Protein AF-A0A0U5MHV7-F1 (afdb_monomer)

Nearest PDB structures (foldseek):
  7ccb-assembly1_B  TM=7.672E-01  e=1.946E-04  Homo sapiens
  7cz6-assembly1_C  TM=2.190E-01  e=7.314E-02  Omono River virus
  1uai-assembly1_A  TM=3.121E-01  e=8.927E+00  Corynebacterium sp.

Secondary structure (DSSP, 8-state):
-----SS-TT------EEEEESSS-EEE---SS-B-EEEEEEEEE---SS-EEEETTTEEE-TTSEEEETTEEEEEE---TTSPEEEEE-SS-EEETTEEP-EEE------BSS-EESB-SS-B-EEEEEEEEEEES--TT--SEEE-TTS-EEE----SSSEEE----TT-TT---SSS----EEES--EEES-BTTBPBP-B-TTSTT----BTTTTEEES-EEBSS-GGGS-EEEEEEESSSSEEEEEE-TT--EEEEEE-TT-EEEEEE-TT-EEEEEETT---EEEEE--S--EEEEEESEEEEE-SSS--SSPPPTT-B-SBTTTSPPPS-S-GGGTEEEEEEETTHHHHHHHTS-SSEEEEEEESSS----EEEETTTEEEEEE-TT-----EE----SSEEEEEEEE--S--EEE--BSB-EEEEEEGGGTEEEEEEE---SSSEEEE---SS-EEEEEEEESSS----EEE-TTSPTT-BEETT--SPPB-SSBSS---SSEEEE-GGGS-TT-EEEEEEEE--TTTEEEEEEE--SSSSPPEEE-SEEEEEEEEEE-SGGG----EEEETTTS-SSSB---EETT--PPPPPP-TT-TT-EEEETTEEEE----TT-TTT-TT-EEEEEEEEEEES-BTTBPPPPP-

Sequence (657 aa):
MFLMGSQGPTGYSITNSARFNGTSDYLSKTLTTSATTSGSVWVKRSKLGATSPIFDNKVYFTSGDALYAFGLTSTALYRDPSAWYHIFWNGTGVYVNGTLVTGTGTYTAASVTNPRLGFDGTNYFSGYMSDFAFWNGSSASLQGGAADANGVWAAKRPSAGYSFLAFGSSGALGTDTSGNGNNWTVSGSPVQTVDTPTNNYATYNAVYPGVSGLTNGNMTCTGTARATFDAIRQNSYWEVTASTTGVTSGTVNDAGTASTVSVPNGSTYGFRITTAGVLDYTTNGSSWTNIATVSGQAYPYSTGGTTTVNFGATTLVNSVPATYAKPCTANLPAVSIKKPSDHFNVVLAAGASIKSSSEALYTYFFEWIKDRANSNNHQLIDTVRGASAVLQSNSTGAETTYSAPSGSSVGWVWNAGSAASSNTAGSVASQVSVNAAAGFSVVTWTHTTSGNYTVGHGLGATPKLIIEKGRNAVLGWGVYHPALTAGNRLILNSTSAQVAGYWNGAPTSTTIPYLTTMASNGDTMVAYCFAEIPGYSKFGSYVGNGSTDGPFVYCGFRPRWIMVRGATASGAGSWRIYDTSRDTYNVEANPLYAESSVAEKANDASGFNLIDVTANGFKIRSSASGSETNASGATYIFAAFAEYPFGGSNVAPSPAR

Structure (mmCIF, N/CA/C/O backbone):
data_AF-A0A0U5MHV7-F1
#
_entry.id   AF-A0A0U5MHV7-F1
#
loop_
_atom_site.group_PDB
_atom_site.id
_atom_site.type_symbol
_atom_site.label_atom_id
_atom_site.label_alt_id
_atom_site.label_comp_id
_atom_site.label_asym_id
_atom_site.label_entity_id
_atom_site.label_seq_id
_atom_site.pdbx_PDB_ins_code
_atom_site.Cartn_x
_atom_site.Cartn_y
_atom_site.Cartn_z
_atom_site.occupancy
_atom_site.B_iso_or_equiv
_atom_site.auth_seq_id
_atom_site.auth_comp_id
_atom_site.auth_asym_id
_atom_site.auth_atom_id
_atom_site.pdbx_PDB_model_num
ATOM 1 N N . MET A 1 1 ? 11.300 -13.224 5.504 1.00 29.39 1 MET A N 1
ATOM 2 C CA . MET A 1 1 ? 10.999 -14.230 6.554 1.00 29.39 1 MET A CA 1
ATOM 3 C C . MET A 1 1 ? 9.575 -14.742 6.349 1.00 29.39 1 MET A C 1
ATOM 5 O O . MET A 1 1 ? 8.823 -13.973 5.774 1.00 29.39 1 MET A O 1
ATOM 9 N N . PHE A 1 2 ? 9.179 -15.959 6.736 1.00 34.72 2 PHE A N 1
ATOM 10 C CA . PHE A 1 2 ? 7.888 -16.568 6.373 1.00 34.72 2 PHE A CA 1
ATOM 11 C C . PHE A 1 2 ? 6.763 -16.341 7.397 1.00 34.72 2 PHE A C 1
ATOM 13 O O . PHE A 1 2 ? 7.001 -16.355 8.594 1.00 34.72 2 PHE A O 1
ATOM 20 N N . LEU A 1 3 ? 5.543 -16.265 6.849 1.00 29.19 3 LEU A N 1
ATOM 21 C CA . LEU A 1 3 ? 4.277 -16.820 7.348 1.00 29.19 3 LEU A CA 1
ATOM 22 C C . LEU A 1 3 ? 3.866 -16.465 8.782 1.00 29.19 3 LEU A C 1
ATOM 24 O O . LEU A 1 3 ? 3.883 -17.302 9.682 1.00 29.19 3 LEU A O 1
ATOM 28 N N . MET A 1 4 ? 3.197 -15.322 8.917 1.00 30.88 4 MET A N 1
ATOM 29 C CA . MET A 1 4 ? 1.886 -15.448 9.537 1.00 30.88 4 MET A CA 1
ATOM 30 C C . MET A 1 4 ? 1.005 -16.182 8.511 1.00 30.88 4 MET A C 1
ATOM 32 O O . MET A 1 4 ? 0.812 -15.696 7.402 1.00 30.88 4 MET A O 1
ATOM 36 N N . GLY A 1 5 ? 0.577 -17.407 8.800 1.00 29.14 5 GLY A N 1
ATOM 37 C CA . GLY A 1 5 ? -0.482 -18.065 8.041 1.00 29.14 5 GLY A CA 1
ATOM 38 C C . GLY A 1 5 ? -1.834 -17.561 8.534 1.00 29.14 5 GLY A C 1
ATOM 39 O O . GLY A 1 5 ? -1.968 -17.140 9.685 1.00 29.14 5 GLY A O 1
ATOM 40 N N . SER A 1 6 ? -2.868 -17.661 7.706 1.00 34.75 6 SER A N 1
ATOM 41 C CA . SER A 1 6 ? -4.237 -17.784 8.204 1.00 34.75 6 SER A CA 1
ATOM 42 C C . SER A 1 6 ? -4.357 -19.121 8.961 1.00 34.75 6 SER A C 1
ATOM 44 O O . SER A 1 6 ? -4.923 -20.052 8.411 1.00 34.75 6 SER A O 1
ATOM 46 N N . GLN A 1 7 ? -3.781 -19.193 10.173 1.00 36.41 7 GLN A N 1
ATOM 47 C CA . GLN A 1 7 ? -3.229 -20.349 10.923 1.00 36.41 7 GLN A CA 1
ATOM 48 C C . GLN A 1 7 ? -1.684 -20.239 10.962 1.00 36.41 7 GLN A C 1
ATOM 50 O O . GLN A 1 7 ? -0.980 -20.808 10.131 1.00 36.41 7 GLN A O 1
ATOM 55 N N . GLY A 1 8 ? -1.129 -19.428 11.872 1.00 33.22 8 GLY A N 1
ATOM 56 C CA . GLY A 1 8 ? 0.325 -19.348 12.075 1.00 33.22 8 GLY A CA 1
ATOM 57 C C . GLY A 1 8 ? 0.902 -20.638 12.690 1.00 33.22 8 GLY A C 1
ATOM 58 O O . GLY A 1 8 ? 0.145 -21.383 13.316 1.00 33.22 8 GLY A O 1
ATOM 59 N N . PRO A 1 9 ? 2.228 -20.890 12.609 1.00 32.75 9 PRO A N 1
ATOM 60 C CA . PRO A 1 9 ? 2.889 -22.090 13.157 1.00 32.75 9 PRO A CA 1
ATOM 61 C C . PRO A 1 9 ? 2.826 -22.242 14.694 1.00 32.75 9 PRO A C 1
ATOM 63 O O . PRO A 1 9 ? 3.532 -23.070 15.261 1.00 32.75 9 PRO A O 1
ATOM 66 N N . THR A 1 10 ? 2.016 -21.438 15.389 1.00 42.09 10 THR A N 1
ATOM 67 C CA . THR A 1 10 ? 1.906 -21.399 16.856 1.00 42.09 10 THR A CA 1
ATOM 68 C C . THR A 1 10 ? 0.466 -21.333 17.387 1.00 42.09 10 THR A C 1
ATOM 70 O O . THR A 1 10 ? 0.281 -21.198 18.593 1.00 42.09 10 THR A O 1
ATOM 73 N N . GLY A 1 11 ? -0.573 -21.424 16.543 1.00 47.75 11 GLY A N 1
ATOM 74 C CA . GLY A 1 11 ? -1.966 -21.464 17.028 1.00 47.75 11 GLY A CA 1
ATOM 75 C C . GLY A 1 11 ? -2.502 -20.150 17.626 1.00 47.75 11 GLY A C 1
ATOM 76 O O . GLY A 1 11 ? -3.520 -20.158 18.316 1.00 47.75 11 GLY A O 1
ATOM 77 N N . TYR A 1 12 ? -1.855 -19.006 17.373 1.00 62.41 12 TYR A N 1
ATOM 78 C CA . TYR A 1 12 ? -2.354 -17.699 17.813 1.00 62.41 12 TYR A CA 1
ATOM 79 C C . TYR A 1 12 ? -3.396 -17.156 16.815 1.00 62.41 12 TYR A C 1
ATOM 81 O O . TYR A 1 12 ? -3.056 -16.476 15.848 1.00 62.41 12 TYR A O 1
ATOM 89 N N . SER A 1 13 ? -4.673 -17.496 17.024 1.00 76.12 13 SER A N 1
ATOM 90 C CA . SER A 1 13 ? -5.817 -16.933 16.290 1.00 76.12 13 SER A CA 1
ATOM 91 C C . SER A 1 13 ? -6.639 -16.001 17.178 1.00 76.12 13 SER A C 1
ATOM 93 O O . SER A 1 13 ? -6.977 -16.363 18.311 1.00 76.12 13 SER A O 1
ATOM 95 N N . ILE A 1 14 ? -7.023 -14.840 16.646 1.00 86.25 14 ILE A N 1
ATOM 96 C CA . ILE A 1 14 ? -7.902 -13.889 17.326 1.00 86.25 14 ILE A CA 1
ATOM 97 C C . ILE A 1 14 ? -9.270 -13.918 16.646 1.00 86.25 14 ILE A C 1
ATOM 99 O O . ILE A 1 14 ? -9.409 -13.568 15.473 1.00 86.25 14 ILE A O 1
ATOM 103 N N . THR A 1 15 ? -10.287 -14.345 17.391 1.00 90.38 15 THR A N 1
ATOM 104 C CA . THR A 1 15 ? -11.638 -14.550 16.852 1.00 90.38 15 THR A CA 1
ATOM 105 C C . THR A 1 15 ? -12.481 -13.283 16.865 1.00 90.38 15 THR A C 1
ATOM 107 O O . THR A 1 15 ? -13.224 -13.048 15.918 1.00 90.38 15 THR A O 1
ATOM 110 N N . ASN A 1 16 ? -12.371 -12.476 17.922 1.00 94.94 16 ASN A N 1
ATOM 111 C CA . ASN A 1 16 ? -13.240 -11.326 18.144 1.00 94.94 16 ASN A CA 1
ATOM 112 C C . ASN A 1 16 ? -12.431 -10.101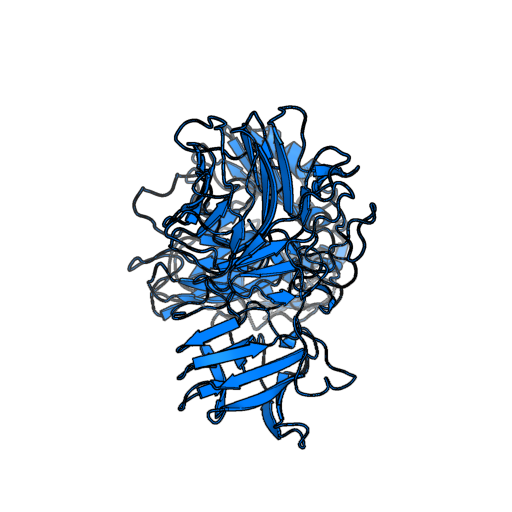 18.551 1.00 94.94 16 ASN A C 1
ATOM 114 O O . ASN A 1 16 ? -11.363 -10.231 19.135 1.00 94.94 16 ASN A O 1
ATOM 118 N N . SER A 1 17 ? -12.987 -8.926 18.292 1.00 97.00 17 SER A N 1
ATOM 119 C CA . SER A 1 17 ? -12.541 -7.645 18.827 1.00 97.00 17 SER A CA 1
ATOM 120 C C . SER A 1 17 ? -13.750 -6.815 19.271 1.00 97.00 17 SER A C 1
ATOM 122 O O . SER A 1 17 ? -14.903 -7.180 19.016 1.00 97.00 17 SER A O 1
ATOM 124 N N . ALA A 1 18 ? -13.499 -5.695 19.945 1.00 97.75 18 ALA A N 1
ATOM 125 C CA . ALA A 1 18 ? -14.510 -4.697 20.273 1.00 97.75 18 ALA A CA 1
ATOM 126 C C . ALA A 1 18 ? -14.293 -3.425 19.448 1.00 97.75 18 ALA A C 1
ATOM 128 O O . ALA A 1 18 ? -13.196 -2.862 19.441 1.00 97.75 18 ALA A O 1
ATOM 129 N N . ARG A 1 19 ? -15.349 -2.949 18.781 1.00 97.44 19 ARG A N 1
ATOM 130 C CA . ARG A 1 19 ? -15.394 -1.655 18.094 1.00 97.44 19 ARG A CA 1
ATOM 131 C C . ARG A 1 19 ? -15.920 -0.578 19.039 1.00 97.44 19 ARG A C 1
ATOM 133 O O . ARG A 1 19 ? -17.038 -0.696 19.533 1.00 97.44 19 ARG A O 1
ATOM 140 N N . PHE A 1 20 ? -15.138 0.479 19.217 1.00 97.19 20 PHE A N 1
ATOM 141 C CA . PHE A 1 20 ? -15.448 1.659 20.021 1.00 97.19 20 PHE A CA 1
ATOM 142 C C . PHE A 1 20 ? -15.861 2.817 19.113 1.00 97.19 20 PHE A C 1
ATOM 144 O O . PHE A 1 20 ? -15.222 3.081 18.086 1.00 97.19 20 PHE A O 1
ATOM 151 N N . ASN A 1 21 ? -16.927 3.518 19.491 1.00 94.62 21 ASN A N 1
ATOM 152 C CA . ASN A 1 21 ? -17.573 4.510 18.636 1.00 94.62 21 ASN A CA 1
ATOM 153 C C . ASN A 1 21 ? -16.906 5.899 18.592 1.00 94.62 21 ASN A C 1
ATOM 155 O O . ASN A 1 21 ? -17.256 6.698 17.721 1.00 94.62 21 ASN A O 1
ATOM 159 N N . GLY A 1 22 ? -15.962 6.196 19.493 1.00 94.38 22 GLY A N 1
ATOM 160 C CA . GLY A 1 22 ? -15.302 7.504 19.576 1.00 94.38 22 GLY A CA 1
ATOM 161 C C . GLY A 1 22 ? -16.069 8.598 20.317 1.00 94.38 22 GLY A C 1
ATOM 162 O O . GLY A 1 22 ? -15.672 9.758 20.218 1.00 94.38 22 GLY A O 1
ATOM 163 N N . THR A 1 23 ? -17.148 8.265 21.032 1.00 94.88 23 THR A N 1
ATOM 164 C CA . THR A 1 23 ? -18.034 9.251 21.688 1.00 94.88 23 THR A CA 1
ATOM 165 C C . THR A 1 23 ? -18.499 8.873 23.093 1.00 94.88 23 THR A C 1
ATOM 167 O O . THR A 1 23 ? -18.687 9.766 23.911 1.00 94.88 23 THR A O 1
ATOM 170 N N . SER A 1 24 ? -18.698 7.585 23.381 1.00 95.94 24 SER A N 1
ATOM 171 C CA . SER A 1 24 ? -19.246 7.126 24.668 1.00 95.94 24 SER A CA 1
ATOM 172 C C . SER A 1 24 ? -18.649 5.820 25.174 1.00 95.94 24 SER A C 1
ATOM 174 O O . SER A 1 24 ? -18.801 5.497 26.350 1.00 95.94 24 SER A O 1
ATOM 176 N N . ASP A 1 25 ? -18.031 5.036 24.291 1.00 97.62 25 ASP A N 1
ATOM 177 C CA . ASP A 1 25 ? -17.632 3.670 24.611 1.00 97.62 25 ASP A CA 1
ATOM 178 C C . ASP A 1 25 ? -16.288 3.644 25.328 1.00 97.62 25 ASP A C 1
ATOM 180 O O . ASP A 1 25 ? -15.303 4.193 24.833 1.00 97.62 25 ASP A O 1
ATOM 184 N N . TYR A 1 26 ? -16.237 2.965 26.470 1.00 98.19 26 TYR A N 1
ATOM 185 C CA . TYR A 1 26 ? -14.998 2.656 27.180 1.00 98.19 26 TYR A CA 1
ATOM 186 C C . TYR A 1 26 ? -15.216 1.517 28.169 1.00 98.19 26 TYR A C 1
ATOM 188 O O . TYR A 1 26 ? -16.347 1.153 28.491 1.00 98.19 26 TYR A O 1
ATOM 196 N N . LEU A 1 27 ? -14.122 0.944 28.662 1.00 98.12 27 LEU A N 1
ATOM 197 C CA . LEU A 1 27 ? -14.162 0.015 29.785 1.00 98.12 27 LEU A CA 1
ATOM 198 C C . LEU A 1 27 ? -13.411 0.620 30.968 1.00 98.12 27 LEU A C 1
ATOM 200 O O . LEU A 1 27 ? -12.422 1.328 30.784 1.00 98.12 27 LEU A O 1
ATOM 204 N N . SER A 1 28 ? -13.846 0.337 32.189 1.00 96.38 28 SER A N 1
ATOM 205 C CA . SER A 1 28 ? -13.190 0.810 33.407 1.00 96.38 28 SER A CA 1
ATOM 206 C C . SER A 1 28 ? -12.956 -0.319 34.399 1.00 96.38 28 SER A C 1
ATOM 208 O O . SER A 1 28 ? -13.665 -1.326 34.424 1.00 96.38 28 SER A O 1
ATOM 210 N N . LYS A 1 29 ? -11.941 -0.142 35.239 1.00 92.75 29 LYS A N 1
ATOM 211 C CA . LYS A 1 29 ? -11.682 -1.014 36.378 1.00 92.75 29 LYS A CA 1
ATOM 212 C C . LYS A 1 29 ? -11.326 -0.161 37.584 1.00 92.75 29 LYS A C 1
ATOM 214 O O . LYS A 1 29 ? -10.558 0.789 37.466 1.00 92.75 29 LYS A O 1
ATOM 219 N N . THR A 1 30 ? -11.856 -0.523 38.744 1.00 89.06 30 THR A N 1
ATOM 220 C CA . THR A 1 30 ? -11.441 0.055 40.024 1.00 89.06 30 THR A CA 1
ATOM 221 C C . THR A 1 30 ? -10.394 -0.855 40.645 1.00 89.06 30 THR A C 1
ATOM 223 O O . THR A 1 30 ? -10.645 -2.044 40.846 1.00 89.06 30 THR A O 1
ATOM 226 N N . LEU A 1 31 ? -9.208 -0.313 40.916 1.00 86.56 31 LEU A N 1
ATOM 227 C CA . LEU A 1 31 ? -8.168 -1.022 41.656 1.00 86.56 31 LEU A CA 1
ATOM 228 C C . LEU A 1 31 ? -8.314 -0.733 43.150 1.00 86.56 31 LEU A C 1
ATOM 230 O O . LEU A 1 31 ? -8.726 0.354 43.548 1.00 86.56 31 LEU A O 1
ATOM 234 N N . THR A 1 32 ? -7.939 -1.699 43.984 1.00 83.31 32 THR A N 1
ATOM 235 C CA . THR A 1 32 ? -7.943 -1.544 45.447 1.00 83.31 32 THR A CA 1
ATOM 236 C C . THR A 1 32 ? -6.876 -0.563 45.931 1.00 83.31 32 THR A C 1
ATOM 238 O O . THR A 1 32 ? -7.050 0.086 46.957 1.00 83.31 32 THR A O 1
ATOM 241 N N . THR A 1 33 ? -5.772 -0.443 45.193 1.00 84.00 33 THR A N 1
ATOM 242 C CA . THR A 1 33 ? -4.650 0.460 45.470 1.00 84.00 33 THR A CA 1
ATOM 243 C C . THR A 1 33 ? -4.049 0.955 44.163 1.00 84.00 33 THR A C 1
ATOM 245 O O . THR A 1 33 ? -4.034 0.224 43.172 1.00 84.00 33 THR A O 1
ATOM 248 N N . SER A 1 34 ? -3.499 2.170 44.167 1.00 87.62 34 SER A N 1
ATOM 249 C CA . SER A 1 34 ? -2.730 2.682 43.032 1.00 87.62 34 SER A CA 1
ATOM 250 C C . SER A 1 34 ? -1.499 1.814 42.775 1.00 87.62 34 SER A C 1
ATOM 252 O O . SER A 1 34 ? -0.741 1.543 43.705 1.00 87.62 34 SER A O 1
ATOM 254 N N . ALA A 1 35 ? -1.264 1.425 41.525 1.00 86.44 35 ALA A N 1
ATOM 255 C CA . ALA A 1 35 ? -0.107 0.614 41.150 1.00 86.44 35 ALA A CA 1
ATOM 256 C C . ALA A 1 35 ? 0.424 1.001 39.773 1.00 86.44 35 ALA A C 1
ATOM 258 O O . ALA A 1 35 ? -0.339 1.443 38.908 1.00 86.44 35 ALA A O 1
ATOM 259 N N . THR A 1 36 ? 1.727 0.810 39.558 1.00 91.69 36 THR A N 1
ATOM 260 C CA . THR A 1 36 ? 2.299 0.823 38.208 1.00 91.69 36 THR A CA 1
ATOM 261 C C . THR A 1 36 ? 1.700 -0.314 37.389 1.00 91.69 36 THR A C 1
ATOM 263 O O . THR A 1 36 ? 1.214 -1.298 37.941 1.00 91.69 36 THR A O 1
ATOM 266 N N . THR A 1 37 ? 1.699 -0.192 36.063 1.00 91.12 37 THR A N 1
ATOM 267 C CA . THR A 1 37 ? 1.001 -1.161 35.207 1.00 91.12 37 THR A CA 1
ATOM 268 C C . THR A 1 37 ? 1.850 -1.615 34.040 1.00 91.12 37 THR A C 1
ATOM 270 O O . THR A 1 37 ? 2.774 -0.934 33.598 1.00 91.12 37 THR A O 1
ATOM 273 N N . SER A 1 38 ? 1.534 -2.801 33.545 1.00 91.94 38 SER A N 1
ATOM 274 C CA . SER A 1 38 ? 1.929 -3.262 32.219 1.00 91.94 38 SER A CA 1
ATOM 275 C C . SER A 1 38 ? 0.672 -3.632 31.454 1.00 91.94 38 SER A C 1
ATOM 277 O O . SER A 1 38 ? -0.357 -3.962 32.054 1.00 91.94 38 SER A O 1
ATOM 279 N N . GLY A 1 39 ? 0.746 -3.573 30.134 1.00 91.88 39 GLY A N 1
ATOM 280 C CA . GLY A 1 39 ? -0.388 -3.924 29.303 1.00 91.88 39 GLY A CA 1
ATOM 281 C C . GLY A 1 39 ? 0.003 -4.247 27.878 1.00 91.88 39 GLY A C 1
ATOM 282 O O . GLY A 1 39 ? 1.077 -3.884 27.402 1.00 91.88 39 GLY A O 1
ATOM 283 N N . SER A 1 40 ? -0.884 -4.983 27.225 1.00 92.38 40 SER A N 1
ATOM 284 C CA . SER A 1 40 ? -0.756 -5.409 25.836 1.00 92.38 40 SER A CA 1
ATOM 285 C C . SER A 1 40 ? -2.109 -5.270 25.174 1.00 92.38 40 SER A C 1
ATOM 287 O O . SER A 1 40 ? -3.113 -5.657 25.768 1.00 92.38 40 SER A O 1
ATOM 289 N N . VAL A 1 41 ? -2.156 -4.725 23.966 1.00 94.50 41 VAL A N 1
ATOM 290 C CA . VAL A 1 41 ? -3.406 -4.567 23.223 1.00 94.50 41 VAL A CA 1
ATOM 291 C C . VAL A 1 41 ? -3.139 -4.530 21.729 1.00 94.50 41 VAL A C 1
ATOM 293 O O . VAL A 1 41 ? -2.190 -3.898 21.263 1.00 94.50 41 VAL A O 1
ATOM 296 N N . TRP A 1 42 ? -4.009 -5.174 20.963 1.00 95.25 42 TRP A N 1
ATOM 297 C CA . TRP A 1 42 ? -4.100 -4.926 19.533 1.00 95.25 42 TRP A CA 1
ATOM 298 C C . TRP A 1 42 ? -5.065 -3.780 19.274 1.00 95.25 42 TRP A C 1
ATOM 300 O O . TRP A 1 42 ? -6.186 -3.819 19.775 1.00 95.25 42 TRP A O 1
ATOM 310 N N . VAL A 1 43 ? -4.665 -2.792 18.473 1.00 96.69 43 VAL A N 1
ATOM 311 C CA . VAL A 1 43 ? -5.515 -1.660 18.089 1.00 96.69 43 VAL A CA 1
ATOM 312 C C . VAL A 1 43 ? -5.551 -1.467 16.578 1.00 96.69 43 VAL A C 1
ATOM 314 O O . VAL A 1 43 ? -4.518 -1.478 15.915 1.00 96.69 43 VAL A O 1
ATOM 317 N N . LYS A 1 44 ? -6.737 -1.219 16.029 1.00 95.75 44 LYS A N 1
ATOM 318 C CA . LYS A 1 44 ? -6.920 -0.655 14.685 1.00 95.75 44 LYS A CA 1
ATOM 319 C C . LYS A 1 44 ? -7.629 0.675 14.850 1.00 95.75 44 LYS A C 1
ATOM 321 O O . LYS A 1 44 ? -8.819 0.728 15.164 1.00 95.75 44 LYS A O 1
ATOM 326 N N . ARG A 1 45 ? -6.875 1.766 14.730 1.00 92.88 45 ARG A N 1
ATOM 327 C CA . ARG A 1 45 ? -7.402 3.118 14.943 1.00 92.88 45 ARG A CA 1
ATOM 328 C C . ARG A 1 45 ? -8.196 3.585 13.727 1.00 92.88 45 ARG A C 1
ATOM 330 O O . ARG A 1 45 ? -7.867 3.251 12.595 1.00 92.88 45 ARG A O 1
ATOM 337 N N . SER A 1 46 ? -9.226 4.387 13.968 1.00 91.88 46 SER A N 1
ATOM 338 C CA . SER A 1 46 ? -10.100 4.897 12.900 1.00 91.88 46 SER A CA 1
ATOM 339 C C . SER A 1 46 ? -10.030 6.418 12.726 1.00 91.88 46 SER A C 1
ATOM 341 O O . SER A 1 46 ? -10.229 6.917 11.622 1.00 91.88 46 SER A O 1
ATOM 343 N N . LYS A 1 47 ? -9.663 7.151 13.786 1.00 89.19 47 LYS A N 1
ATOM 344 C CA . LYS A 1 47 ? -9.566 8.616 13.800 1.00 89.19 47 LYS A CA 1
ATOM 345 C C . LYS A 1 47 ? -8.102 9.067 13.779 1.00 89.19 47 LYS A C 1
ATOM 347 O O . LYS A 1 47 ? -7.322 8.653 14.642 1.00 89.19 47 LYS A O 1
ATOM 352 N N . LEU A 1 48 ? -7.748 9.898 12.801 1.00 92.38 48 LEU A N 1
ATOM 353 C CA . LEU A 1 48 ? -6.438 10.549 12.653 1.00 92.38 48 LEU A CA 1
ATOM 354 C C . LEU A 1 48 ? -6.540 12.038 13.013 1.00 92.38 48 LEU A C 1
ATOM 356 O O . LEU A 1 48 ? -7.643 12.587 13.032 1.00 92.38 48 LEU A O 1
ATOM 360 N N . GLY A 1 49 ? -5.412 12.684 13.306 1.00 93.19 49 GLY A N 1
ATOM 361 C CA . GLY A 1 49 ? -5.360 14.125 13.581 1.00 93.19 49 GLY A CA 1
ATOM 362 C C . GLY A 1 49 ? -6.035 14.558 14.892 1.00 93.19 49 GLY A C 1
ATOM 363 O O . GLY A 1 49 ? -6.351 15.732 15.073 1.00 93.19 49 GLY A O 1
ATOM 364 N N . ALA A 1 50 ? -6.319 13.621 15.802 1.00 94.00 50 ALA A N 1
ATOM 365 C CA . ALA A 1 50 ? -7.004 13.883 17.066 1.00 94.00 50 ALA A CA 1
ATOM 366 C C . ALA A 1 50 ? -6.491 12.964 18.177 1.00 94.00 50 ALA A C 1
ATOM 368 O O . ALA A 1 50 ? -6.132 11.815 17.917 1.00 94.00 50 ALA A O 1
ATOM 369 N N . THR A 1 51 ? -6.525 13.455 19.420 1.00 96.75 51 THR A N 1
ATOM 370 C CA . THR A 1 51 ? -6.202 12.644 20.598 1.00 96.75 51 THR A CA 1
ATOM 371 C C . THR A 1 51 ? -7.132 11.435 20.674 1.00 96.75 51 THR A C 1
ATOM 373 O O . THR A 1 51 ? -8.355 11.583 20.681 1.00 96.75 51 THR A O 1
ATOM 376 N N . SER A 1 52 ? -6.555 10.234 20.717 1.00 96.50 52 SER A N 1
ATOM 377 C CA . SER A 1 52 ? -7.293 8.973 20.749 1.00 96.50 52 SER A CA 1
ATOM 378 C C . SER A 1 52 ? -6.731 8.062 21.843 1.00 96.50 52 SER A C 1
ATOM 380 O O . SER A 1 52 ? -5.678 7.445 21.642 1.00 96.50 52 SER A O 1
ATOM 382 N N . PRO A 1 53 ? -7.383 8.001 23.018 1.00 97.56 53 PRO A N 1
ATOM 383 C CA . PRO A 1 53 ? -6.862 7.253 24.151 1.00 97.56 53 PRO A CA 1
ATOM 384 C C . PRO A 1 53 ? -6.940 5.752 23.945 1.00 97.56 53 PRO A C 1
ATOM 386 O O . PRO A 1 53 ? -7.923 5.242 23.433 1.00 97.56 53 PRO A O 1
ATOM 389 N N . ILE A 1 54 ? -5.905 5.038 24.374 1.00 98.12 54 ILE A N 1
ATOM 390 C CA . ILE A 1 54 ? -5.897 3.574 24.423 1.00 98.12 54 ILE A CA 1
ATOM 391 C C . ILE A 1 54 ? -6.088 3.151 25.871 1.00 98.12 54 ILE A C 1
ATOM 393 O O . ILE A 1 54 ? -7.042 2.451 26.189 1.00 98.12 54 ILE A O 1
ATOM 397 N N . PHE A 1 55 ? -5.214 3.628 26.754 1.00 97.44 55 PHE A N 1
ATOM 398 C CA . PHE A 1 55 ? -5.227 3.313 28.173 1.00 97.44 55 PHE A CA 1
ATOM 399 C C . PHE A 1 55 ? -5.047 4.595 28.984 1.00 97.44 55 PHE A C 1
ATOM 401 O O . PHE A 1 55 ? -3.939 5.130 29.100 1.00 97.44 55 PHE A O 1
ATOM 408 N N . ASP A 1 56 ? -6.163 5.074 29.533 1.00 95.25 56 ASP A N 1
ATOM 409 C CA . ASP A 1 56 ? -6.277 6.324 30.279 1.00 95.25 56 ASP A CA 1
ATOM 410 C C . ASP A 1 56 ? -5.605 7.498 29.528 1.00 95.25 56 ASP A C 1
ATOM 412 O O . ASP A 1 56 ? -5.453 7.481 28.305 1.00 95.25 56 ASP A O 1
ATOM 416 N N . ASN A 1 57 ? -5.134 8.506 30.255 1.00 95.25 57 ASN A N 1
ATOM 417 C CA . ASN A 1 57 ? -4.208 9.518 29.749 1.00 95.25 57 ASN A CA 1
ATOM 418 C C . ASN A 1 57 ? -2.740 9.044 29.706 1.00 95.25 57 ASN A C 1
ATOM 420 O O . ASN A 1 57 ? -1.826 9.871 29.680 1.00 95.25 57 ASN A O 1
ATOM 424 N N . LYS A 1 58 ? -2.486 7.729 29.767 1.00 96.25 58 LYS A N 1
ATOM 425 C CA . LYS A 1 58 ? -1.130 7.166 29.866 1.00 96.25 58 LYS A CA 1
ATOM 426 C C . LYS A 1 58 ? -0.618 6.607 28.558 1.00 96.25 58 LYS A C 1
ATOM 428 O O . LYS A 1 58 ? 0.572 6.752 28.309 1.00 96.25 58 LYS A O 1
ATOM 433 N N . VAL A 1 59 ? -1.481 6.008 27.743 1.00 97.94 59 VAL A N 1
ATOM 434 C CA . VAL A 1 59 ? -1.141 5.497 26.411 1.00 97.94 59 VAL A CA 1
ATOM 435 C C . VAL A 1 59 ? -2.206 5.967 25.433 1.00 97.94 59 VAL A C 1
ATOM 437 O O . VAL A 1 59 ? -3.374 5.605 25.576 1.00 97.94 59 VAL A O 1
ATOM 440 N N . TYR A 1 60 ? -1.831 6.788 24.456 1.00 98.06 60 TYR A N 1
ATOM 441 C CA . TYR A 1 60 ? -2.775 7.362 23.497 1.00 98.06 60 TYR A CA 1
ATOM 442 C C . TYR A 1 60 ? -2.085 7.807 22.211 1.00 98.06 60 TYR A C 1
ATOM 444 O O . TYR A 1 60 ? -0.902 8.139 22.210 1.00 98.06 60 TYR A O 1
ATOM 452 N N . PHE A 1 61 ? -2.835 7.863 21.113 1.00 98.06 61 PHE A N 1
ATOM 453 C CA . PHE A 1 61 ? -2.384 8.586 19.928 1.00 98.06 61 PHE A CA 1
ATOM 454 C C . PHE A 1 61 ? -2.620 10.080 20.127 1.00 98.06 61 PHE A C 1
ATOM 456 O O . PHE A 1 61 ? -3.715 10.480 20.523 1.00 98.06 61 PHE A O 1
ATOM 463 N N . THR A 1 62 ? -1.609 10.907 19.880 1.00 97.94 62 THR A N 1
ATOM 464 C CA . THR A 1 62 ? -1.715 12.367 19.958 1.00 97.94 62 THR A CA 1
ATOM 465 C C . THR A 1 62 ? -2.489 12.920 18.758 1.00 97.94 62 THR A C 1
ATOM 467 O O . THR A 1 62 ? -2.703 12.229 17.761 1.00 97.94 62 THR A O 1
ATOM 470 N N . SER A 1 63 ? -2.863 14.201 18.805 1.00 96.44 63 SER A N 1
ATOM 471 C CA . SER A 1 63 ? -3.415 14.899 17.635 1.00 96.44 63 SER A CA 1
ATOM 472 C C . SER A 1 63 ? -2.438 15.005 16.459 1.00 96.44 63 SER A C 1
ATOM 474 O O . SER A 1 63 ? -2.876 15.221 15.337 1.00 96.44 63 SER A O 1
ATOM 476 N N . GLY A 1 64 ? -1.136 14.815 16.692 1.00 95.44 64 GLY A N 1
ATOM 477 C CA . GLY A 1 64 ? -0.120 14.693 15.644 1.00 95.44 64 GLY A CA 1
ATOM 478 C C . GLY A 1 64 ? 0.066 13.265 15.124 1.00 95.44 64 GLY A C 1
ATOM 479 O O . GLY A 1 64 ? 1.005 13.022 14.380 1.00 95.44 64 GLY A O 1
ATOM 480 N N . ASP A 1 65 ? -0.782 12.317 15.536 1.00 96.12 65 ASP A N 1
ATOM 481 C CA . ASP A 1 65 ? -0.719 10.888 15.205 1.00 96.12 65 ASP A CA 1
ATOM 482 C C . ASP A 1 65 ? 0.517 10.125 15.719 1.00 96.12 65 ASP A C 1
ATOM 484 O O . ASP A 1 65 ? 0.707 8.958 15.372 1.00 96.12 65 ASP A O 1
ATOM 488 N N . ALA A 1 66 ? 1.316 10.732 16.598 1.00 97.38 66 ALA A N 1
ATOM 489 C CA . ALA A 1 66 ? 2.348 10.035 17.363 1.00 97.38 66 ALA A CA 1
ATOM 490 C C . ALA A 1 66 ? 1.725 9.201 18.498 1.00 97.38 66 ALA A C 1
ATOM 492 O O . ALA A 1 66 ? 0.621 9.493 18.956 1.00 97.38 66 ALA A O 1
ATOM 493 N N . LEU A 1 67 ? 2.431 8.187 18.993 1.00 98.06 67 LEU A N 1
ATOM 494 C CA . LEU A 1 67 ? 2.074 7.473 20.219 1.00 98.06 67 LEU A CA 1
ATOM 495 C C . LEU A 1 67 ? 2.696 8.191 21.416 1.00 98.06 67 LEU A C 1
ATOM 497 O O . LEU A 1 67 ? 3.916 8.298 21.520 1.00 98.06 67 LEU A O 1
ATOM 501 N N . TYR A 1 68 ? 1.856 8.634 22.341 1.00 98.31 68 TYR A N 1
ATOM 502 C CA . TYR A 1 68 ? 2.275 8.997 23.682 1.00 98.31 68 TYR A CA 1
ATOM 503 C C . TYR A 1 68 ? 2.159 7.783 24.601 1.00 98.31 68 TYR A C 1
ATOM 505 O O . TYR A 1 68 ? 1.132 7.100 24.604 1.00 98.31 68 TYR A O 1
ATOM 513 N N . ALA A 1 69 ? 3.187 7.539 25.408 1.00 97.69 69 ALA A N 1
ATOM 514 C CA . ALA A 1 69 ? 3.187 6.518 26.442 1.00 97.69 69 ALA A CA 1
ATOM 515 C C . ALA A 1 69 ? 4.015 6.975 27.651 1.00 97.69 69 ALA A C 1
ATOM 517 O O . ALA A 1 69 ? 5.236 7.094 27.563 1.00 97.69 69 ALA A O 1
ATOM 518 N N . PHE A 1 70 ? 3.355 7.209 28.788 1.00 96.31 70 PHE A N 1
ATOM 519 C CA . PHE A 1 70 ? 3.998 7.471 30.084 1.00 96.31 70 PHE A CA 1
ATOM 520 C C . PHE A 1 70 ? 5.106 8.547 30.046 1.00 96.31 70 PHE A C 1
ATOM 522 O O . PHE A 1 70 ? 6.170 8.374 30.632 1.00 96.31 70 PHE A O 1
ATOM 529 N N . GLY A 1 71 ? 4.870 9.664 29.352 1.00 96.62 71 GLY A N 1
ATOM 530 C CA . GLY A 1 71 ? 5.819 10.784 29.251 1.00 96.62 71 GLY A CA 1
ATOM 531 C C . GLY A 1 71 ? 6.704 10.780 28.001 1.00 96.62 71 GLY A C 1
ATOM 532 O O . GLY A 1 71 ? 7.280 11.817 27.677 1.00 96.62 71 GLY A O 1
ATOM 533 N N . LEU A 1 72 ? 6.764 9.666 27.267 1.00 98.25 72 LEU A N 1
ATOM 534 C CA . LEU A 1 72 ? 7.440 9.564 25.973 1.00 98.25 72 LEU A CA 1
ATOM 535 C C . LEU A 1 72 ? 6.450 9.837 24.833 1.00 98.25 72 LEU A C 1
ATOM 537 O O . LEU A 1 72 ? 5.364 9.265 24.825 1.00 98.25 72 LEU A O 1
ATOM 541 N N . THR A 1 73 ? 6.834 10.650 23.847 1.00 98.38 73 THR A N 1
ATOM 542 C CA . THR A 1 73 ? 6.089 10.830 22.585 1.00 98.38 73 THR A CA 1
ATOM 543 C C . THR A 1 73 ? 6.920 10.315 21.422 1.00 98.38 73 THR A C 1
ATOM 545 O O . THR A 1 73 ? 8.036 10.786 21.225 1.00 98.38 73 THR A O 1
ATOM 548 N N . SER A 1 74 ? 6.398 9.361 20.652 1.00 97.50 74 SER A N 1
ATOM 549 C CA . SER A 1 74 ? 7.143 8.715 19.570 1.00 97.50 74 SER A CA 1
ATOM 550 C C . SER A 1 74 ? 7.547 9.672 18.450 1.00 97.50 74 SER A C 1
ATOM 552 O O . SER A 1 74 ? 6.797 10.581 18.098 1.00 97.50 74 SER A O 1
ATOM 554 N N . THR A 1 75 ? 8.685 9.394 17.812 1.00 93.62 75 THR A N 1
ATOM 555 C CA . THR A 1 75 ? 9.042 10.032 16.531 1.00 93.62 75 THR A CA 1
ATOM 556 C C . THR A 1 75 ? 8.194 9.480 15.380 1.00 93.62 75 THR A C 1
ATOM 558 O O . THR A 1 75 ? 7.823 10.212 14.467 1.00 93.62 75 THR A O 1
ATOM 561 N N . ALA A 1 76 ? 7.850 8.189 15.446 1.00 93.56 76 ALA A N 1
ATOM 562 C CA . ALA A 1 76 ? 6.969 7.529 14.489 1.00 93.56 76 ALA A CA 1
ATOM 563 C C . ALA A 1 76 ? 5.540 8.089 14.538 1.00 93.56 76 ALA A C 1
ATOM 565 O O . ALA A 1 76 ? 5.008 8.354 15.620 1.00 93.56 76 ALA A O 1
ATOM 566 N N . LEU A 1 77 ? 4.910 8.203 13.368 1.00 94.62 77 LEU A N 1
ATOM 567 C CA . LEU A 1 77 ? 3.517 8.609 13.196 1.00 94.62 77 LEU A CA 1
ATOM 568 C C . LEU A 1 77 ? 2.671 7.418 12.738 1.00 94.62 77 LEU A C 1
ATOM 570 O O . LEU A 1 77 ? 2.851 6.888 11.644 1.00 94.62 77 LEU A O 1
ATOM 574 N N . TYR A 1 78 ? 1.686 7.033 13.538 1.00 94.88 78 TYR A N 1
ATOM 575 C CA . TYR A 1 78 ? 0.880 5.833 13.321 1.00 94.88 78 TYR A CA 1
ATOM 576 C C . TYR A 1 78 ? -0.385 6.178 12.538 1.00 94.88 78 TYR A C 1
ATOM 578 O O . TYR A 1 78 ? -1.453 6.386 13.115 1.00 94.88 78 TYR A O 1
ATOM 586 N N . ARG A 1 79 ? -0.251 6.314 11.216 1.00 93.06 79 ARG A N 1
ATOM 587 C CA . ARG A 1 79 ? -1.295 6.838 10.312 1.00 93.06 79 ARG A CA 1
ATOM 588 C C . ARG A 1 79 ? -1.891 5.799 9.365 1.00 93.06 79 ARG A C 1
ATOM 590 O O . ARG A 1 79 ? -2.490 6.175 8.362 1.00 93.06 79 ARG A O 1
ATOM 597 N N . ASP A 1 80 ? -1.762 4.512 9.676 1.00 92.19 80 ASP A N 1
ATOM 598 C CA . ASP A 1 80 ? -2.361 3.434 8.889 1.00 92.19 80 ASP A CA 1
ATOM 599 C C . ASP A 1 80 ? -3.678 2.936 9.521 1.00 92.19 80 ASP A C 1
ATOM 601 O O . ASP A 1 80 ? -3.657 2.125 10.448 1.00 92.19 80 ASP A O 1
ATOM 605 N N . PRO A 1 81 ? -4.850 3.396 9.036 1.00 88.06 81 PRO A N 1
ATOM 606 C CA . PRO A 1 81 ? -6.147 2.917 9.513 1.00 88.06 81 PRO A CA 1
ATOM 607 C C . PRO A 1 81 ? -6.545 1.563 8.900 1.00 88.06 81 PRO A C 1
ATOM 609 O O . PRO A 1 81 ? -7.592 1.012 9.249 1.00 88.06 81 PRO A O 1
ATOM 612 N N . SER A 1 82 ? -5.766 1.045 7.943 1.00 84.69 82 SER A N 1
ATOM 613 C CA . SER A 1 82 ? -6.099 -0.171 7.201 1.00 84.69 82 SER A CA 1
ATOM 614 C C . SER A 1 82 ? -5.629 -1.435 7.903 1.00 84.69 82 SER A C 1
ATOM 616 O O . SER A 1 82 ? -6.010 -2.509 7.455 1.00 84.69 82 SER A O 1
ATOM 618 N N . ALA A 1 83 ? -4.828 -1.348 8.965 1.00 90.06 83 ALA A N 1
ATOM 619 C CA . ALA A 1 83 ? -4.252 -2.509 9.632 1.00 90.06 83 ALA A CA 1
ATOM 620 C C . ALA A 1 83 ? -4.170 -2.343 11.155 1.00 90.06 83 ALA A C 1
ATOM 622 O O . ALA A 1 83 ? -4.523 -1.310 11.725 1.00 90.06 83 ALA A O 1
ATOM 623 N N . TRP A 1 84 ? -3.731 -3.414 11.810 1.00 93.75 84 TRP A N 1
ATOM 624 C CA . TRP A 1 84 ? -3.651 -3.519 13.259 1.00 93.75 84 TRP A CA 1
ATOM 625 C C . TRP A 1 84 ? -2.230 -3.251 13.762 1.00 93.75 84 TRP A C 1
ATOM 627 O O . TRP A 1 84 ? -1.255 -3.759 13.205 1.00 93.75 84 TRP A O 1
ATOM 637 N N . TYR A 1 85 ? -2.137 -2.487 14.846 1.00 93.38 85 TYR A N 1
ATOM 638 C CA . TYR A 1 85 ? -0.941 -2.279 15.653 1.00 93.38 85 TYR A CA 1
ATOM 639 C C . TYR A 1 85 ? -1.010 -3.159 16.894 1.00 93.38 85 TYR A C 1
ATOM 641 O O . TYR A 1 85 ? -2.047 -3.203 17.555 1.00 93.38 85 TYR A O 1
ATOM 649 N N . HIS A 1 86 ? 0.092 -3.798 17.266 1.00 93.25 86 HIS A N 1
ATOM 650 C CA . HIS A 1 86 ? 0.240 -4.343 18.610 1.00 93.25 86 HIS A CA 1
ATOM 651 C C . HIS A 1 86 ? 1.000 -3.355 19.486 1.00 93.25 86 HIS A C 1
ATOM 653 O O . HIS A 1 86 ? 2.153 -3.048 19.188 1.00 93.25 86 HIS A O 1
ATOM 659 N N . ILE A 1 87 ? 0.382 -2.888 20.567 1.00 94.94 87 ILE A N 1
ATOM 660 C CA . ILE A 1 87 ? 0.987 -1.955 21.518 1.00 94.94 87 ILE A CA 1
ATOM 661 C C . ILE A 1 87 ? 1.195 -2.681 22.839 1.00 94.94 87 ILE A C 1
ATOM 663 O O . ILE A 1 87 ? 0.256 -3.228 23.416 1.00 94.94 87 ILE A O 1
ATOM 667 N N . PHE A 1 88 ? 2.432 -2.665 23.319 1.00 94.06 88 PHE A N 1
ATOM 668 C CA . PHE A 1 88 ? 2.825 -3.278 24.580 1.00 94.06 88 PHE A CA 1
ATOM 669 C C . PHE A 1 88 ? 3.607 -2.277 25.422 1.00 94.06 88 PHE A C 1
ATOM 671 O O . PHE A 1 88 ? 4.493 -1.606 24.903 1.00 94.06 88 PHE A O 1
ATOM 678 N N . TRP A 1 89 ? 3.315 -2.185 26.715 1.00 94.38 89 TRP A N 1
ATOM 679 C CA . TRP A 1 89 ? 4.091 -1.380 27.654 1.00 94.38 89 TRP A CA 1
ATOM 680 C C . TRP A 1 89 ? 4.397 -2.164 28.921 1.00 94.38 89 TRP A C 1
ATOM 682 O O . TRP A 1 89 ? 3.587 -2.965 29.397 1.00 94.38 89 TRP A O 1
ATOM 692 N N . ASN A 1 90 ? 5.578 -1.914 29.478 1.00 92.19 90 ASN A N 1
ATOM 693 C CA . ASN A 1 90 ? 6.048 -2.566 30.690 1.00 92.19 90 ASN A CA 1
ATOM 694 C C . ASN A 1 90 ? 6.783 -1.588 31.623 1.00 92.19 90 ASN A C 1
ATOM 696 O O . ASN A 1 90 ? 6.717 -0.375 31.442 1.00 92.19 90 ASN A O 1
ATOM 700 N N . GLY A 1 91 ? 7.494 -2.088 32.637 1.00 90.31 91 GLY A N 1
ATOM 701 C CA . GLY A 1 91 ? 8.220 -1.222 33.581 1.00 90.31 91 GLY A CA 1
ATOM 702 C C . GLY A 1 91 ? 9.338 -0.369 32.960 1.00 90.31 91 GLY A C 1
ATOM 703 O O . GLY A 1 91 ? 9.802 0.568 33.597 1.00 90.31 91 GLY A O 1
ATOM 704 N N . THR A 1 92 ? 9.767 -0.678 31.734 1.00 90.69 92 THR A N 1
ATOM 705 C CA . THR A 1 92 ? 10.964 -0.096 31.100 1.00 90.69 92 THR A CA 1
ATOM 706 C C . THR A 1 92 ? 10.708 0.613 29.777 1.00 90.69 92 THR A C 1
ATOM 708 O O . THR A 1 92 ? 11.552 1.392 29.347 1.00 90.69 92 THR A O 1
ATOM 711 N N . GLY A 1 93 ? 9.577 0.368 29.115 1.00 94.62 93 GLY A N 1
ATOM 712 C CA . GLY A 1 93 ? 9.291 1.028 27.849 1.00 94.62 93 GLY A CA 1
ATOM 713 C C . GLY A 1 93 ? 7.971 0.623 27.215 1.00 94.62 93 GLY A C 1
ATOM 714 O O . GLY A 1 93 ? 7.205 -0.176 27.759 1.00 94.62 93 GLY A O 1
ATOM 715 N N . VAL A 1 94 ? 7.747 1.183 26.031 1.00 95.69 94 VAL A N 1
ATOM 716 C CA . VAL A 1 94 ? 6.606 0.921 25.154 1.00 95.69 94 VAL A CA 1
ATOM 717 C C . VAL A 1 94 ? 7.099 0.425 23.795 1.00 95.69 94 VAL A C 1
ATOM 719 O O . VAL A 1 94 ? 8.134 0.862 23.297 1.00 95.69 94 VAL A O 1
ATOM 722 N N . TYR A 1 95 ? 6.362 -0.506 23.204 1.00 93.50 95 TYR A N 1
ATOM 723 C CA . TYR A 1 95 ? 6.717 -1.218 21.987 1.00 93.50 95 TYR A CA 1
ATOM 724 C C . TYR A 1 95 ? 5.531 -1.209 21.029 1.00 93.50 95 TYR A C 1
ATOM 726 O O . TYR A 1 95 ? 4.393 -1.427 21.457 1.00 93.50 95 TYR A O 1
ATOM 734 N N . VAL A 1 96 ? 5.804 -1.024 19.738 1.00 92.31 96 VAL A N 1
ATOM 735 C CA . VAL A 1 96 ? 4.819 -1.197 18.665 1.00 92.31 96 VAL A CA 1
ATOM 736 C C . VAL A 1 96 ? 5.290 -2.293 17.723 1.00 92.31 96 VAL A C 1
ATOM 738 O O . VAL A 1 96 ? 6.416 -2.255 17.236 1.00 92.31 96 VAL A O 1
ATOM 741 N N . ASN A 1 97 ? 4.440 -3.299 17.500 1.00 87.81 97 ASN A N 1
ATOM 742 C CA . ASN A 1 97 ? 4.739 -4.480 16.679 1.00 87.81 97 ASN A CA 1
ATOM 743 C C . ASN A 1 97 ? 6.070 -5.164 17.055 1.00 87.81 97 ASN A C 1
ATOM 745 O O . ASN A 1 97 ? 6.790 -5.665 16.195 1.00 87.81 97 ASN A O 1
ATOM 749 N N . GLY A 1 98 ? 6.410 -5.144 18.348 1.00 85.81 98 GLY A N 1
ATOM 750 C CA . GLY A 1 98 ? 7.645 -5.720 18.882 1.00 85.81 98 GLY A CA 1
ATOM 751 C C . GLY A 1 98 ? 8.866 -4.801 18.879 1.00 85.81 98 GLY A C 1
ATOM 752 O O . GLY A 1 98 ? 9.849 -5.123 19.542 1.00 85.81 98 GLY A O 1
ATOM 753 N N . THR A 1 99 ? 8.807 -3.651 18.210 1.00 87.44 99 THR A 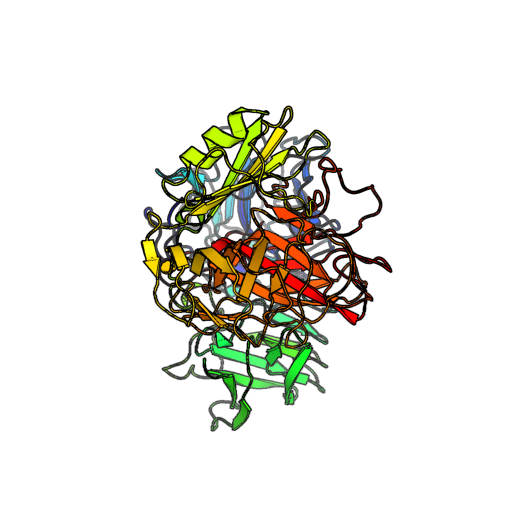N 1
ATOM 754 C CA . THR A 1 99 ? 9.909 -2.683 18.165 1.00 87.44 99 THR A CA 1
ATOM 755 C C . THR A 1 99 ? 9.775 -1.674 19.299 1.00 87.44 99 THR A C 1
ATOM 757 O O . THR A 1 99 ? 8.699 -1.113 19.507 1.00 87.44 99 THR A O 1
ATOM 760 N N . LEU A 1 100 ? 10.867 -1.434 20.032 1.00 92.56 100 LEU A N 1
ATOM 761 C CA . LEU A 1 100 ? 10.927 -0.406 21.074 1.00 92.56 100 LEU A CA 1
ATOM 762 C C . LEU A 1 100 ? 10.654 0.973 20.465 1.00 92.56 100 LEU A C 1
ATOM 764 O O . LEU A 1 100 ? 11.291 1.369 19.490 1.00 92.56 100 LEU A O 1
ATOM 768 N N . VAL A 1 101 ? 9.727 1.713 21.062 1.00 95.19 101 VAL A N 1
ATOM 769 C CA . VAL A 1 101 ? 9.403 3.072 20.633 1.00 95.19 101 VAL A CA 1
ATOM 770 C C . VAL A 1 101 ? 10.481 4.030 21.121 1.00 95.19 101 VAL A C 1
ATOM 772 O O . VAL A 1 101 ? 10.810 4.070 22.306 1.00 95.19 101 VAL A O 1
ATOM 775 N N . THR A 1 102 ? 10.987 4.844 20.203 1.00 94.62 102 THR A N 1
ATOM 776 C CA . THR A 1 102 ? 11.868 5.978 20.487 1.00 94.62 102 THR A CA 1
ATOM 777 C C . THR A 1 102 ? 11.139 7.286 20.198 1.00 94.62 102 THR A C 1
ATOM 779 O O . THR A 1 102 ? 10.156 7.320 19.448 1.00 94.62 102 THR A O 1
ATOM 782 N N . GLY A 1 103 ? 11.579 8.369 20.833 1.00 95.44 103 GLY A N 1
ATOM 783 C CA . GLY A 1 103 ? 10.829 9.614 20.812 1.00 95.44 103 GLY A CA 1
ATOM 784 C C . GLY A 1 103 ? 11.440 10.722 21.655 1.00 95.44 103 GLY A C 1
ATOM 785 O O . GLY A 1 103 ? 12.575 10.617 22.117 1.00 95.44 103 GLY A O 1
ATOM 78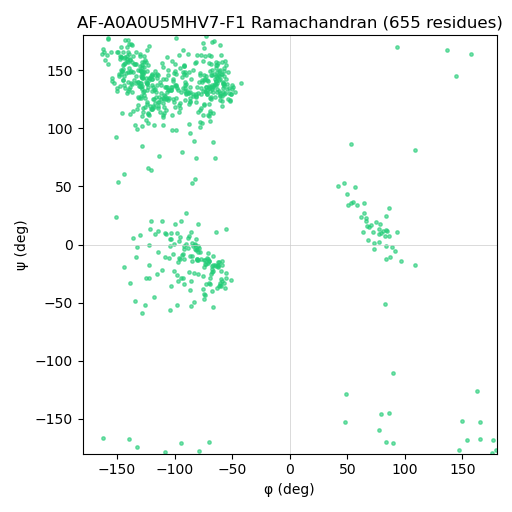6 N N . THR A 1 104 ? 10.662 11.779 21.859 1.00 96.94 104 THR A N 1
ATOM 787 C CA . THR A 1 104 ? 10.998 12.897 22.743 1.00 96.94 104 THR A CA 1
ATOM 788 C C . THR A 1 104 ? 10.375 12.704 24.126 1.00 96.94 104 THR A C 1
ATOM 790 O O . THR A 1 104 ? 9.326 12.071 24.278 1.00 96.94 104 THR A O 1
ATOM 793 N N . GLY A 1 105 ? 11.021 13.263 25.150 1.00 96.75 105 GLY A N 1
ATOM 794 C CA . GLY A 1 105 ? 10.644 13.051 26.548 1.00 96.75 105 GLY A CA 1
ATOM 795 C C . GLY A 1 105 ? 11.237 11.768 27.135 1.00 96.75 105 GLY A C 1
ATOM 796 O O . GLY A 1 105 ? 12.105 11.135 26.536 1.00 96.75 105 GLY A O 1
ATOM 797 N N . THR A 1 106 ? 10.766 11.398 28.324 1.00 95.81 106 THR A N 1
ATOM 798 C CA . THR A 1 106 ? 11.273 10.245 29.078 1.00 95.81 106 THR A CA 1
ATOM 799 C C . THR A 1 106 ? 10.114 9.337 29.443 1.00 95.81 106 THR A C 1
ATOM 801 O O . THR A 1 106 ? 9.130 9.792 30.026 1.00 95.81 106 THR A O 1
ATOM 804 N N . TYR A 1 107 ? 10.248 8.048 29.129 1.00 96.50 107 TYR A N 1
ATOM 805 C CA . TYR A 1 107 ? 9.312 7.035 29.599 1.00 96.50 107 TYR A CA 1
ATOM 806 C C . TYR A 1 107 ? 9.477 6.846 31.109 1.00 96.50 107 TYR A C 1
ATOM 808 O O . TYR A 1 107 ? 10.514 6.368 31.570 1.00 96.50 107 TYR A O 1
ATOM 816 N N . THR A 1 108 ? 8.442 7.191 31.870 1.00 94.12 108 THR A N 1
ATOM 817 C CA . THR A 1 108 ? 8.401 7.029 33.324 1.00 94.12 108 THR A CA 1
ATOM 818 C C . THR A 1 108 ? 7.131 6.281 33.700 1.00 94.12 108 THR A C 1
ATOM 820 O O . THR A 1 108 ? 6.045 6.864 33.742 1.00 94.12 108 THR A O 1
ATOM 823 N N . ALA A 1 109 ? 7.263 4.981 33.982 1.00 88.12 109 ALA A N 1
ATOM 824 C CA . ALA A 1 109 ? 6.149 4.165 34.453 1.00 88.12 109 ALA A CA 1
ATOM 825 C C . ALA A 1 109 ? 5.462 4.846 35.651 1.00 88.12 109 ALA A C 1
ATOM 827 O O . ALA A 1 109 ? 6.118 5.266 36.604 1.00 88.12 109 ALA A O 1
ATOM 828 N N . ALA A 1 110 ? 4.137 4.969 35.588 1.00 87.94 110 ALA A N 1
ATOM 829 C CA . ALA A 1 110 ? 3.354 5.715 36.567 1.00 87.94 110 ALA A CA 1
ATOM 830 C C . ALA A 1 110 ? 2.215 4.864 37.126 1.00 87.94 110 ALA A C 1
ATOM 832 O O . ALA A 1 110 ? 1.656 4.012 36.427 1.00 87.94 110 ALA A O 1
ATOM 833 N N . SER A 1 111 ? 1.858 5.129 38.382 1.00 90.25 111 SER A N 1
ATOM 834 C CA . SER A 1 111 ? 0.739 4.457 39.031 1.00 90.25 111 SER A CA 1
ATOM 835 C C . SER A 1 111 ? -0.610 4.942 38.501 1.00 90.25 111 SER A C 1
ATOM 837 O O . SER A 1 111 ? -0.786 6.127 38.212 1.00 90.25 111 SER A O 1
ATOM 839 N N . VAL A 1 112 ? -1.574 4.028 38.419 1.00 90.50 112 VAL A N 1
ATOM 840 C CA . VAL A 1 112 ? -2.981 4.310 38.092 1.00 90.50 112 VAL A CA 1
ATOM 841 C C . VAL A 1 112 ? -3.894 3.713 39.161 1.00 90.50 112 VAL A C 1
ATOM 843 O O . VAL A 1 112 ? -3.528 2.731 39.803 1.00 90.50 112 VAL A O 1
ATOM 846 N N . THR A 1 113 ? -5.077 4.301 39.352 1.00 89.25 113 THR A N 1
ATOM 847 C CA . THR A 1 113 ? -6.047 3.880 40.387 1.00 89.25 113 THR A CA 1
ATOM 848 C C . THR A 1 113 ? -7.366 3.404 39.781 1.00 89.25 113 THR A C 1
ATOM 850 O O . THR A 1 113 ? -7.881 2.358 40.160 1.00 89.25 113 THR A O 1
ATOM 853 N N . ASN A 1 114 ? -7.893 4.149 38.806 1.00 91.00 114 ASN A N 1
ATOM 854 C CA . ASN A 1 114 ? -9.127 3.821 38.089 1.00 91.00 114 ASN A CA 1
ATOM 855 C C . ASN A 1 114 ? -8.839 3.743 36.586 1.00 91.00 114 ASN A C 1
ATOM 857 O O . ASN A 1 114 ? -9.283 4.619 35.838 1.00 91.00 114 ASN A O 1
ATOM 861 N N . PRO A 1 115 ? -8.025 2.766 36.145 1.00 93.69 115 PRO A N 1
ATOM 862 C CA . PRO A 1 115 ? -7.645 2.672 34.750 1.00 93.69 115 PRO A CA 1
ATOM 863 C C . PRO A 1 115 ? -8.870 2.490 33.855 1.00 93.69 115 PRO A C 1
ATOM 865 O O . PRO A 1 115 ? -9.830 1.782 34.182 1.00 93.69 115 PRO A O 1
ATOM 868 N N . ARG A 1 116 ? -8.809 3.141 32.696 1.00 97.00 116 ARG A N 1
ATOM 869 C CA . ARG A 1 116 ? -9.857 3.134 31.678 1.00 97.00 116 ARG A CA 1
ATOM 870 C C . ARG A 1 116 ? -9.255 2.715 30.349 1.00 97.00 116 ARG A C 1
ATOM 872 O O . ARG A 1 116 ? -8.214 3.227 29.950 1.00 97.00 116 ARG A O 1
ATOM 879 N N . LEU A 1 117 ? -9.906 1.785 29.670 1.00 97.94 117 LEU A N 1
ATOM 880 C CA . LEU A 1 117 ? -9.564 1.366 28.321 1.00 97.94 117 LEU A CA 1
ATOM 881 C C . LEU A 1 117 ? -10.451 2.150 27.350 1.00 97.94 117 LEU A C 1
ATOM 883 O O . LEU A 1 117 ? -11.676 2.033 27.393 1.00 97.94 117 LEU A O 1
ATOM 887 N N . GLY A 1 118 ? -9.824 2.960 26.502 1.00 97.81 118 GLY A N 1
ATOM 888 C CA . GLY A 1 118 ? -10.490 3.757 25.476 1.00 97.81 118 GLY A CA 1
ATOM 889 C C . GLY A 1 118 ? -11.048 5.117 25.920 1.00 97.81 118 GLY A C 1
ATOM 890 O O . GLY A 1 118 ? -11.791 5.727 25.156 1.00 97.81 118 GLY A O 1
ATOM 891 N N . PHE A 1 119 ? -10.704 5.617 27.113 1.00 98.19 119 PHE A N 1
ATOM 892 C CA . PHE A 1 119 ? -11.144 6.933 27.605 1.00 98.19 119 PHE A CA 1
ATOM 893 C C . PHE A 1 119 ? -10.107 7.555 28.548 1.00 98.19 119 PHE A C 1
ATOM 895 O O . PHE A 1 119 ? -9.613 6.876 29.446 1.00 98.19 119 PHE A O 1
ATOM 902 N N . ASP A 1 120 ? -9.794 8.842 28.371 1.00 96.62 120 ASP A N 1
ATOM 903 C CA . ASP A 1 120 ? -8.821 9.579 29.205 1.00 96.62 120 ASP A CA 1
ATOM 904 C C . ASP A 1 120 ? -9.472 10.528 30.232 1.00 96.62 120 ASP A C 1
ATOM 906 O O . ASP A 1 120 ? -8.783 11.137 31.053 1.00 96.62 120 ASP A O 1
ATOM 910 N N . GLY A 1 121 ? -10.805 10.623 30.254 1.00 96.31 121 GLY A N 1
ATOM 911 C CA . GLY A 1 121 ? -11.553 11.616 31.040 1.00 96.31 121 GLY A CA 1
ATOM 912 C C . GLY A 1 121 ? -12.214 12.699 30.198 1.00 96.31 121 GLY A C 1
ATOM 913 O O . GLY A 1 121 ? -13.167 13.313 30.670 1.00 96.31 121 GLY A O 1
ATOM 914 N N . THR A 1 122 ? -11.772 12.863 28.953 1.00 96.69 122 THR A N 1
ATOM 915 C CA . THR A 1 122 ? -12.255 13.884 28.020 1.00 96.69 122 THR A CA 1
ATOM 916 C C . THR A 1 122 ? -12.529 13.300 26.634 1.00 96.69 122 THR A C 1
ATOM 918 O O . THR A 1 122 ? -13.587 13.531 26.057 1.00 96.69 122 THR A O 1
ATOM 921 N N . ASN A 1 123 ? -11.587 12.531 26.093 1.00 97.56 123 ASN A N 1
ATOM 922 C CA . ASN A 1 123 ? -11.600 11.978 24.745 1.00 97.56 123 ASN A CA 1
ATOM 923 C C . ASN A 1 123 ? -11.907 10.483 24.772 1.00 97.56 123 ASN A C 1
ATOM 925 O O . ASN A 1 123 ? -11.511 9.781 25.699 1.00 97.56 123 ASN A O 1
ATOM 929 N N . TYR A 1 124 ? -12.530 9.985 23.706 1.00 97.62 124 TYR A N 1
ATOM 930 C CA . TYR A 1 124 ? -12.862 8.572 23.533 1.00 97.62 124 TYR A CA 1
ATOM 931 C C . TYR A 1 124 ? -12.089 7.958 22.367 1.00 97.62 124 TYR A C 1
ATOM 933 O O . TYR A 1 124 ? -11.843 8.602 21.340 1.00 97.62 124 TYR A O 1
ATOM 941 N N . PHE A 1 125 ? -11.732 6.686 22.506 1.00 97.50 125 PHE A N 1
ATOM 942 C CA . PHE A 1 125 ? -11.154 5.908 21.422 1.00 97.50 125 PHE A CA 1
ATOM 943 C C . PHE A 1 125 ? -12.176 5.670 20.317 1.00 97.50 125 PHE A C 1
ATOM 945 O O . PHE A 1 125 ? -13.311 5.275 20.577 1.00 97.50 125 PHE A O 1
ATOM 952 N N . SER A 1 126 ? -11.743 5.840 19.070 1.00 95.00 126 SER A N 1
ATOM 953 C CA . SER A 1 126 ? -12.514 5.432 17.898 1.00 95.00 126 SER A CA 1
ATOM 954 C C . SER A 1 126 ? -11.706 4.402 17.129 1.00 95.00 126 SER A C 1
ATOM 956 O O . SER A 1 126 ? -10.659 4.725 16.552 1.00 95.00 126 SER A O 1
ATOM 958 N N . GLY A 1 127 ? -12.215 3.181 17.027 1.00 96.31 127 GLY A N 1
ATOM 959 C CA . GLY A 1 127 ? -11.526 2.096 16.338 1.00 96.31 127 GLY A CA 1
ATOM 960 C C . GLY A 1 127 ? -11.866 0.745 16.935 1.00 96.31 127 GLY A C 1
ATOM 961 O O . GLY A 1 127 ? -12.944 0.562 17.490 1.00 96.31 127 GLY A O 1
ATOM 962 N N . TYR A 1 128 ? -10.934 -0.190 16.829 1.00 97.88 128 TYR A N 1
ATOM 963 C CA . TYR A 1 128 ? -11.097 -1.559 17.290 1.00 97.88 128 TYR A CA 1
ATOM 964 C C . TYR A 1 128 ? -9.980 -1.926 18.263 1.00 97.88 128 TYR A C 1
ATOM 966 O O . TYR A 1 128 ? -8.837 -1.510 18.060 1.00 97.88 128 TYR A O 1
ATOM 974 N N . MET A 1 129 ? -10.303 -2.708 19.293 1.00 97.88 129 MET A N 1
ATOM 975 C CA . MET A 1 129 ? -9.325 -3.297 20.208 1.00 97.88 129 MET A CA 1
ATOM 976 C C . MET A 1 129 ? -9.540 -4.800 20.353 1.00 97.88 129 MET A C 1
ATOM 978 O O . MET A 1 129 ? -10.681 -5.259 20.386 1.00 97.88 129 MET A O 1
ATOM 982 N N . SER A 1 130 ? -8.452 -5.558 20.472 1.00 95.00 130 SER A N 1
ATOM 983 C CA . SER A 1 130 ? -8.488 -7.002 20.713 1.00 95.00 130 SER A CA 1
ATOM 984 C C . SER A 1 130 ? -7.404 -7.462 21.683 1.00 95.00 130 SER A C 1
ATOM 986 O O . SER A 1 130 ? -6.374 -6.798 21.801 1.00 95.00 130 SER A O 1
ATOM 988 N N . ASP A 1 131 ? -7.623 -8.617 22.324 1.00 92.12 131 ASP A N 1
ATOM 989 C CA . ASP A 1 131 ? -6.658 -9.305 23.197 1.00 92.12 131 ASP A CA 1
ATOM 990 C C . ASP A 1 131 ? -6.000 -8.340 24.206 1.00 92.12 131 ASP A C 1
ATOM 992 O O . ASP A 1 131 ? -4.776 -8.234 24.288 1.00 92.12 131 ASP A O 1
ATOM 996 N N . PHE A 1 132 ? -6.814 -7.598 24.968 1.00 94.12 132 PHE A N 1
ATOM 997 C CA . PHE A 1 132 ? -6.283 -6.675 25.970 1.00 94.12 132 PHE A CA 1
ATOM 998 C C . PHE A 1 132 ? -5.838 -7.440 27.218 1.00 94.12 132 PHE A C 1
ATOM 1000 O O . PHE A 1 132 ? -6.661 -8.027 27.921 1.00 94.12 132 PHE A O 1
ATOM 1007 N N . ALA A 1 133 ? -4.540 -7.406 27.507 1.00 91.94 133 ALA A N 1
ATOM 1008 C CA . ALA A 1 133 ? -3.952 -7.929 28.731 1.00 91.94 133 ALA A CA 1
ATOM 1009 C C . ALA A 1 133 ? -3.558 -6.778 29.662 1.00 91.94 133 ALA A C 1
ATOM 1011 O O . ALA A 1 133 ? -2.906 -5.825 29.233 1.00 91.94 133 ALA A O 1
ATOM 1012 N N . PHE A 1 134 ? -3.917 -6.887 30.941 1.00 91.75 134 PHE A N 1
ATOM 1013 C CA . PHE A 1 134 ? -3.636 -5.879 31.961 1.00 91.75 134 PHE A CA 1
ATOM 1014 C C . PHE A 1 134 ? -3.018 -6.490 33.217 1.00 91.75 134 PHE A C 1
ATOM 1016 O O . PHE A 1 134 ? -3.622 -7.366 33.838 1.00 91.75 134 PHE A O 1
ATOM 1023 N N . TRP A 1 135 ? -1.869 -5.964 33.639 1.00 89.81 135 TRP A N 1
ATOM 1024 C CA . TRP A 1 135 ? -1.218 -6.326 34.896 1.00 89.81 135 TRP A CA 1
ATOM 1025 C C . TRP A 1 135 ? -1.318 -5.187 35.906 1.00 89.81 135 TRP A C 1
ATOM 1027 O O . TRP A 1 135 ? -0.914 -4.052 35.634 1.00 89.81 135 TRP A O 1
ATOM 1037 N N . ASN A 1 136 ? -1.814 -5.523 37.098 1.00 88.44 136 ASN A N 1
ATOM 1038 C CA . ASN A 1 136 ? -1.802 -4.651 38.268 1.00 88.44 136 ASN A CA 1
ATOM 1039 C C . ASN A 1 136 ? -0.420 -4.718 38.942 1.00 88.44 136 ASN A C 1
ATOM 1041 O O . ASN A 1 136 ? -0.224 -5.412 39.937 1.00 88.44 136 ASN A O 1
ATOM 1045 N N . GLY A 1 137 ? 0.552 -4.080 38.302 1.00 86.06 137 GLY A N 1
ATOM 1046 C CA . GLY A 1 137 ? 1.977 -4.140 38.609 1.00 86.06 137 GLY A CA 1
ATOM 1047 C C . GLY A 1 137 ? 2.794 -4.072 37.319 1.00 86.06 137 GLY A C 1
ATOM 1048 O O . GLY A 1 137 ? 2.378 -4.594 36.283 1.00 86.06 137 GLY A O 1
ATOM 1049 N N . SER A 1 138 ? 3.963 -3.429 37.360 1.00 81.75 138 SER A N 1
ATOM 1050 C CA . SER A 1 138 ? 4.881 -3.379 36.216 1.00 81.75 138 SER A CA 1
ATOM 1051 C C . SER A 1 138 ? 6.111 -4.260 36.421 1.00 81.75 138 SER A C 1
ATOM 1053 O O . SER A 1 138 ? 6.751 -4.169 37.465 1.00 81.75 138 SER A O 1
ATOM 1055 N N . SER A 1 139 ? 6.507 -5.027 35.401 1.00 81.69 139 SER A N 1
ATOM 1056 C CA . SER A 1 139 ? 7.779 -5.767 35.390 1.00 81.69 139 SER A CA 1
ATOM 1057 C C . SER A 1 139 ? 8.536 -5.547 34.082 1.00 81.69 139 SER A C 1
ATOM 1059 O O . SER A 1 139 ? 7.936 -5.547 33.011 1.00 81.69 139 SER A O 1
ATOM 1061 N N . ALA A 1 140 ? 9.860 -5.399 34.161 1.00 81.69 140 ALA A N 1
ATOM 1062 C CA . ALA A 1 140 ? 10.742 -5.326 32.994 1.00 81.69 140 ALA A CA 1
ATOM 1063 C C . ALA A 1 140 ? 10.825 -6.657 32.220 1.00 81.69 140 ALA A C 1
ATOM 1065 O O . ALA A 1 140 ? 11.131 -6.661 31.033 1.00 81.69 140 ALA A O 1
ATOM 1066 N N . SER A 1 141 ? 10.545 -7.788 32.882 1.00 81.81 141 SER A N 1
ATOM 1067 C CA . SER A 1 141 ? 10.644 -9.125 32.280 1.00 81.81 141 SER A CA 1
ATOM 1068 C C . SER A 1 141 ? 9.455 -9.498 31.395 1.00 81.81 141 SER A C 1
ATOM 1070 O O . SER A 1 141 ? 9.528 -10.481 30.658 1.00 81.81 141 SER A O 1
ATOM 1072 N N . LEU A 1 142 ? 8.356 -8.738 31.457 1.00 82.50 142 LEU A N 1
ATOM 1073 C CA . LEU A 1 142 ? 7.206 -8.966 30.590 1.00 82.50 142 LEU A CA 1
ATOM 1074 C C . LEU A 1 142 ? 7.567 -8.613 29.147 1.00 82.50 142 LEU A C 1
ATOM 1076 O O . LEU A 1 142 ? 8.137 -7.553 28.877 1.00 82.50 142 LEU A O 1
ATOM 1080 N N . GLN A 1 143 ? 7.173 -9.490 28.227 1.00 77.69 143 GLN A N 1
ATOM 1081 C CA . GLN A 1 143 ? 7.339 -9.317 26.788 1.00 77.69 143 GLN A CA 1
ATOM 1082 C C . GLN A 1 143 ? 5.974 -9.412 26.105 1.00 77.69 143 GLN A C 1
ATOM 1084 O O . GLN A 1 143 ? 5.195 -10.317 26.398 1.00 77.69 143 GLN A O 1
ATOM 1089 N N . GLY A 1 144 ? 5.701 -8.506 25.165 1.00 74.12 144 GLY A N 1
ATOM 1090 C CA . GLY A 1 144 ? 4.465 -8.519 24.371 1.00 74.12 144 GLY A CA 1
ATOM 1091 C C . GLY A 1 144 ? 4.450 -9.551 23.236 1.00 74.12 144 GLY A C 1
ATOM 1092 O O . GLY A 1 144 ? 3.440 -9.719 22.561 1.00 74.12 144 GLY A O 1
ATOM 1093 N N . GLY A 1 145 ? 5.570 -10.228 22.982 1.00 78.12 145 GLY A N 1
ATOM 1094 C CA . GLY A 1 145 ? 5.718 -11.192 21.897 1.00 78.12 145 GLY A CA 1
ATOM 1095 C C . GLY A 1 145 ? 7.141 -11.719 21.798 1.00 78.12 145 GLY A C 1
ATOM 1096 O O . GLY A 1 145 ? 8.002 -11.339 22.589 1.00 78.12 145 GLY A O 1
ATOM 1097 N N . ALA A 1 146 ? 7.392 -12.591 20.828 1.00 70.75 146 ALA A N 1
ATOM 1098 C CA . ALA A 1 146 ? 8.734 -13.066 20.516 1.00 70.75 146 ALA A CA 1
ATOM 1099 C C . ALA A 1 146 ? 8.895 -13.256 19.010 1.00 70.75 146 ALA A C 1
ATOM 1101 O O . ALA A 1 146 ? 7.915 -13.479 18.299 1.00 70.75 146 ALA A O 1
ATOM 1102 N N . ALA A 1 147 ? 10.139 -13.205 18.546 1.00 64.88 147 ALA A N 1
ATOM 1103 C CA . ALA A 1 147 ? 10.464 -13.682 17.215 1.00 64.88 147 ALA A CA 1
ATOM 1104 C C . ALA A 1 147 ? 10.208 -15.195 17.114 1.00 64.88 147 ALA A C 1
ATOM 1106 O O . ALA A 1 147 ? 10.470 -15.944 18.060 1.00 64.88 147 ALA A O 1
ATOM 1107 N N . ASP A 1 148 ? 9.682 -15.640 15.978 1.00 55.81 148 ASP A N 1
ATOM 1108 C CA . ASP A 1 148 ? 9.644 -17.054 15.626 1.00 55.81 148 ASP A CA 1
ATOM 1109 C C . ASP A 1 148 ? 11.047 -17.568 15.238 1.00 55.81 148 ASP A C 1
ATOM 1111 O O . ASP A 1 148 ? 12.027 -16.819 15.227 1.00 55.81 148 ASP A O 1
ATOM 1115 N N . ALA A 1 149 ? 11.159 -18.858 14.899 1.00 45.72 149 ALA A N 1
ATOM 1116 C CA . ALA A 1 149 ? 12.422 -19.473 14.464 1.00 45.72 149 ALA A CA 1
ATOM 1117 C C . ALA A 1 149 ? 13.031 -18.811 13.210 1.00 45.72 149 ALA A C 1
ATOM 1119 O O . ALA A 1 149 ? 14.195 -19.034 12.889 1.00 45.72 149 ALA A O 1
ATOM 1120 N N . ASN A 1 150 ? 12.242 -17.997 12.511 1.00 42.34 150 ASN A N 1
ATOM 1121 C CA . ASN A 1 150 ? 12.638 -17.266 11.329 1.00 42.34 150 ASN A CA 1
ATOM 1122 C C . ASN A 1 150 ? 12.960 -15.795 11.652 1.00 42.34 150 ASN A C 1
ATOM 1124 O O . ASN A 1 150 ? 13.311 -15.063 10.744 1.00 42.34 150 ASN A O 1
ATOM 1128 N N . GLY A 1 151 ? 12.866 -15.319 12.896 1.00 47.50 151 GLY A N 1
ATOM 1129 C CA . GLY A 1 151 ? 13.133 -13.917 13.235 1.00 47.50 151 GLY A CA 1
ATOM 1130 C C . GLY A 1 151 ? 11.953 -12.961 12.993 1.00 47.50 151 GLY A C 1
ATOM 1131 O O . GLY A 1 151 ? 12.128 -11.750 13.104 1.00 47.50 151 GLY A O 1
ATOM 1132 N N . VAL A 1 152 ? 10.759 -13.465 12.655 1.00 53.53 152 VAL A N 1
ATOM 1133 C CA . VAL A 1 152 ? 9.543 -12.652 12.484 1.00 53.53 152 VAL A CA 1
ATOM 1134 C C . VAL A 1 152 ? 8.860 -12.495 13.835 1.00 53.53 152 VAL A C 1
ATOM 1136 O O . VAL A 1 152 ? 8.535 -13.479 14.496 1.00 53.53 152 VAL A O 1
ATOM 1139 N N . TRP A 1 153 ? 8.634 -11.254 14.261 1.00 67.56 153 TRP A N 1
ATOM 1140 C CA . TRP A 1 153 ? 7.974 -10.985 15.533 1.00 67.56 153 TRP A CA 1
ATOM 1141 C C . TRP A 1 153 ? 6.490 -11.380 15.495 1.00 67.56 153 TRP A C 1
ATOM 1143 O O . TRP A 1 153 ? 5.756 -11.000 14.581 1.00 67.56 153 TRP A O 1
ATOM 1153 N N . ALA A 1 154 ? 6.042 -12.108 16.519 1.00 68.25 154 ALA A N 1
ATOM 1154 C CA . ALA A 1 154 ? 4.642 -12.437 16.751 1.00 68.25 154 ALA A CA 1
ATOM 1155 C C . ALA A 1 154 ? 4.242 -12.118 18.197 1.00 68.25 154 ALA A C 1
ATOM 1157 O O . ALA A 1 154 ? 4.985 -12.405 19.144 1.00 68.25 154 ALA A O 1
ATOM 1158 N N . ALA A 1 155 ? 3.040 -11.565 18.369 1.00 73.62 155 ALA A N 1
ATOM 1159 C CA . ALA A 1 155 ? 2.457 -11.361 19.690 1.00 73.62 155 ALA A CA 1
ATOM 1160 C C . ALA A 1 155 ? 2.263 -12.703 20.408 1.00 73.62 155 ALA A C 1
ATOM 1162 O O . ALA A 1 155 ? 2.008 -13.734 19.779 1.00 73.62 155 ALA A O 1
ATOM 1163 N N . LYS A 1 156 ? 2.363 -12.692 21.737 1.00 71.94 156 LYS A N 1
ATOM 1164 C CA . LYS A 1 156 ? 2.100 -13.871 22.571 1.00 71.94 156 LYS A CA 1
ATOM 1165 C C . LYS A 1 156 ? 1.004 -13.569 23.577 1.00 71.94 156 LYS A C 1
ATOM 1167 O O . LYS A 1 156 ? 0.979 -12.487 24.158 1.00 71.94 156 LYS A O 1
ATOM 1172 N N . ARG A 1 157 ? 0.133 -14.555 23.833 1.00 72.81 157 ARG A N 1
ATOM 1173 C CA . ARG A 1 157 ? -0.755 -14.482 24.999 1.00 72.81 157 ARG A CA 1
ATOM 1174 C C . ARG A 1 157 ? 0.099 -14.581 26.261 1.00 72.81 157 ARG A C 1
ATOM 1176 O O . ARG A 1 157 ? 1.001 -15.422 26.306 1.00 72.81 157 ARG A O 1
ATOM 1183 N N . PRO A 1 158 ? -0.158 -13.749 27.272 1.00 67.81 158 PRO A N 1
ATOM 1184 C CA . PRO A 1 158 ? 0.601 -13.825 28.502 1.00 67.81 158 PRO A CA 1
ATOM 1185 C C . PRO A 1 158 ? 0.276 -15.094 29.304 1.00 67.81 158 PRO A C 1
ATOM 1187 O O . PRO A 1 158 ? -0.780 -15.697 29.131 1.00 67.81 158 PRO A O 1
ATOM 1190 N N . SER A 1 159 ? 1.192 -15.549 30.162 1.00 62.44 159 SER A N 1
ATOM 1191 C CA . SER A 1 159 ? 1.082 -16.865 30.814 1.00 62.44 159 SER A CA 1
ATOM 1192 C C . SER A 1 159 ? 0.380 -16.850 32.180 1.00 62.44 159 SER A C 1
ATOM 1194 O O . SER A 1 159 ? -0.316 -17.812 32.483 1.00 62.44 159 SER A O 1
ATOM 1196 N N . ALA A 1 160 ? 0.514 -15.790 32.994 1.00 68.69 160 ALA A N 1
ATOM 1197 C CA . ALA A 1 160 ? -0.186 -15.648 34.283 1.00 68.69 160 ALA A CA 1
ATOM 1198 C C . ALA A 1 160 ? -0.197 -14.198 34.825 1.00 68.69 160 ALA A C 1
ATOM 1200 O O . ALA A 1 160 ? 0.604 -13.361 34.399 1.00 68.69 160 ALA A O 1
ATOM 1201 N N . GLY A 1 161 ? -1.082 -13.915 35.795 1.00 73.00 161 GLY A N 1
ATOM 1202 C CA . GLY A 1 161 ? -1.054 -12.692 36.619 1.00 73.00 161 GLY A CA 1
ATOM 1203 C C . GLY A 1 161 ? -1.707 -11.437 36.023 1.00 73.00 161 GLY A C 1
ATOM 1204 O O . GLY A 1 161 ? -1.328 -10.330 36.398 1.00 73.00 161 GLY A O 1
ATOM 1205 N N . TYR A 1 162 ? -2.657 -11.585 35.096 1.00 81.25 162 TYR A N 1
ATOM 1206 C CA . TYR A 1 162 ? -3.286 -10.474 34.370 1.00 81.25 162 TYR A CA 1
ATOM 1207 C C . TYR A 1 162 ? -4.814 -10.595 34.309 1.00 81.25 162 TYR A C 1
ATOM 1209 O O . TYR A 1 162 ? -5.375 -11.652 34.584 1.00 81.25 162 TYR A O 1
ATOM 1217 N N . SER A 1 163 ? -5.484 -9.502 33.931 1.00 87.88 163 SER A N 1
ATOM 1218 C CA . SER A 1 163 ? -6.846 -9.528 33.371 1.00 87.88 163 SER A CA 1
ATOM 1219 C C . SER A 1 163 ? -6.751 -9.648 31.852 1.00 87.88 163 SER A C 1
ATOM 1221 O O . SER A 1 163 ? -5.924 -8.953 31.261 1.00 87.88 163 SER A O 1
ATOM 1223 N N . PHE A 1 164 ? -7.588 -10.471 31.219 1.00 91.44 164 PHE A N 1
ATOM 1224 C CA . PHE A 1 164 ? -7.576 -10.687 29.771 1.00 91.44 164 PHE A CA 1
ATOM 1225 C C . PHE A 1 164 ? -8.940 -10.493 29.128 1.00 91.44 164 PHE A C 1
ATOM 1227 O O . PHE A 1 164 ? -9.854 -11.291 29.342 1.00 91.44 164 PHE A O 1
ATOM 1234 N N . LEU A 1 165 ? -9.063 -9.477 28.283 1.00 94.44 165 LEU A N 1
ATOM 1235 C CA . LEU A 1 165 ? -10.276 -9.220 27.522 1.00 94.44 165 LEU A CA 1
ATOM 1236 C C . LEU A 1 165 ? -10.077 -9.703 26.084 1.00 94.44 165 LEU A C 1
ATOM 1238 O O . LEU A 1 165 ? -9.489 -9.014 25.250 1.00 94.44 165 LEU A O 1
ATOM 1242 N N . ALA A 1 166 ? -10.590 -10.900 25.801 1.00 92.19 166 ALA A N 1
ATOM 1243 C CA . ALA A 1 166 ? -10.652 -11.461 24.450 1.00 92.19 166 ALA A CA 1
ATOM 1244 C C . ALA A 1 166 ? -11.863 -10.946 23.646 1.00 92.19 166 ALA A C 1
ATOM 1246 O O . ALA A 1 166 ? -12.046 -11.331 22.494 1.00 92.19 166 ALA A O 1
ATOM 1247 N N . PHE A 1 167 ? -12.732 -10.134 24.269 1.00 95.62 167 PHE A N 1
ATOM 1248 C CA . PHE A 1 167 ? -13.956 -9.590 23.667 1.00 95.62 167 PHE A CA 1
ATOM 1249 C C . PHE A 1 167 ? -14.869 -10.668 23.058 1.00 95.62 167 PHE A C 1
ATOM 1251 O O . PHE A 1 167 ? -15.501 -10.457 22.028 1.00 95.62 167 PHE A O 1
ATOM 1258 N N . GLY A 1 168 ? -14.927 -11.850 23.685 1.00 92.88 168 GLY A N 1
ATOM 1259 C CA . GLY A 1 168 ? -15.622 -13.037 23.172 1.00 92.88 168 GLY A CA 1
ATOM 1260 C C . GLY A 1 168 ? -17.139 -13.073 23.388 1.00 92.88 168 GLY A C 1
ATOM 1261 O O . GLY A 1 168 ? -17.816 -13.850 22.718 1.00 92.88 168 GLY A O 1
ATOM 1262 N N . SER A 1 169 ? -17.681 -12.198 24.237 1.00 92.38 169 SER A N 1
ATOM 1263 C CA . SER A 1 169 ? -19.105 -12.168 24.591 1.00 92.38 169 SER A CA 1
ATOM 1264 C C . SER A 1 169 ? -19.719 -10.807 24.263 1.00 92.38 169 SER A C 1
ATOM 1266 O O . SER A 1 169 ? -19.422 -9.825 24.941 1.00 92.38 169 SER A O 1
ATOM 1268 N N . SER A 1 170 ? -20.607 -10.736 23.266 1.00 88.69 170 SER A N 1
ATOM 1269 C CA . SER A 1 170 ? -21.217 -9.478 22.793 1.00 88.69 170 SER A CA 1
ATOM 1270 C C . SER A 1 170 ? -21.962 -8.680 23.868 1.00 88.69 170 SER A C 1
ATOM 1272 O O . SER A 1 170 ? -21.927 -7.455 23.839 1.00 88.69 170 SER A O 1
ATOM 1274 N N . GLY A 1 171 ? -22.585 -9.350 24.842 1.00 89.25 171 GLY A N 1
ATOM 1275 C CA . GLY A 1 171 ? -23.246 -8.709 25.987 1.00 89.25 171 GLY A CA 1
ATOM 1276 C C . GLY A 1 171 ? -22.340 -8.450 27.198 1.00 89.25 171 GLY A C 1
ATOM 1277 O O . GLY A 1 171 ? -22.799 -7.901 28.193 1.00 89.25 171 GLY A O 1
ATOM 1278 N N . ALA A 1 172 ? -21.072 -8.870 27.149 1.00 92.94 172 ALA A N 1
ATOM 1279 C CA . ALA A 1 172 ? -20.153 -8.834 28.286 1.00 92.94 172 ALA A CA 1
ATOM 1280 C C . ALA A 1 172 ? -18.697 -8.644 27.824 1.00 92.94 172 ALA A C 1
ATOM 1282 O O . ALA A 1 172 ? -17.799 -9.418 28.150 1.00 92.94 172 ALA A O 1
ATOM 1283 N N . LEU A 1 173 ? -18.450 -7.595 27.035 1.00 95.94 173 LEU A N 1
ATOM 1284 C CA . LEU A 1 173 ? -17.137 -7.326 26.434 1.00 95.94 173 LEU A CA 1
ATOM 1285 C C . LEU A 1 173 ? -16.014 -7.076 27.457 1.00 95.94 173 LEU A C 1
ATOM 1287 O O . LEU A 1 173 ? -14.843 -7.228 27.123 1.00 95.94 173 LEU A O 1
ATOM 1291 N N . GLY A 1 174 ? -16.362 -6.731 28.699 1.00 95.62 174 GLY A N 1
ATOM 1292 C CA . GLY A 1 174 ? -15.423 -6.578 29.810 1.00 95.62 174 GLY A CA 1
ATOM 1293 C C . GLY A 1 174 ? -15.147 -7.853 30.615 1.00 95.62 174 GLY A C 1
ATOM 1294 O O . GLY A 1 174 ? -14.458 -7.776 31.631 1.00 95.62 174 GLY A O 1
ATOM 1295 N N . THR A 1 175 ? -15.667 -9.016 30.209 1.00 94.75 175 THR A N 1
ATOM 1296 C CA . THR A 1 175 ? -15.391 -10.283 30.902 1.00 94.75 175 THR A CA 1
ATOM 1297 C C . THR A 1 175 ? -13.914 -10.659 30.806 1.00 94.75 175 THR A C 1
ATOM 1299 O O . THR A 1 175 ? -13.351 -10.769 29.716 1.00 94.75 175 THR A O 1
ATOM 1302 N N . ASP A 1 176 ? -13.310 -10.909 31.965 1.00 92.50 176 ASP A N 1
ATOM 1303 C CA . ASP A 1 176 ? -11.972 -11.465 32.087 1.00 92.50 176 ASP A CA 1
ATOM 1304 C C . ASP A 1 176 ? -11.976 -12.960 31.758 1.00 92.50 176 ASP A C 1
ATOM 1306 O O . ASP A 1 176 ? -12.636 -13.772 32.404 1.00 92.50 176 ASP A O 1
ATOM 1310 N N . THR A 1 177 ? -11.192 -13.315 30.750 1.00 90.50 177 THR A N 1
ATOM 1311 C CA . THR A 1 177 ? -11.034 -14.676 30.229 1.00 90.50 177 THR A CA 1
ATOM 1312 C C . THR A 1 177 ? -9.723 -15.330 30.670 1.00 90.50 177 THR A C 1
ATOM 1314 O O . THR A 1 177 ? -9.436 -16.454 30.273 1.00 90.50 177 THR A O 1
ATOM 1317 N N . SER A 1 178 ? -8.937 -14.665 31.528 1.00 85.81 178 SER A N 1
ATOM 1318 C CA . SER A 1 178 ? -7.705 -15.223 32.111 1.00 85.81 178 SER A CA 1
ATOM 1319 C C . SER A 1 178 ? -7.952 -16.293 33.184 1.00 85.81 178 SER A C 1
ATOM 1321 O O . SER A 1 178 ? -7.017 -16.976 33.592 1.00 85.81 178 SER A O 1
ATOM 1323 N N . GLY A 1 179 ? -9.193 -16.415 33.668 1.00 84.69 179 GLY A N 1
ATOM 1324 C CA . GLY A 1 179 ? -9.565 -17.263 34.804 1.00 84.69 179 GLY A CA 1
ATOM 1325 C C . GLY A 1 179 ? -9.461 -16.578 36.173 1.00 84.69 179 GLY A C 1
ATOM 1326 O O . GLY A 1 179 ? -9.831 -17.184 37.172 1.00 84.69 179 GLY A O 1
ATOM 1327 N N . ASN A 1 180 ? -9.021 -15.315 36.238 1.00 85.06 180 ASN A N 1
ATOM 1328 C CA . ASN A 1 180 ? -8.814 -14.598 37.504 1.00 85.06 180 ASN A CA 1
ATOM 1329 C C . ASN A 1 180 ? -10.031 -13.779 37.979 1.00 85.06 180 ASN A C 1
ATOM 1331 O O . ASN A 1 180 ? -9.965 -13.137 39.025 1.00 85.06 180 ASN A O 1
ATOM 1335 N N . GLY A 1 181 ? -11.132 -13.760 37.218 1.00 84.75 181 GLY A N 1
ATOM 1336 C CA . GLY A 1 181 ? -12.364 -13.045 37.583 1.00 84.75 181 GLY A CA 1
ATOM 1337 C C . GLY A 1 181 ? -12.227 -11.517 37.607 1.00 84.75 181 GLY A C 1
ATOM 1338 O O . GLY A 1 181 ? -13.077 -10.816 38.155 1.00 84.75 181 GLY A O 1
ATOM 1339 N N . ASN A 1 182 ? -11.172 -10.974 37.003 1.00 87.69 182 ASN A N 1
ATOM 1340 C CA . ASN A 1 182 ? -10.825 -9.562 37.039 1.00 87.69 182 ASN A CA 1
ATOM 1341 C C . ASN A 1 182 ? -11.568 -8.752 35.966 1.00 87.69 182 ASN A C 1
ATOM 1343 O O . ASN A 1 182 ? -10.946 -7.991 35.217 1.00 87.69 182 ASN A O 1
ATOM 1347 N N . ASN A 1 183 ? -12.895 -8.868 35.934 1.00 92.19 183 ASN A N 1
ATOM 1348 C CA . ASN A 1 183 ? -13.751 -8.193 34.959 1.00 92.19 183 ASN A CA 1
ATOM 1349 C C . ASN A 1 183 ? -13.547 -6.667 34.942 1.00 92.19 183 ASN A C 1
ATOM 1351 O O . ASN A 1 183 ? -13.136 -6.047 35.933 1.00 92.19 183 ASN A O 1
ATOM 1355 N N . TRP A 1 184 ? -13.850 -6.085 33.788 1.00 95.69 184 TRP A N 1
ATOM 1356 C CA . TRP A 1 184 ? -13.922 -4.654 33.531 1.00 95.69 184 TRP A CA 1
ATOM 1357 C C . TRP A 1 184 ? -15.381 -4.254 33.307 1.00 95.69 184 TRP A C 1
ATOM 1359 O O . TRP A 1 184 ? -16.153 -4.985 32.685 1.00 95.69 184 TRP A O 1
ATOM 1369 N N . THR A 1 185 ? -15.761 -3.083 33.800 1.00 96.69 185 THR A N 1
ATOM 1370 C CA . THR A 1 185 ? -17.101 -2.528 33.610 1.00 96.69 185 THR A CA 1
ATOM 1371 C C . THR A 1 185 ? -17.179 -1.871 32.242 1.00 96.69 185 THR A C 1
ATOM 1373 O O . THR A 1 185 ? -16.335 -1.044 31.908 1.00 96.69 185 THR A O 1
ATOM 1376 N N . VAL A 1 186 ? -18.185 -2.234 31.448 1.00 97.50 186 VAL A N 1
ATOM 1377 C CA . VAL A 1 186 ? -18.439 -1.626 30.136 1.00 97.50 186 VAL A CA 1
ATOM 1378 C C . VAL A 1 186 ? -19.308 -0.383 30.315 1.00 97.50 186 VAL A C 1
ATOM 1380 O O . VAL A 1 186 ? -20.354 -0.448 30.957 1.00 97.50 186 VAL A O 1
ATOM 1383 N N . SER A 1 187 ? -18.893 0.723 29.705 1.00 97.25 187 SER A N 1
ATOM 1384 C CA . SER A 1 187 ? -19.680 1.944 29.544 1.00 97.25 187 SER A CA 1
ATOM 1385 C C . SER A 1 187 ? -19.947 2.197 28.060 1.00 97.25 187 SER A C 1
ATOM 1387 O O . SER A 1 187 ? -19.082 1.951 27.216 1.00 97.25 187 SER A O 1
ATOM 1389 N N . GLY A 1 188 ? -21.137 2.706 27.738 1.00 95.25 188 GLY A N 1
ATOM 1390 C CA . GLY A 1 188 ? -21.580 2.878 26.353 1.00 95.25 188 GLY A CA 1
ATOM 1391 C C . GLY A 1 188 ? -22.084 1.570 25.739 1.00 95.25 188 GLY A C 1
ATOM 1392 O O . GLY A 1 188 ? -22.713 0.753 26.412 1.00 95.25 188 GLY A O 1
ATOM 1393 N N . SER A 1 189 ? -21.860 1.379 24.442 1.00 95.25 189 SER A N 1
ATOM 1394 C CA . SER A 1 189 ? -22.292 0.186 23.704 1.00 95.25 189 SER A CA 1
ATOM 1395 C C . SER A 1 189 ? -21.263 -0.220 22.642 1.00 95.25 189 SER A C 1
ATOM 1397 O O . SER A 1 189 ? -21.593 -0.248 21.451 1.00 95.25 189 SER A O 1
ATOM 1399 N N . PRO A 1 190 ? -20.016 -0.545 23.048 1.00 96.50 190 PRO A N 1
ATOM 1400 C CA . PRO A 1 190 ? -19.038 -1.089 22.119 1.00 96.50 190 PRO A CA 1
ATOM 1401 C C . PRO A 1 190 ? -19.578 -2.364 21.462 1.00 96.50 190 PRO A C 1
ATOM 1403 O O . PRO A 1 190 ? -20.299 -3.152 22.076 1.00 96.50 190 PRO A O 1
ATOM 1406 N N . VAL A 1 191 ? -19.227 -2.568 20.194 1.00 96.44 191 VAL A N 1
ATOM 1407 C CA . VAL A 1 191 ? -19.799 -3.634 19.359 1.00 96.44 191 VAL A CA 1
ATOM 1408 C C . VAL A 1 191 ? -18.782 -4.751 19.165 1.00 96.44 191 VAL A C 1
ATOM 1410 O O . VAL A 1 191 ? -17.677 -4.502 18.686 1.00 96.44 191 VAL A O 1
ATOM 1413 N N . GLN A 1 192 ? -19.159 -5.990 19.487 1.00 96.94 192 GLN A N 1
ATOM 1414 C CA . GLN A 1 192 ? -18.357 -7.160 19.126 1.00 96.94 192 GLN A CA 1
ATOM 1415 C C . GLN A 1 192 ? -18.285 -7.311 17.604 1.00 96.94 192 GLN A C 1
ATOM 1417 O O . GLN A 1 192 ? -19.292 -7.185 16.908 1.00 96.94 192 GLN A O 1
ATOM 1422 N N . THR A 1 193 ? -17.106 -7.625 17.088 1.00 96.38 193 THR A N 1
ATOM 1423 C CA . THR A 1 193 ? -16.876 -7.824 15.656 1.00 96.38 193 THR A CA 1
ATOM 1424 C C . THR A 1 193 ? -15.811 -8.884 15.416 1.00 96.38 193 THR A C 1
ATOM 1426 O O . THR A 1 193 ? -15.023 -9.199 16.306 1.00 96.38 193 THR A O 1
ATOM 1429 N N . VAL A 1 194 ? -15.788 -9.429 14.200 1.00 95.50 194 VAL A N 1
ATOM 1430 C CA . VAL A 1 194 ? -14.770 -10.387 13.737 1.00 95.50 194 VAL A CA 1
ATOM 1431 C C . VAL A 1 194 ? -13.660 -9.731 12.907 1.00 95.50 194 VAL A C 1
ATOM 1433 O O . VAL A 1 194 ? -12.849 -10.435 12.309 1.00 95.50 194 VAL A O 1
ATOM 1436 N N . ASP A 1 195 ? -13.611 -8.394 12.857 1.00 95.12 195 ASP A N 1
ATOM 1437 C CA . ASP A 1 195 ? -12.428 -7.666 12.382 1.00 95.12 195 ASP A CA 1
ATOM 1438 C C . ASP A 1 195 ? -11.320 -7.791 13.422 1.00 95.12 195 ASP A C 1
ATOM 1440 O O . ASP A 1 195 ? -11.453 -7.275 14.532 1.00 95.12 195 ASP A O 1
ATOM 1444 N N . THR A 1 196 ? -10.257 -8.521 13.099 1.00 93.12 196 THR A N 1
ATOM 1445 C CA . THR A 1 196 ? -9.181 -8.841 14.040 1.00 93.12 196 THR A CA 1
ATOM 1446 C C . THR A 1 196 ? -7.810 -8.748 13.370 1.00 93.12 196 THR A C 1
ATOM 1448 O O . THR A 1 196 ? -7.713 -8.801 12.141 1.00 93.12 196 THR A O 1
ATOM 1451 N N . PRO A 1 197 ? -6.713 -8.681 14.147 1.00 87.88 197 PRO A N 1
ATOM 1452 C CA . PRO A 1 197 ? -5.356 -8.730 13.596 1.00 87.88 197 PRO A CA 1
ATOM 1453 C C . PRO A 1 197 ? -5.075 -9.960 12.725 1.00 87.88 197 PRO A C 1
ATOM 1455 O O . PRO A 1 197 ? -4.204 -9.917 11.864 1.00 87.88 197 PRO A O 1
ATOM 1458 N N . THR A 1 198 ? -5.813 -11.058 12.927 1.00 86.12 198 THR A N 1
ATOM 1459 C CA . THR A 1 198 ? -5.671 -12.292 12.140 1.00 86.12 198 THR A CA 1
ATOM 1460 C C . THR A 1 198 ? -6.657 -12.392 10.974 1.00 86.12 198 THR A C 1
ATOM 1462 O O . THR A 1 198 ? -6.485 -13.247 10.107 1.00 86.12 198 THR A O 1
ATOM 1465 N N . ASN A 1 199 ? -7.675 -11.531 10.923 1.00 89.00 199 ASN A N 1
ATOM 1466 C CA . ASN A 1 199 ? -8.593 -11.402 9.797 1.00 89.00 199 ASN A CA 1
ATOM 1467 C C . ASN A 1 199 ? -9.117 -9.965 9.716 1.00 89.00 199 ASN A C 1
ATOM 1469 O O . ASN A 1 199 ? -10.104 -9.602 10.352 1.00 89.00 199 ASN A O 1
ATOM 1473 N N . ASN A 1 200 ? -8.429 -9.149 8.931 1.00 91.19 200 ASN A N 1
ATOM 1474 C CA . ASN A 1 200 ? -8.679 -7.726 8.850 1.00 91.19 200 ASN A CA 1
ATOM 1475 C C . ASN A 1 200 ? -9.783 -7.444 7.821 1.00 91.19 200 ASN A C 1
ATOM 1477 O O . ASN A 1 200 ? -9.662 -7.830 6.655 1.00 91.19 200 ASN A O 1
ATOM 1481 N N . TYR A 1 201 ? -10.861 -6.790 8.248 1.00 94.31 201 TYR A N 1
ATOM 1482 C CA . TYR A 1 201 ? -11.985 -6.441 7.375 1.00 94.31 201 TYR A CA 1
ATOM 1483 C C . TYR A 1 201 ? -11.811 -5.053 6.764 1.00 94.31 201 TYR A C 1
ATOM 1485 O O . TYR A 1 201 ? -11.145 -4.168 7.316 1.00 94.31 201 TYR A O 1
ATOM 1493 N N . ALA A 1 202 ? -12.449 -4.855 5.612 1.00 94.94 202 ALA A N 1
ATOM 1494 C CA . ALA A 1 202 ? -12.588 -3.534 5.032 1.00 94.94 202 ALA A CA 1
ATOM 1495 C C . ALA A 1 202 ? -13.325 -2.588 5.991 1.00 94.94 202 ALA A C 1
ATOM 1497 O O . ALA A 1 202 ? -14.221 -2.983 6.735 1.00 94.94 202 ALA A O 1
ATOM 1498 N N . THR A 1 203 ? -12.934 -1.322 5.938 1.00 95.75 203 THR A N 1
ATOM 1499 C CA . THR A 1 203 ? -13.569 -0.176 6.600 1.00 95.75 203 THR A CA 1
ATOM 1500 C C . THR A 1 203 ? -13.509 1.003 5.634 1.00 95.75 203 THR A C 1
ATOM 1502 O O . THR A 1 203 ? -12.809 0.934 4.616 1.00 95.75 203 THR A O 1
ATOM 1505 N N . TYR A 1 204 ? -14.204 2.105 5.920 1.00 95.94 204 TYR A N 1
ATOM 1506 C CA . TYR A 1 204 ? -13.909 3.346 5.211 1.00 95.94 204 TYR A CA 1
ATOM 1507 C C . TYR A 1 204 ? -12.478 3.814 5.515 1.00 95.94 204 TYR A C 1
ATOM 1509 O O . TYR A 1 204 ? -11.972 3.732 6.637 1.00 95.94 204 TYR A O 1
ATOM 1517 N N . ASN A 1 205 ? -11.806 4.290 4.476 1.00 93.75 205 ASN A N 1
ATOM 1518 C CA . ASN A 1 205 ? -10.405 4.646 4.496 1.00 93.75 205 ASN A CA 1
ATOM 1519 C C . ASN A 1 205 ? -10.228 6.100 4.953 1.00 93.75 205 ASN A C 1
ATOM 1521 O O . ASN A 1 205 ? -10.423 7.027 4.169 1.00 93.75 205 ASN A O 1
ATOM 1525 N N . ALA A 1 206 ? -9.800 6.295 6.202 1.00 93.06 206 ALA A N 1
ATOM 1526 C CA . ALA A 1 206 ? -9.520 7.622 6.759 1.00 93.06 206 ALA A CA 1
ATOM 1527 C C . ALA A 1 206 ? -8.324 8.336 6.107 1.00 93.06 206 ALA A C 1
ATOM 1529 O O . ALA A 1 206 ? -8.105 9.514 6.368 1.00 93.06 206 ALA A O 1
ATOM 1530 N N . VAL A 1 207 ? -7.548 7.643 5.267 1.00 92.06 207 VAL A N 1
ATOM 1531 C CA . VAL A 1 207 ? -6.479 8.251 4.472 1.00 92.06 207 VAL A CA 1
ATOM 1532 C C . VAL A 1 207 ? -6.871 8.438 3.002 1.00 92.06 207 VAL A C 1
ATOM 1534 O O . VAL A 1 207 ? -6.028 8.792 2.185 1.00 92.06 207 VAL A O 1
ATOM 1537 N N . TYR A 1 208 ? -8.138 8.248 2.627 1.00 91.62 208 TYR A N 1
ATOM 1538 C CA . TYR A 1 208 ? -8.620 8.659 1.307 1.00 91.62 208 TYR A CA 1
ATOM 1539 C C . TYR A 1 208 ? -8.751 10.196 1.226 1.00 91.62 208 TYR A C 1
ATOM 1541 O O . TYR A 1 208 ? -9.272 10.787 2.170 1.00 91.62 208 TYR A O 1
ATOM 1549 N N . PRO A 1 209 ? -8.299 10.859 0.141 1.00 88.12 209 PRO A N 1
ATOM 1550 C CA . PRO A 1 209 ? -8.379 12.316 0.021 1.00 88.12 209 PRO A CA 1
ATOM 1551 C C . PRO A 1 209 ? -9.802 12.865 0.152 1.00 88.12 209 PRO A C 1
ATOM 1553 O O . PRO A 1 209 ? -10.733 12.347 -0.467 1.00 88.12 209 PRO A O 1
ATOM 1556 N N . GLY A 1 210 ? -9.959 13.950 0.908 1.00 85.19 210 GLY A N 1
ATOM 1557 C CA . GLY A 1 210 ? -11.227 14.663 1.065 1.00 85.19 210 GLY A CA 1
ATOM 1558 C C . GLY A 1 210 ? -12.268 13.924 1.908 1.00 85.19 210 GLY A C 1
ATOM 1559 O O . GLY A 1 210 ? -13.431 14.332 1.936 1.00 85.19 210 GLY A O 1
ATOM 1560 N N . VAL A 1 211 ? -11.881 12.842 2.590 1.00 87.44 211 VAL A N 1
ATOM 1561 C CA . VAL A 1 211 ? -12.773 12.119 3.498 1.00 87.44 211 VAL A CA 1
ATOM 1562 C C . VAL A 1 211 ? -13.053 12.961 4.746 1.00 87.44 211 VAL A C 1
ATOM 1564 O O . VAL A 1 211 ? -12.151 13.539 5.349 1.00 87.44 211 VAL A O 1
ATOM 1567 N N . SER A 1 212 ? -14.315 13.030 5.160 1.00 81.06 212 SER A N 1
ATOM 1568 C CA . SER A 1 212 ? -14.711 13.700 6.401 1.00 81.06 212 SER A CA 1
ATOM 1569 C C . SER A 1 212 ? -15.881 12.970 7.062 1.00 81.06 212 SER A C 1
ATOM 1571 O O . SER A 1 212 ? -16.485 12.073 6.475 1.00 81.06 212 SER A O 1
ATOM 1573 N N . GLY A 1 213 ? -16.153 13.289 8.330 1.00 88.69 213 GLY A N 1
ATOM 1574 C CA . GLY A 1 213 ? -17.313 12.747 9.044 1.00 88.69 213 GLY A CA 1
ATOM 1575 C C . GLY A 1 213 ? -17.280 11.236 9.297 1.00 88.69 213 GLY A C 1
ATOM 1576 O O . GLY A 1 213 ? -18.340 10.637 9.480 1.00 88.69 213 GLY A O 1
ATOM 1577 N N . LEU A 1 214 ? -16.100 10.603 9.301 1.00 93.44 214 LEU A N 1
ATOM 1578 C CA . LEU A 1 214 ? -15.990 9.193 9.674 1.00 93.44 214 LEU A CA 1
ATOM 1579 C C . LEU A 1 214 ? -16.206 9.009 11.177 1.00 93.44 214 LEU A C 1
ATOM 1581 O O . LEU A 1 214 ? -15.569 9.668 11.999 1.00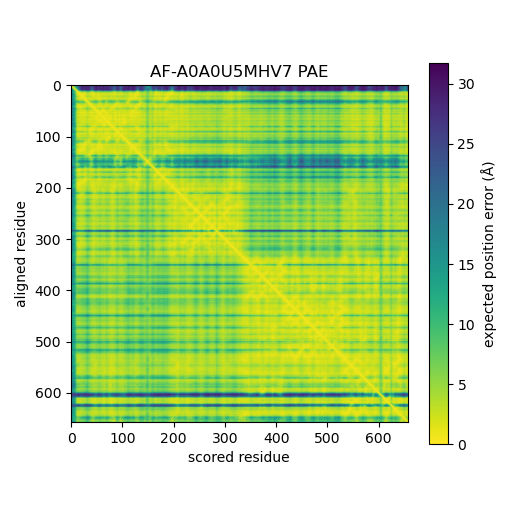 93.44 214 LEU A O 1
ATOM 1585 N N . THR A 1 215 ? -17.095 8.087 11.532 1.00 93.88 215 THR A N 1
ATOM 1586 C CA . THR A 1 215 ? -17.410 7.730 12.921 1.00 93.88 215 THR A CA 1
ATOM 1587 C C . THR A 1 215 ? -17.597 6.219 13.062 1.00 93.88 215 THR A C 1
ATOM 1589 O O . THR A 1 215 ? -17.543 5.476 12.073 1.00 93.88 215 THR A O 1
ATOM 1592 N N . ASN A 1 216 ? -17.800 5.745 14.298 1.00 93.00 216 ASN A N 1
ATOM 1593 C CA . ASN A 1 216 ? -18.147 4.351 14.584 1.00 93.00 216 ASN A CA 1
ATOM 1594 C C . ASN A 1 216 ? -17.121 3.348 14.016 1.00 93.00 216 ASN A C 1
ATOM 1596 O O . ASN A 1 216 ? -17.471 2.426 13.280 1.00 93.00 216 ASN A O 1
ATOM 1600 N N . GLY A 1 217 ? -15.830 3.575 14.287 1.00 92.69 217 GLY A N 1
ATOM 1601 C CA . GLY A 1 217 ? -14.751 2.724 13.773 1.00 92.69 217 GLY A CA 1
ATOM 1602 C C . GLY A 1 217 ? -14.612 2.742 12.244 1.00 92.69 217 GLY A C 1
ATOM 1603 O O . GLY A 1 217 ? -14.321 1.704 11.651 1.00 92.69 217 GLY A O 1
ATOM 1604 N N . ASN A 1 218 ? -14.848 3.894 11.604 1.00 94.88 218 ASN A N 1
ATOM 1605 C CA . ASN A 1 218 ? -14.888 4.076 10.144 1.00 94.88 218 ASN A CA 1
ATOM 1606 C C . ASN A 1 218 ? -15.923 3.198 9.427 1.00 94.88 218 ASN A C 1
ATOM 1608 O O . ASN A 1 218 ? -15.706 2.763 8.295 1.00 94.88 218 ASN A O 1
ATOM 1612 N N . MET A 1 219 ? -17.053 2.941 10.079 1.00 95.50 219 MET A N 1
ATOM 1613 C CA . MET A 1 219 ? -18.183 2.233 9.468 1.00 95.50 219 MET A CA 1
ATOM 1614 C C . MET A 1 219 ? -19.330 3.169 9.119 1.00 95.50 219 MET A C 1
ATOM 1616 O O . MET A 1 219 ? -20.226 2.776 8.382 1.00 95.50 219 MET A O 1
ATOM 1620 N N . THR A 1 220 ? -19.282 4.411 9.597 1.00 95.62 220 THR A N 1
ATOM 1621 C CA . THR A 1 220 ? -20.224 5.460 9.221 1.00 95.62 220 THR A CA 1
ATOM 1622 C C . THR A 1 220 ? -19.466 6.614 8.580 1.00 95.62 220 THR A C 1
ATOM 1624 O O . THR A 1 220 ? -18.413 7.001 9.088 1.00 95.62 220 THR A O 1
ATOM 1627 N N . CYS A 1 221 ? -19.991 7.168 7.489 1.00 94.88 221 CYS A N 1
ATOM 1628 C CA . CYS A 1 221 ? -19.488 8.394 6.870 1.00 94.88 221 CYS A CA 1
ATOM 1629 C C . CYS A 1 221 ? -20.628 9.388 6.650 1.00 94.88 221 CYS A C 1
ATOM 1631 O O . CYS A 1 221 ? -21.757 8.978 6.392 1.00 94.88 221 CYS A O 1
ATOM 1633 N N . THR A 1 222 ? -20.318 10.682 6.705 1.00 95.12 222 THR A N 1
ATOM 1634 C CA . THR A 1 222 ? -21.180 11.758 6.200 1.00 95.12 222 THR A CA 1
ATOM 1635 C C . THR A 1 222 ? -20.426 12.448 5.076 1.00 95.12 222 THR A C 1
ATOM 1637 O O . THR A 1 222 ? -19.313 12.922 5.292 1.00 95.12 222 THR A O 1
ATOM 1640 N N . GLY A 1 223 ? -21.005 12.484 3.878 1.00 93.88 223 GLY A N 1
ATOM 1641 C CA . GLY A 1 223 ? -20.281 12.886 2.677 1.00 93.88 223 GLY A CA 1
ATOM 1642 C C . GLY A 1 223 ? -19.538 11.711 2.048 1.00 93.88 223 GLY A C 1
ATOM 1643 O O . GLY A 1 223 ? -20.028 10.582 2.039 1.00 93.88 223 GLY A O 1
ATOM 1644 N N . THR A 1 224 ? -18.369 11.985 1.479 1.00 93.12 224 THR A N 1
ATOM 1645 C CA . THR A 1 224 ? -17.634 11.035 0.641 1.00 93.12 224 THR A CA 1
ATOM 1646 C C . THR A 1 224 ? -16.716 10.124 1.448 1.00 93.12 224 THR A C 1
ATOM 1648 O O . THR A 1 224 ? -15.883 10.610 2.209 1.00 93.12 224 THR A O 1
ATOM 1651 N N . ALA A 1 225 ? -16.793 8.814 1.209 1.00 94.50 225 ALA A N 1
ATOM 1652 C CA . ALA A 1 225 ? -15.829 7.847 1.716 1.00 94.50 225 ALA A CA 1
ATOM 1653 C C . ALA A 1 225 ? -15.617 6.672 0.752 1.00 94.50 225 ALA A C 1
ATOM 1655 O O . ALA A 1 225 ? -16.537 6.211 0.076 1.00 94.50 225 ALA A O 1
ATOM 1656 N N . ARG A 1 226 ? -14.383 6.161 0.734 1.00 94.31 226 ARG A N 1
ATOM 1657 C CA . ARG A 1 226 ? -13.940 4.989 -0.033 1.00 94.31 226 ARG A CA 1
ATOM 1658 C C . ARG A 1 226 ? -13.415 3.920 0.917 1.00 94.31 226 ARG A C 1
ATOM 1660 O O . ARG A 1 226 ? -12.805 4.270 1.920 1.00 94.31 226 ARG A O 1
ATOM 1667 N N . ALA A 1 227 ? -13.603 2.639 0.620 1.00 95.31 227 ALA A N 1
ATOM 1668 C CA . ALA A 1 227 ? -13.089 1.551 1.450 1.00 95.31 227 ALA A CA 1
ATOM 1669 C C . ALA A 1 227 ? -11.562 1.343 1.352 1.00 95.31 227 ALA A C 1
ATOM 1671 O O . ALA A 1 227 ? -10.902 1.773 0.404 1.00 95.31 227 ALA A O 1
ATOM 1672 N N . THR A 1 228 ? -11.004 0.633 2.336 1.00 93.56 228 THR A N 1
ATOM 1673 C CA . THR A 1 228 ? -9.586 0.224 2.422 1.00 93.56 228 THR A CA 1
ATOM 1674 C C . THR A 1 228 ? -9.225 -0.992 1.554 1.00 93.56 228 THR A C 1
ATOM 1676 O O . THR A 1 228 ? -8.060 -1.387 1.507 1.00 93.56 228 THR A O 1
ATOM 1679 N N . PHE A 1 229 ? -10.198 -1.592 0.861 1.00 91.38 229 PHE A N 1
ATOM 1680 C CA . PHE A 1 229 ? -10.030 -2.797 0.042 1.00 91.38 229 PHE A CA 1
ATOM 1681 C C . PHE A 1 229 ? -10.498 -2.577 -1.391 1.00 91.38 229 PHE A C 1
ATOM 1683 O O . PHE A 1 229 ? -11.556 -1.993 -1.624 1.00 91.38 229 PHE A O 1
ATOM 1690 N N . ASP A 1 230 ? -9.730 -3.123 -2.331 1.00 93.50 230 ASP A N 1
ATOM 1691 C CA . ASP A 1 230 ? -10.135 -3.274 -3.724 1.00 93.50 230 ASP A CA 1
ATOM 1692 C C . ASP A 1 230 ? -11.079 -4.479 -3.858 1.00 93.50 230 ASP A C 1
ATOM 1694 O O . ASP A 1 230 ? -10.656 -5.635 -3.749 1.00 93.50 230 ASP A O 1
ATOM 1698 N N . ALA A 1 231 ? -12.370 -4.205 -4.041 1.00 94.38 231 ALA A N 1
ATOM 1699 C CA . ALA A 1 231 ? -13.413 -5.222 -4.018 1.00 94.38 231 ALA A CA 1
ATOM 1700 C C . ALA A 1 231 ? -13.420 -6.104 -5.270 1.00 94.38 231 ALA A C 1
ATOM 1702 O O . ALA A 1 231 ? -13.985 -7.191 -5.213 1.00 94.38 231 ALA A O 1
ATOM 1703 N N . ILE A 1 232 ? -12.770 -5.705 -6.369 1.00 93.94 232 ILE A N 1
ATOM 1704 C CA . ILE A 1 232 ? -12.727 -6.507 -7.604 1.00 93.94 232 ILE A CA 1
ATOM 1705 C C . ILE A 1 232 ? -11.744 -7.688 -7.521 1.00 93.94 232 ILE A C 1
ATOM 1707 O O . ILE A 1 232 ? -11.763 -8.581 -8.363 1.00 93.94 232 ILE A O 1
ATOM 1711 N N . ARG A 1 233 ? -10.874 -7.736 -6.500 1.00 91.31 233 ARG A N 1
ATOM 1712 C CA . ARG A 1 233 ? -9.877 -8.816 -6.340 1.00 91.31 233 ARG A CA 1
ATOM 1713 C C . ARG A 1 233 ? -10.498 -10.189 -6.087 1.00 91.31 233 ARG A C 1
ATOM 1715 O O . ARG A 1 233 ? -9.823 -11.202 -6.222 1.00 91.31 233 ARG A O 1
ATOM 1722 N N . GLN A 1 234 ? -11.760 -10.217 -5.695 1.00 92.56 234 GLN A N 1
ATOM 1723 C CA . GLN A 1 234 ? -12.567 -11.405 -5.476 1.00 92.56 234 GLN A CA 1
ATOM 1724 C C . GLN A 1 234 ? -14.007 -11.063 -5.864 1.00 92.56 234 GLN A C 1
ATOM 1726 O O . GLN A 1 234 ? -14.348 -9.895 -6.039 1.00 92.56 234 GLN A O 1
ATOM 1731 N N . ASN A 1 235 ? -14.884 -12.057 -5.929 1.00 96.31 235 ASN A N 1
ATOM 1732 C CA . ASN A 1 235 ? -16.311 -11.764 -5.937 1.00 96.31 235 ASN A CA 1
ATOM 1733 C C . ASN A 1 235 ? -16.692 -11.224 -4.551 1.00 96.31 235 ASN A C 1
ATOM 1735 O O . ASN A 1 235 ? -16.718 -11.981 -3.580 1.00 96.31 235 ASN A O 1
ATOM 1739 N N . SER A 1 236 ? -16.937 -9.922 -4.438 1.00 97.38 236 SER A N 1
ATOM 1740 C CA . SER A 1 236 ? -17.137 -9.247 -3.149 1.00 97.38 236 SER A CA 1
ATOM 1741 C C . SER A 1 236 ? -18.595 -8.888 -2.910 1.00 97.38 236 SER A C 1
ATOM 1743 O O . SER A 1 236 ? -19.291 -8.517 -3.851 1.00 97.38 236 SER A O 1
ATOM 1745 N N . TYR A 1 237 ? -19.032 -8.941 -1.650 1.00 97.50 237 TYR A N 1
ATOM 1746 C CA . TYR A 1 237 ? -20.360 -8.509 -1.202 1.00 97.50 237 TYR A CA 1
ATOM 1747 C C . TYR A 1 237 ? -20.273 -7.585 0.023 1.00 97.50 237 TYR A C 1
ATOM 1749 O O . TYR A 1 237 ? -19.545 -7.884 0.969 1.00 97.50 237 TYR A O 1
ATOM 1757 N N . TRP A 1 238 ? -21.038 -6.492 0.042 1.00 97.94 238 TRP A N 1
ATOM 1758 C CA . TRP A 1 238 ? -21.161 -5.592 1.197 1.00 97.94 238 TRP A CA 1
ATOM 1759 C C . TRP A 1 238 ? -22.545 -4.945 1.256 1.00 97.94 238 TRP A C 1
ATOM 1761 O O . TRP A 1 238 ? -23.287 -4.962 0.281 1.00 97.94 238 TRP A O 1
ATOM 1771 N N . GLU A 1 239 ? -22.889 -4.346 2.393 1.00 97.38 239 GLU A N 1
ATOM 1772 C CA . GLU A 1 239 ? -24.163 -3.647 2.579 1.00 97.38 239 GLU A CA 1
ATOM 1773 C C . GLU A 1 239 ? -23.956 -2.184 2.925 1.00 97.38 239 GLU A C 1
ATOM 1775 O O . GLU A 1 239 ? -23.022 -1.839 3.649 1.00 97.38 239 GLU A O 1
ATOM 1780 N N . VAL A 1 240 ? -24.855 -1.328 2.446 1.00 97.44 240 VAL A N 1
ATOM 1781 C CA . VAL A 1 240 ? -24.907 0.083 2.832 1.00 97.44 240 VAL A CA 1
ATOM 1782 C C . VAL A 1 240 ? -26.308 0.429 3.303 1.00 97.44 240 VAL A C 1
ATOM 1784 O O . VAL A 1 240 ? -27.287 0.138 2.623 1.00 97.44 240 VAL A O 1
ATOM 1787 N N . THR A 1 241 ? -26.389 1.075 4.461 1.00 96.69 241 THR A N 1
ATOM 1788 C CA . THR A 1 241 ? -27.618 1.643 5.016 1.00 96.69 241 THR A CA 1
ATOM 1789 C C . THR A 1 241 ? -27.541 3.161 4.960 1.00 96.69 241 THR A C 1
ATOM 1791 O O . THR A 1 241 ? -26.574 3.744 5.455 1.00 96.69 241 THR A O 1
ATOM 1794 N N . ALA A 1 242 ? -28.540 3.805 4.361 1.00 96.94 242 ALA A N 1
ATOM 1795 C CA . ALA A 1 242 ? -28.648 5.261 4.358 1.00 96.94 242 ALA A CA 1
ATOM 1796 C C . ALA A 1 242 ? -29.378 5.744 5.618 1.00 96.94 242 ALA A C 1
ATOM 1798 O O . ALA A 1 242 ? -30.498 5.314 5.889 1.00 96.94 242 ALA A O 1
ATOM 1799 N N . SER A 1 243 ? -28.759 6.662 6.358 1.00 95.94 243 SER A N 1
ATOM 1800 C CA . SER A 1 243 ? -29.326 7.259 7.580 1.00 95.94 243 SER A CA 1
ATOM 1801 C C . SER A 1 243 ? -29.896 8.661 7.347 1.00 95.94 243 SER A C 1
ATOM 1803 O O . SER A 1 243 ? -30.513 9.239 8.240 1.00 95.94 243 SER A O 1
ATOM 1805 N N . THR A 1 244 ? -29.667 9.228 6.161 1.00 97.06 244 THR A N 1
ATOM 1806 C CA . THR A 1 244 ? -30.258 10.491 5.708 1.00 97.06 244 THR A CA 1
ATOM 1807 C C . THR A 1 244 ? -30.647 10.396 4.233 1.00 97.06 244 THR A C 1
ATOM 1809 O O . THR A 1 244 ? -30.314 9.441 3.531 1.00 97.06 244 THR A O 1
ATOM 1812 N N . THR A 1 245 ? -31.332 11.418 3.724 1.00 96.75 245 THR A N 1
ATOM 1813 C CA . THR A 1 245 ? -31.592 11.583 2.286 1.00 96.75 245 THR A CA 1
ATOM 1814 C C . THR A 1 245 ? -30.317 11.933 1.507 1.00 96.75 245 THR A C 1
ATOM 1816 O O . THR A 1 245 ? -29.331 12.387 2.091 1.00 96.75 245 THR A O 1
ATOM 1819 N N . GLY A 1 246 ? -30.347 11.765 0.178 1.00 95.56 246 GLY A N 1
ATOM 1820 C CA . GLY A 1 246 ? -29.264 12.197 -0.721 1.00 95.56 246 GLY A CA 1
ATOM 1821 C C . GLY A 1 246 ? -28.042 11.276 -0.754 1.00 95.56 246 GLY A C 1
ATOM 1822 O O . GLY A 1 246 ? -26.970 11.700 -1.174 1.00 95.56 246 GLY A O 1
ATOM 1823 N N . VAL A 1 247 ? -28.175 10.033 -0.290 1.00 97.06 247 VAL A N 1
ATOM 1824 C CA . VAL A 1 247 ? -27.103 9.035 -0.339 1.00 97.06 247 VAL A CA 1
ATOM 1825 C C . VAL A 1 247 ? -27.017 8.403 -1.725 1.00 97.06 247 VAL A C 1
ATOM 1827 O O . VAL A 1 247 ? -28.025 7.970 -2.289 1.00 97.06 247 VAL A O 1
ATOM 1830 N N . THR A 1 248 ? -25.792 8.267 -2.231 1.00 97.50 248 THR A N 1
ATOM 1831 C CA . THR A 1 248 ? -25.476 7.343 -3.327 1.00 97.50 248 THR A CA 1
ATOM 1832 C C . THR A 1 248 ? -24.316 6.437 -2.935 1.00 97.50 248 THR A C 1
ATOM 1834 O O . THR A 1 248 ? -23.384 6.880 -2.259 1.00 97.50 248 THR A O 1
ATOM 1837 N N . SER A 1 249 ? -24.370 5.178 -3.368 1.00 97.94 249 SER A N 1
ATOM 1838 C CA . SER A 1 249 ? -23.365 4.165 -3.035 1.00 97.94 249 SER A CA 1
ATOM 1839 C C . SER A 1 249 ? -23.111 3.205 -4.193 1.00 97.94 249 SER A C 1
ATOM 1841 O O . SER A 1 249 ? -23.955 3.030 -5.070 1.00 97.94 249 SER A O 1
ATOM 1843 N N . GLY A 1 250 ? -21.927 2.600 -4.207 1.00 97.94 250 GLY A N 1
ATOM 1844 C CA . GLY A 1 250 ? -21.470 1.690 -5.254 1.00 97.94 250 GLY A CA 1
ATOM 1845 C C . GLY A 1 250 ? -19.958 1.528 -5.180 1.00 97.94 250 GLY A C 1
ATOM 1846 O O . GLY A 1 250 ? -19.436 1.210 -4.111 1.00 97.94 250 GLY A O 1
ATOM 1847 N N . THR A 1 251 ? -19.250 1.775 -6.283 1.00 97.94 251 THR A N 1
ATOM 1848 C CA . THR A 1 251 ? -17.779 1.742 -6.317 1.00 97.94 251 THR A CA 1
ATOM 1849 C C . THR A 1 251 ? -17.166 2.998 -6.921 1.00 97.94 251 THR A C 1
ATOM 1851 O O . THR A 1 251 ? -17.794 3.671 -7.731 1.00 97.94 251 THR A O 1
ATOM 1854 N N . VAL A 1 252 ? -15.907 3.272 -6.587 1.00 95.75 252 VAL A N 1
ATOM 1855 C CA . VAL A 1 252 ? -15.055 4.280 -7.239 1.00 95.75 252 VAL A CA 1
ATOM 1856 C C . VAL A 1 252 ? -13.719 3.647 -7.629 1.00 95.75 252 VAL A C 1
ATOM 1858 O O . VAL A 1 252 ? -13.267 2.732 -6.942 1.00 95.75 252 VAL A O 1
ATOM 1861 N N . ASN A 1 253 ? -13.080 4.110 -8.703 1.00 91.56 253 ASN A N 1
ATOM 1862 C CA . ASN A 1 253 ? -11.717 3.704 -9.073 1.00 91.56 253 ASN A CA 1
ATOM 1863 C C . ASN A 1 253 ? -10.659 4.736 -8.624 1.00 91.56 253 ASN A C 1
ATOM 1865 O O . ASN A 1 253 ? -10.987 5.787 -8.074 1.00 91.56 253 ASN A O 1
ATOM 1869 N N . ASP A 1 254 ? -9.371 4.462 -8.856 1.00 82.81 254 ASP A N 1
ATOM 1870 C CA . ASP A 1 254 ? -8.285 5.392 -8.487 1.00 82.81 254 ASP A CA 1
ATOM 1871 C C . ASP A 1 254 ? -8.238 6.676 -9.336 1.00 82.81 254 ASP A C 1
ATOM 1873 O O . ASP A 1 254 ? -7.606 7.649 -8.934 1.00 82.81 254 ASP A O 1
ATOM 1877 N N . ALA A 1 255 ? -8.949 6.716 -10.467 1.00 82.12 255 ALA A N 1
ATOM 1878 C CA . ALA A 1 255 ? -9.149 7.930 -11.261 1.00 82.12 255 ALA A CA 1
ATOM 1879 C C . ALA A 1 255 ? -10.327 8.791 -10.756 1.00 82.12 255 ALA A C 1
ATOM 1881 O O . ALA A 1 255 ? -10.644 9.811 -11.362 1.00 82.12 255 ALA A O 1
ATOM 1882 N N . GLY A 1 256 ? -11.007 8.383 -9.676 1.00 87.00 256 GLY A N 1
ATOM 1883 C CA . GLY A 1 256 ? -12.167 9.090 -9.126 1.00 87.00 256 GLY A CA 1
ATOM 1884 C C . GLY A 1 256 ? -13.469 8.877 -9.906 1.00 87.00 256 GLY A C 1
ATOM 1885 O O . GLY A 1 256 ? -14.464 9.540 -9.625 1.00 87.00 256 GLY A O 1
ATOM 1886 N N . THR A 1 257 ? -13.498 7.954 -10.871 1.00 92.06 257 THR A N 1
ATOM 1887 C CA . THR A 1 257 ? -14.724 7.605 -11.602 1.00 92.06 257 THR A CA 1
ATOM 1888 C C . THR A 1 257 ? -15.595 6.708 -10.730 1.00 92.06 257 THR A C 1
ATOM 1890 O O . THR A 1 257 ? -15.175 5.609 -10.358 1.00 92.06 257 THR A O 1
ATOM 1893 N N . ALA A 1 258 ? -16.796 7.180 -10.395 1.00 95.62 258 ALA A N 1
ATOM 1894 C CA . ALA A 1 258 ? -17.747 6.467 -9.552 1.00 95.62 258 ALA A CA 1
ATOM 1895 C C . ALA A 1 258 ? -18.856 5.797 -10.380 1.00 95.62 258 ALA A C 1
ATOM 1897 O O . ALA A 1 258 ? -19.353 6.362 -11.353 1.00 95.62 258 ALA A O 1
ATOM 1898 N N . SER A 1 259 ? -19.272 4.606 -9.960 1.00 97.62 259 SER A N 1
ATOM 1899 C CA . SER A 1 259 ? -20.448 3.888 -10.458 1.00 97.62 259 SER A CA 1
ATOM 1900 C C . SER A 1 259 ? -21.351 3.607 -9.265 1.00 97.62 259 SER A C 1
ATOM 1902 O O . SER A 1 259 ? -21.022 2.770 -8.423 1.00 97.62 259 SER A O 1
ATOM 1904 N N . THR A 1 260 ? -22.442 4.364 -9.144 1.00 97.94 260 THR A N 1
ATOM 1905 C CA . THR A 1 260 ? -23.280 4.394 -7.939 1.00 97.94 260 THR A CA 1
ATOM 1906 C C . THR A 1 260 ? -24.769 4.355 -8.265 1.00 97.94 260 THR A C 1
ATOM 1908 O O . THR A 1 260 ? -25.193 4.638 -9.383 1.00 97.94 260 THR A O 1
ATOM 1911 N N . VAL A 1 261 ? -25.567 4.016 -7.254 1.00 97.88 261 VAL A N 1
ATOM 1912 C CA . VAL A 1 261 ? -27.030 4.104 -7.250 1.00 97.88 261 VAL A CA 1
ATOM 1913 C C . VAL A 1 261 ? -27.489 4.874 -6.010 1.00 97.88 261 VAL A C 1
ATOM 1915 O O . VAL A 1 261 ? -26.793 4.890 -4.990 1.00 97.88 261 VAL A O 1
ATOM 1918 N N . SER A 1 262 ? -28.649 5.528 -6.078 1.00 97.44 262 SER A N 1
ATOM 1919 C CA . SER A 1 262 ? -29.268 6.162 -4.910 1.00 97.44 262 SER A CA 1
ATOM 1920 C C . SER A 1 262 ? -29.724 5.121 -3.890 1.00 97.44 262 SER A C 1
ATOM 1922 O O . SER A 1 262 ? -30.391 4.153 -4.247 1.00 97.44 262 SER A O 1
ATOM 1924 N N . VAL A 1 263 ? -29.408 5.355 -2.615 1.00 96.81 263 VAL A N 1
ATOM 1925 C CA . VAL A 1 263 ? -29.888 4.539 -1.490 1.00 96.81 263 VAL A CA 1
ATOM 1926 C C . VAL A 1 263 ? -30.881 5.388 -0.688 1.00 96.81 263 VAL A C 1
ATOM 1928 O O . VAL A 1 263 ? -30.474 6.378 -0.076 1.00 96.81 263 VAL A O 1
ATOM 1931 N N . PRO A 1 264 ? -32.190 5.074 -0.713 1.00 96.19 264 PRO A N 1
ATOM 1932 C CA . PRO A 1 264 ? -33.195 5.848 0.007 1.00 96.19 264 PRO A CA 1
ATOM 1933 C C . PRO A 1 264 ? -32.972 5.829 1.521 1.00 96.19 264 PRO A C 1
ATOM 1935 O O . PRO A 1 264 ? -32.555 4.816 2.082 1.00 96.19 264 PRO A O 1
ATOM 1938 N N . ASN A 1 265 ? -33.302 6.938 2.187 1.00 96.88 265 ASN A N 1
ATOM 1939 C CA . ASN A 1 265 ? -33.194 7.056 3.641 1.00 96.88 265 ASN A CA 1
ATOM 1940 C C . ASN A 1 265 ? -33.926 5.905 4.357 1.00 96.88 265 ASN A C 1
ATOM 1942 O O . ASN A 1 265 ? -35.057 5.574 4.001 1.00 96.88 265 ASN A O 1
ATOM 1946 N N . GLY A 1 266 ? -33.284 5.310 5.361 1.00 94.38 266 GLY A N 1
ATOM 1947 C CA . GLY A 1 266 ? -33.812 4.187 6.135 1.00 94.38 266 GLY A CA 1
ATOM 1948 C C . GLY A 1 266 ? -33.737 2.828 5.433 1.00 94.38 266 GLY A C 1
ATOM 1949 O O . GLY A 1 266 ? -34.199 1.840 5.997 1.00 94.38 266 GLY A O 1
ATOM 1950 N N . SER A 1 267 ? -33.174 2.750 4.222 1.00 94.12 267 SER A N 1
ATOM 1951 C CA . SER A 1 267 ? -33.030 1.493 3.475 1.00 94.12 267 SER A CA 1
ATOM 1952 C C . SER A 1 267 ? -31.620 0.915 3.579 1.00 94.12 267 SER A C 1
ATOM 1954 O O . SER A 1 267 ? -30.637 1.660 3.599 1.00 94.12 267 SER A O 1
ATOM 1956 N N . THR A 1 268 ? -31.529 -0.417 3.550 1.00 95.50 268 THR A N 1
ATOM 1957 C CA . THR A 1 268 ? -30.273 -1.169 3.425 1.00 95.50 268 THR A CA 1
ATOM 1958 C C . THR A 1 268 ? -30.207 -1.843 2.060 1.00 95.50 268 THR A C 1
ATOM 1960 O O . THR A 1 268 ? -31.089 -2.620 1.695 1.00 95.50 268 THR A O 1
ATOM 1963 N N . TYR A 1 269 ? -29.166 -1.536 1.289 1.00 96.81 269 TYR A N 1
ATOM 1964 C CA . TYR A 1 269 ? -28.907 -2.135 -0.019 1.00 96.81 269 TYR A CA 1
ATOM 1965 C C . TYR A 1 269 ? -27.727 -3.099 0.090 1.00 96.81 269 TYR A C 1
ATOM 1967 O O . TYR A 1 269 ? -26.709 -2.769 0.704 1.00 96.81 269 TYR A O 1
ATOM 1975 N N . GLY A 1 270 ? -27.859 -4.276 -0.520 1.00 97.12 270 GLY A N 1
ATOM 1976 C CA . GLY A 1 270 ? -26.753 -5.206 -0.733 1.00 97.12 270 GLY A CA 1
ATOM 1977 C C . GLY A 1 270 ? -26.078 -4.907 -2.064 1.00 97.12 270 GLY A C 1
ATOM 1978 O O . GLY A 1 270 ? -26.756 -4.760 -3.075 1.00 97.12 270 GLY A O 1
ATOM 1979 N N . PHE A 1 271 ? -24.755 -4.829 -2.077 1.00 97.81 271 PHE A N 1
ATOM 1980 C CA . PHE A 1 271 ? -23.935 -4.607 -3.262 1.00 97.81 271 PHE A CA 1
ATOM 1981 C C . PHE A 1 271 ? -23.045 -5.813 -3.502 1.00 97.81 271 PHE A C 1
ATOM 1983 O O . PHE A 1 271 ? -22.555 -6.435 -2.556 1.00 97.81 271 PHE A O 1
ATOM 1990 N N . ARG A 1 272 ? -22.796 -6.123 -4.774 1.00 97.25 272 ARG A N 1
ATOM 1991 C CA . ARG A 1 272 ? -21.830 -7.150 -5.147 1.00 97.25 272 ARG A CA 1
ATOM 1992 C C . ARG A 1 272 ? -21.052 -6.763 -6.392 1.00 97.25 272 ARG A C 1
ATOM 1994 O O . ARG A 1 272 ? -21.604 -6.142 -7.293 1.00 97.25 272 ARG A O 1
ATOM 2001 N N . ILE A 1 273 ? -19.797 -7.187 -6.466 1.00 97.94 273 ILE A N 1
ATOM 2002 C CA . ILE A 1 273 ? -18.963 -7.027 -7.659 1.00 97.94 273 ILE A CA 1
ATOM 2003 C C . ILE A 1 273 ? -18.251 -8.337 -7.984 1.00 97.94 273 ILE A C 1
ATOM 2005 O O . ILE A 1 273 ? -17.815 -9.047 -7.077 1.00 97.94 273 ILE A O 1
ATOM 2009 N N . THR A 1 274 ? -18.176 -8.686 -9.265 1.00 97.31 274 THR A N 1
ATOM 2010 C CA . THR A 1 274 ? -17.408 -9.850 -9.742 1.00 97.31 274 THR A CA 1
ATOM 2011 C C . THR A 1 274 ? -15.959 -9.475 -10.045 1.00 97.31 274 THR A C 1
ATOM 2013 O O . THR A 1 274 ? -15.655 -8.304 -10.258 1.00 97.31 274 THR A O 1
ATOM 2016 N N . THR A 1 275 ? -15.064 -10.457 -10.169 1.00 95.56 275 THR A N 1
ATOM 2017 C CA . THR A 1 275 ? -13.684 -10.213 -10.642 1.00 95.56 275 THR A CA 1
ATOM 2018 C C . THR A 1 275 ? -13.605 -9.673 -12.076 1.00 95.56 275 THR A C 1
ATOM 2020 O O . THR A 1 275 ? -12.595 -9.088 -12.458 1.00 95.56 275 THR A O 1
ATOM 2023 N N . ALA A 1 276 ? -14.676 -9.829 -12.861 1.00 96.00 276 ALA A N 1
ATOM 2024 C CA . ALA A 1 276 ? -14.837 -9.221 -14.181 1.00 96.00 276 ALA A CA 1
ATOM 2025 C C . ALA A 1 276 ? -15.379 -7.777 -14.126 1.00 96.00 276 ALA A C 1
ATOM 2027 O O . ALA A 1 276 ? -15.563 -7.156 -15.169 1.00 96.00 276 ALA A O 1
ATOM 2028 N N . GLY A 1 277 ? -15.661 -7.246 -12.931 1.00 96.81 277 GLY A N 1
ATOM 2029 C CA . GLY A 1 277 ? -16.102 -5.866 -12.725 1.00 96.81 277 GLY A CA 1
ATOM 2030 C C . GLY A 1 277 ? -17.605 -5.629 -12.850 1.00 96.81 277 GLY A C 1
ATOM 2031 O O . GLY A 1 277 ? -18.039 -4.482 -12.807 1.00 96.81 277 GLY A O 1
ATOM 2032 N N . VAL A 1 278 ? -18.421 -6.677 -12.980 1.00 97.81 278 VAL A N 1
ATOM 2033 C CA . VAL A 1 278 ? -19.889 -6.539 -12.988 1.00 97.81 278 VAL A CA 1
ATOM 2034 C C . VAL A 1 278 ? -20.357 -6.154 -11.586 1.00 97.81 278 VAL A C 1
ATOM 2036 O O . VAL A 1 278 ? -20.249 -6.978 -10.675 1.00 97.81 278 VAL A O 1
ATOM 2039 N N . LEU A 1 279 ? -20.832 -4.917 -11.426 1.00 98.44 279 LEU A N 1
ATOM 2040 C CA . LEU A 1 279 ? -21.345 -4.339 -10.185 1.00 98.44 279 LEU A CA 1
ATOM 2041 C C . LEU A 1 279 ? -22.876 -4.360 -10.192 1.00 98.44 279 LEU A C 1
ATOM 2043 O O . LEU A 1 279 ? -23.495 -3.726 -11.047 1.00 98.44 279 LEU A O 1
ATOM 2047 N N . ASP A 1 280 ? -23.470 -5.006 -9.192 1.00 97.62 280 ASP A N 1
ATOM 2048 C CA . ASP A 1 280 ? -24.920 -5.085 -9.008 1.00 97.62 280 ASP A CA 1
ATOM 2049 C C . ASP A 1 280 ? -25.336 -4.636 -7.598 1.00 97.62 280 ASP A C 1
ATOM 2051 O O . ASP A 1 280 ? -24.537 -4.665 -6.655 1.00 97.62 280 ASP A O 1
ATOM 2055 N N . TYR A 1 281 ? -26.619 -4.310 -7.437 1.00 96.88 281 TYR A N 1
ATOM 2056 C CA . TYR A 1 281 ? -27.256 -4.107 -6.134 1.00 96.88 281 TYR A CA 1
ATOM 2057 C C . TYR A 1 281 ? -28.564 -4.894 -5.982 1.00 96.88 281 TYR A C 1
ATOM 2059 O O . TYR A 1 281 ? -29.166 -5.334 -6.962 1.00 96.88 281 TYR A O 1
ATOM 2067 N N . THR A 1 282 ? -29.010 -5.057 -4.738 1.00 95.12 282 THR A N 1
ATOM 2068 C CA . THR A 1 282 ? -30.320 -5.601 -4.363 1.00 95.12 282 THR A CA 1
ATOM 2069 C C . THR A 1 282 ? -30.895 -4.858 -3.153 1.00 95.12 282 THR A C 1
ATOM 2071 O O . THR A 1 282 ? -30.165 -4.232 -2.380 1.00 95.12 282 THR A O 1
ATOM 2074 N N . THR A 1 283 ? -32.213 -4.952 -2.975 1.00 89.75 283 THR A N 1
ATOM 2075 C CA . THR A 1 283 ? -32.950 -4.414 -1.825 1.00 89.75 283 THR A CA 1
ATOM 2076 C C . THR A 1 283 ? -33.644 -5.559 -1.087 1.00 89.75 283 THR A C 1
ATOM 2078 O O . THR A 1 283 ? -34.460 -6.257 -1.684 1.00 89.75 283 THR A O 1
ATOM 2081 N N . ASN A 1 284 ? -33.310 -5.789 0.188 1.00 71.12 284 ASN A N 1
ATOM 2082 C CA . ASN A 1 284 ? -33.984 -6.752 1.078 1.00 71.12 284 ASN A CA 1
ATOM 2083 C C . ASN A 1 284 ? -34.341 -8.115 0.430 1.00 71.12 284 ASN A C 1
ATOM 2085 O O . ASN A 1 284 ? -35.484 -8.559 0.497 1.00 71.12 284 ASN A O 1
ATOM 2089 N N . GLY A 1 285 ? -33.382 -8.773 -0.233 1.00 64.94 285 GLY A N 1
ATOM 2090 C CA . GLY A 1 285 ? -33.590 -10.088 -0.867 1.00 64.94 285 GLY A CA 1
ATOM 2091 C C . GLY A 1 285 ? -34.296 -10.083 -2.234 1.00 64.94 285 GLY A C 1
ATOM 2092 O O . GLY A 1 285 ? -34.631 -11.151 -2.743 1.00 64.94 285 GLY A O 1
ATOM 2093 N N . SER A 1 286 ? -34.496 -8.914 -2.849 1.00 80.94 286 SER A N 1
ATOM 2094 C CA . SER A 1 286 ? -35.008 -8.778 -4.223 1.00 80.94 286 SER A CA 1
ATOM 2095 C C . SER A 1 286 ? -34.016 -9.289 -5.283 1.00 80.94 286 SER A C 1
ATOM 2097 O O . SER A 1 286 ? -32.862 -9.626 -4.997 1.00 80.94 286 SER A O 1
ATOM 2099 N N . SER A 1 287 ? -34.443 -9.312 -6.549 1.00 90.44 287 SER A N 1
ATOM 2100 C CA . SER A 1 287 ? -33.559 -9.604 -7.683 1.00 90.44 287 SER A CA 1
ATOM 2101 C C . SER A 1 287 ? -32.401 -8.603 -7.790 1.00 90.44 287 SER A C 1
ATOM 2103 O O . SER A 1 287 ? -32.539 -7.419 -7.480 1.00 90.44 287 SER A O 1
ATOM 2105 N N . TRP A 1 288 ? -31.254 -9.092 -8.259 1.00 94.88 288 TRP A N 1
ATOM 2106 C CA . TRP A 1 288 ? -30.063 -8.280 -8.500 1.00 94.88 288 TRP A CA 1
ATOM 2107 C C . TRP A 1 288 ? -30.232 -7.401 -9.739 1.00 94.88 288 TRP A C 1
ATOM 2109 O O . TRP A 1 288 ? -30.630 -7.893 -10.793 1.00 94.88 288 TRP A O 1
ATOM 2119 N N . THR A 1 289 ? -29.895 -6.119 -9.614 1.00 96.56 289 THR A N 1
ATOM 2120 C CA . THR A 1 289 ? -29.944 -5.130 -10.699 1.00 96.56 289 THR A CA 1
ATOM 2121 C C . THR A 1 289 ? -28.539 -4.631 -11.007 1.00 96.56 289 THR A C 1
ATOM 2123 O O . THR A 1 289 ? -27.807 -4.252 -10.091 1.00 96.56 289 THR A O 1
ATOM 2126 N N . ASN A 1 290 ? -28.163 -4.621 -12.286 1.00 97.56 290 ASN A N 1
ATOM 2127 C CA . ASN A 1 290 ? -26.851 -4.149 -12.715 1.00 97.56 290 ASN A CA 1
ATOM 2128 C C . ASN A 1 290 ? -26.732 -2.622 -12.608 1.00 97.56 290 ASN A C 1
ATOM 2130 O O . ASN A 1 290 ? -27.641 -1.897 -13.006 1.00 97.56 290 ASN A O 1
ATOM 2134 N N . ILE A 1 291 ? -25.600 -2.152 -12.084 1.00 97.62 291 ILE A N 1
ATOM 2135 C CA . ILE A 1 291 ? -25.216 -0.734 -12.058 1.00 97.62 291 ILE A CA 1
ATOM 2136 C C . ILE A 1 291 ? -24.267 -0.439 -13.218 1.00 97.62 291 ILE A C 1
ATOM 2138 O O . ILE A 1 291 ? -24.463 0.521 -13.958 1.00 97.62 291 ILE A O 1
ATOM 2142 N N . ALA A 1 292 ? -23.200 -1.235 -13.331 1.00 97.44 292 ALA A N 1
ATOM 2143 C CA . ALA A 1 292 ? -22.130 -1.021 -14.296 1.00 97.44 292 ALA A CA 1
ATOM 2144 C C . ALA A 1 292 ? -21.284 -2.286 -14.504 1.00 97.44 292 ALA A C 1
ATOM 2146 O O . ALA A 1 292 ? -21.337 -3.237 -13.721 1.00 97.44 292 ALA A O 1
ATOM 2147 N N . THR A 1 293 ? -20.439 -2.251 -15.536 1.00 96.69 293 THR A N 1
ATOM 2148 C CA . THR A 1 293 ? -19.234 -3.085 -15.629 1.00 96.69 293 THR A CA 1
ATOM 2149 C C . THR A 1 293 ? -18.024 -2.163 -15.542 1.00 96.69 293 THR A C 1
ATOM 2151 O O . THR A 1 293 ? -17.830 -1.318 -16.414 1.00 96.69 293 THR A O 1
ATOM 2154 N N . VAL A 1 294 ? -17.241 -2.283 -14.472 1.00 94.31 294 VAL A N 1
ATOM 2155 C CA . VAL A 1 294 ? -16.075 -1.427 -14.212 1.00 94.31 294 VAL A CA 1
ATOM 2156 C C . VAL A 1 294 ? -14.777 -2.130 -14.605 1.00 94.31 294 VAL A C 1
ATOM 2158 O O . VAL A 1 294 ? -14.666 -3.348 -14.519 1.00 94.31 294 VAL A O 1
ATOM 2161 N N . SER A 1 295 ? -13.770 -1.365 -15.022 1.00 89.00 295 SER A N 1
ATOM 2162 C CA . SER A 1 295 ? -12.439 -1.886 -15.353 1.00 89.00 295 SER A CA 1
ATOM 2163 C C . SER A 1 295 ? -11.391 -1.404 -14.356 1.00 89.00 295 SER A C 1
ATOM 2165 O O . SER A 1 295 ? -11.361 -0.219 -14.016 1.00 89.00 295 SER A O 1
ATOM 2167 N N . GLY A 1 296 ? -10.470 -2.287 -13.972 1.00 89.06 296 GLY A N 1
ATOM 2168 C CA . GLY A 1 296 ? -9.421 -1.965 -13.007 1.00 89.06 296 GLY A CA 1
ATOM 2169 C C . GLY A 1 296 ? -9.936 -1.967 -11.568 1.00 89.06 296 GLY A C 1
ATOM 2170 O O . GLY A 1 296 ? -10.946 -2.592 -11.263 1.00 89.06 296 GLY A O 1
ATOM 2171 N N . GLN A 1 297 ? -9.204 -1.300 -10.678 1.00 92.00 297 GLN A N 1
ATOM 2172 C CA . GLN A 1 297 ? -9.485 -1.316 -9.241 1.00 92.00 297 GLN A CA 1
ATOM 2173 C C . GLN A 1 297 ? -10.826 -0.645 -8.938 1.00 92.00 297 GLN A C 1
ATOM 2175 O O . GLN A 1 297 ? -11.125 0.423 -9.478 1.00 92.00 297 GLN A O 1
ATOM 2180 N N . ALA A 1 298 ? -11.611 -1.256 -8.054 1.00 96.19 298 ALA A N 1
ATOM 2181 C CA . ALA A 1 298 ? -12.944 -0.792 -7.701 1.00 96.19 298 ALA A CA 1
ATOM 2182 C C . ALA A 1 298 ? -13.156 -0.915 -6.193 1.00 96.19 298 ALA A C 1
ATOM 2184 O O . ALA A 1 298 ? -13.237 -2.005 -5.627 1.00 96.19 298 ALA A O 1
ATOM 2185 N N . TYR A 1 299 ? -13.262 0.229 -5.532 1.00 96.50 299 TYR A N 1
ATOM 2186 C CA . TYR A 1 299 ? -13.386 0.314 -4.084 1.00 96.50 299 TYR A CA 1
ATOM 2187 C C . TYR A 1 299 ? -14.831 0.644 -3.714 1.00 96.50 299 TYR A C 1
ATOM 2189 O O . TYR A 1 299 ? -15.371 1.596 -4.284 1.00 96.50 299 TYR A O 1
ATOM 2197 N N . PRO A 1 300 ? -15.447 -0.056 -2.748 1.00 97.44 300 PRO A N 1
ATOM 2198 C CA . PRO A 1 300 ? -16.737 0.333 -2.196 1.00 97.44 300 PRO A CA 1
ATOM 2199 C C . PRO A 1 300 ? -16.737 1.804 -1.776 1.00 97.44 300 PRO A C 1
ATOM 2201 O O . PRO A 1 300 ? -15.781 2.288 -1.161 1.00 97.44 300 PRO A O 1
ATOM 2204 N N . TYR A 1 301 ? -17.793 2.513 -2.150 1.00 96.75 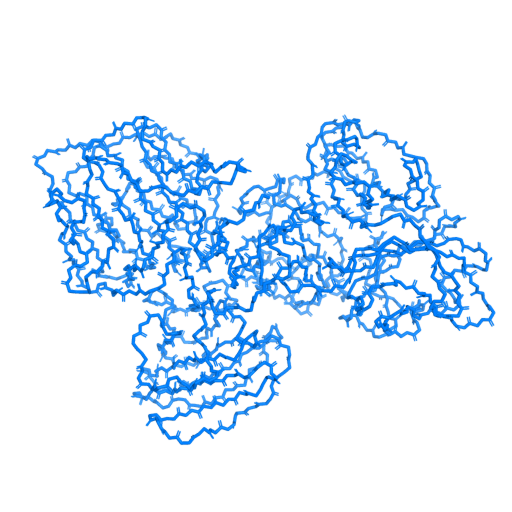301 TYR A N 1
ATOM 2205 C CA . TYR A 1 301 ? -17.848 3.967 -2.119 1.00 96.75 301 TYR A CA 1
ATOM 2206 C C . TYR A 1 301 ? -19.242 4.458 -1.749 1.00 96.75 301 TYR A C 1
ATOM 2208 O O . TYR A 1 301 ? -20.237 3.903 -2.220 1.00 96.75 301 TYR A O 1
ATOM 2216 N N . SER A 1 302 ? -19.294 5.528 -0.960 1.00 96.44 302 SER A N 1
ATOM 2217 C CA . SER A 1 302 ? -20.519 6.265 -0.651 1.00 96.44 302 SER A CA 1
ATOM 2218 C C . SER A 1 302 ? -20.253 7.765 -0.679 1.00 96.44 302 SER A C 1
ATOM 2220 O O . SER A 1 302 ? -19.151 8.210 -0.355 1.00 96.44 302 SER A O 1
ATOM 2222 N N . THR A 1 303 ? -21.259 8.548 -1.066 1.00 95.44 303 THR A N 1
ATOM 2223 C CA . THR A 1 303 ? -21.204 10.015 -1.047 1.00 95.44 303 THR A CA 1
ATOM 2224 C C . THR A 1 303 ? -22.581 10.643 -0.813 1.00 95.44 303 THR A C 1
ATOM 2226 O O . THR A 1 303 ? -23.616 9.980 -0.941 1.00 95.44 303 THR A O 1
ATOM 2229 N N . GLY A 1 304 ? -22.587 11.936 -0.482 1.00 94.88 304 GLY A N 1
ATOM 2230 C CA . GLY A 1 304 ? -23.780 12.718 -0.174 1.00 94.88 304 GLY A CA 1
ATOM 2231 C C . GLY A 1 304 ? -24.140 12.670 1.310 1.00 94.88 304 GLY A C 1
ATOM 2232 O O . GLY A 1 304 ? -23.449 13.267 2.134 1.00 94.88 304 GLY A O 1
ATOM 2233 N N . GLY A 1 305 ? -25.244 12.001 1.641 1.00 95.69 305 GLY A N 1
ATOM 2234 C CA . GLY A 1 305 ? -25.757 11.896 3.011 1.00 95.69 305 GLY A CA 1
ATOM 2235 C C . GLY A 1 305 ? -24.919 11.028 3.965 1.00 95.69 305 GLY A C 1
ATOM 2236 O O . GLY A 1 305 ? -23.806 10.602 3.654 1.00 95.69 305 GLY A O 1
ATOM 2237 N N . THR A 1 306 ? -25.469 10.749 5.147 1.00 97.00 306 THR A N 1
ATOM 2238 C CA . THR A 1 306 ? -24.870 9.834 6.124 1.00 97.00 306 THR A CA 1
ATOM 2239 C C . THR A 1 306 ? -25.178 8.383 5.767 1.00 97.00 306 THR A C 1
ATOM 2241 O O . THR A 1 306 ? -26.340 8.015 5.578 1.00 97.00 306 THR A O 1
ATOM 2244 N N . THR A 1 307 ? -24.144 7.543 5.730 1.00 95.94 307 THR A N 1
ATOM 2245 C CA . THR A 1 307 ? -24.268 6.099 5.486 1.00 95.94 307 THR A CA 1
ATOM 2246 C C . THR A 1 307 ? -23.552 5.284 6.539 1.00 95.94 307 THR A C 1
ATOM 2248 O O . THR A 1 307 ? -22.498 5.693 7.021 1.00 95.94 307 THR A O 1
ATOM 2251 N N . THR A 1 308 ? -24.079 4.098 6.828 1.00 96.19 308 THR A N 1
ATOM 2252 C CA . THR A 1 308 ? -23.366 3.044 7.547 1.00 96.19 308 THR A CA 1
ATOM 2253 C C . THR A 1 308 ? -23.125 1.868 6.612 1.00 96.19 308 THR A C 1
ATOM 2255 O O . THR A 1 308 ? -24.059 1.350 6.003 1.00 96.19 308 THR A O 1
ATOM 2258 N N . VAL A 1 309 ? -21.872 1.437 6.500 1.00 96.69 309 VAL A N 1
ATOM 2259 C CA . VAL A 1 309 ? -21.469 0.277 5.704 1.00 96.69 309 VAL A CA 1
ATOM 2260 C C . VAL A 1 309 ? -21.293 -0.949 6.595 1.00 96.69 309 VAL A C 1
ATOM 2262 O O . VAL A 1 309 ? -20.859 -0.838 7.740 1.00 96.69 309 VAL A O 1
ATOM 2265 N N . ASN A 1 310 ? -21.601 -2.132 6.069 1.00 96.56 310 ASN A N 1
ATOM 2266 C CA . ASN A 1 310 ? -21.256 -3.411 6.673 1.00 96.56 310 ASN A CA 1
ATOM 2267 C C . ASN A 1 310 ? -20.547 -4.298 5.641 1.00 96.56 310 ASN A C 1
ATOM 2269 O O . ASN A 1 310 ? -21.153 -4.802 4.697 1.00 96.56 310 ASN A O 1
ATOM 2273 N N . PHE A 1 311 ? -19.249 -4.521 5.850 1.00 97.06 311 PHE A N 1
ATOM 2274 C CA . PHE A 1 311 ? -18.423 -5.420 5.034 1.00 97.06 311 PHE A CA 1
ATOM 2275 C C . PHE A 1 311 ? -18.490 -6.888 5.493 1.00 97.06 311 PHE A C 1
ATOM 2277 O O . PHE A 1 311 ? -17.703 -7.723 5.056 1.00 97.06 311 PHE A O 1
ATOM 2284 N N . GLY A 1 312 ? -19.420 -7.217 6.392 1.00 95.88 312 GLY A N 1
ATOM 2285 C CA . GLY A 1 312 ? -19.665 -8.563 6.906 1.00 95.88 312 GLY A CA 1
ATOM 2286 C C . GLY A 1 312 ? -18.930 -8.908 8.202 1.00 95.88 312 GLY A C 1
ATOM 2287 O O . GLY A 1 312 ? -18.938 -10.080 8.592 1.00 95.88 312 GLY A O 1
ATOM 2288 N N . ALA A 1 313 ? -18.318 -7.913 8.854 1.00 93.88 313 ALA A N 1
ATOM 2289 C CA . ALA A 1 313 ? -17.679 -8.052 10.167 1.00 93.88 313 ALA A CA 1
ATOM 2290 C C . ALA A 1 313 ? -18.708 -8.147 11.316 1.00 93.88 313 ALA A C 1
ATOM 2292 O O . ALA A 1 313 ? -18.409 -8.651 12.395 1.00 93.88 313 ALA A O 1
ATOM 2293 N N . THR A 1 314 ? -19.942 -7.710 11.054 1.00 93.50 314 THR A N 1
ATOM 2294 C CA . THR A 1 314 ? -21.139 -7.958 11.868 1.00 93.50 314 THR A CA 1
ATOM 2295 C C . THR A 1 314 ? -22.206 -8.643 11.013 1.00 93.50 314 THR A C 1
ATOM 2297 O O . THR A 1 314 ? -22.062 -8.738 9.789 1.00 93.50 314 THR A O 1
ATOM 2300 N N . THR A 1 315 ? -23.291 -9.110 11.634 1.00 93.44 315 THR A N 1
ATOM 2301 C CA . THR A 1 315 ? -24.423 -9.739 10.933 1.00 93.44 315 THR A CA 1
ATOM 2302 C C . THR A 1 315 ? -24.918 -8.871 9.775 1.00 93.44 315 THR A C 1
ATOM 2304 O O . THR A 1 315 ? -25.135 -7.673 9.949 1.00 93.44 315 THR A O 1
ATOM 2307 N N . LEU A 1 316 ? -25.046 -9.478 8.594 1.00 93.50 316 LEU A N 1
ATOM 2308 C CA . LEU A 1 316 ? -25.586 -8.852 7.384 1.00 93.50 316 LEU A CA 1
ATOM 2309 C C . LEU A 1 316 ? -27.107 -9.024 7.358 1.00 93.50 316 LEU A C 1
ATOM 2311 O O . LEU A 1 316 ? -27.620 -10.025 7.860 1.00 93.50 316 LEU A O 1
ATOM 2315 N N . VAL A 1 317 ? -27.811 -8.053 6.782 1.00 91.38 317 VAL A N 1
ATOM 2316 C CA . VAL A 1 317 ? -29.275 -8.062 6.659 1.00 91.38 317 VAL A CA 1
ATOM 2317 C C . VAL A 1 317 ? -29.723 -9.039 5.572 1.00 91.38 317 VAL A C 1
ATOM 2319 O O . VAL A 1 317 ? -30.671 -9.795 5.773 1.00 91.38 317 VAL A O 1
ATOM 2322 N N . ASN A 1 318 ? -29.035 -9.057 4.430 1.00 89.19 318 ASN A N 1
ATOM 2323 C CA . ASN A 1 318 ? -29.321 -9.964 3.326 1.00 89.19 318 ASN A CA 1
ATOM 2324 C C . ASN A 1 318 ? -28.364 -11.162 3.339 1.00 89.19 318 ASN A C 1
ATOM 2326 O O . ASN A 1 318 ? -27.222 -11.100 3.804 1.00 89.19 318 ASN A O 1
ATOM 2330 N N . SER A 1 319 ? -28.819 -12.266 2.747 1.00 87.69 319 SER A N 1
ATOM 2331 C CA . SER A 1 319 ? -27.979 -13.436 2.510 1.00 87.69 319 SER A CA 1
ATOM 2332 C C . SER A 1 319 ? -26.881 -13.128 1.492 1.00 87.69 319 SER A C 1
ATOM 2334 O O . SER A 1 319 ? -27.163 -12.656 0.387 1.00 87.69 319 SER A O 1
ATOM 2336 N N . VAL A 1 320 ? -25.641 -13.483 1.824 1.00 91.25 320 VAL A N 1
ATOM 2337 C CA . VAL A 1 320 ? -24.520 -13.423 0.878 1.00 91.25 320 VAL A CA 1
ATOM 2338 C C . VAL A 1 320 ? -24.722 -14.494 -0.202 1.00 91.25 320 VAL A C 1
ATOM 2340 O O . VAL A 1 320 ? -24.889 -15.665 0.149 1.00 91.25 320 VAL A O 1
ATOM 2343 N N . PRO A 1 321 ? -24.703 -14.152 -1.504 1.00 92.19 321 PRO A N 1
ATOM 2344 C CA . PRO A 1 321 ? -24.805 -15.161 -2.553 1.00 92.19 321 PRO A CA 1
ATOM 2345 C C . PRO A 1 321 ? -23.613 -16.130 -2.515 1.00 92.19 321 PRO A C 1
ATOM 2347 O O . PRO A 1 321 ? -22.486 -15.712 -2.264 1.00 92.19 321 PRO A O 1
ATOM 2350 N N . ALA A 1 322 ? -23.845 -17.412 -2.814 1.00 90.81 322 ALA A N 1
ATOM 2351 C CA . ALA A 1 322 ? -22.890 -18.501 -2.558 1.00 90.81 322 ALA A CA 1
ATOM 2352 C C . ALA A 1 322 ? -21.482 -18.314 -3.166 1.00 90.81 322 ALA A C 1
ATOM 2354 O O . ALA A 1 322 ? -20.507 -18.822 -2.620 1.00 90.81 322 ALA A O 1
ATOM 2355 N N . THR A 1 323 ? -21.355 -17.593 -4.284 1.00 94.12 323 THR A N 1
ATOM 2356 C CA . THR A 1 323 ? -20.078 -17.361 -4.985 1.00 94.12 323 THR A CA 1
ATOM 2357 C C . THR A 1 323 ? -19.388 -16.051 -4.601 1.00 94.12 323 THR A C 1
ATOM 2359 O O . THR A 1 323 ? -18.423 -15.666 -5.263 1.00 94.12 323 THR A O 1
ATOM 2362 N N . TYR A 1 324 ? -19.906 -15.334 -3.603 1.00 96.06 324 TYR A N 1
ATOM 2363 C CA . TYR A 1 324 ? -19.403 -14.038 -3.157 1.00 96.06 324 TYR A CA 1
ATOM 2364 C C . TYR A 1 324 ? -18.904 -14.127 -1.720 1.00 96.06 324 TYR A C 1
ATOM 2366 O O . TYR A 1 324 ? -19.401 -14.900 -0.905 1.00 96.06 324 TYR A O 1
ATOM 2374 N N . ALA A 1 325 ? -17.913 -13.304 -1.409 1.00 95.12 325 ALA A N 1
ATOM 2375 C CA . ALA A 1 325 ? -17.231 -13.303 -0.134 1.00 95.12 325 ALA A CA 1
ATOM 2376 C C . ALA A 1 325 ? -17.195 -11.902 0.480 1.00 95.12 325 ALA A C 1
ATOM 2378 O O . ALA A 1 325 ? -17.236 -10.875 -0.202 1.00 95.12 325 ALA A O 1
ATOM 2379 N N . LYS A 1 326 ? -17.093 -11.873 1.807 1.00 95.25 326 LYS A N 1
ATOM 2380 C CA . LYS A 1 326 ? -16.949 -10.644 2.591 1.00 95.25 326 LYS A CA 1
ATOM 2381 C C . LYS A 1 326 ? -15.577 -10.002 2.308 1.00 95.25 326 LYS A C 1
ATOM 2383 O O . LYS A 1 326 ? -14.593 -10.748 2.265 1.00 95.25 326 LYS A O 1
ATOM 2388 N N . PRO A 1 327 ? -15.471 -8.672 2.138 1.00 94.69 327 PRO A N 1
ATOM 2389 C CA . PRO A 1 327 ? -14.195 -7.973 1.975 1.00 94.69 327 PRO A CA 1
ATOM 2390 C C . PRO A 1 327 ? -13.329 -8.029 3.244 1.00 94.69 327 PRO A C 1
ATOM 2392 O O . PRO A 1 327 ? -13.388 -7.150 4.104 1.00 94.69 327 PRO A O 1
ATOM 2395 N N . CYS A 1 328 ? -12.524 -9.081 3.370 1.00 92.69 328 CYS A N 1
ATOM 2396 C CA . CYS A 1 328 ? -11.556 -9.257 4.448 1.00 92.69 328 CYS A CA 1
ATOM 2397 C C . CYS A 1 328 ? -10.327 -10.028 3.960 1.00 92.69 328 CYS A C 1
ATOM 2399 O O . CYS A 1 328 ? -10.381 -10.746 2.959 1.00 92.69 328 CYS A O 1
ATOM 2401 N N . THR A 1 329 ? -9.209 -9.900 4.672 1.00 89.44 329 THR A N 1
ATOM 2402 C CA . THR A 1 329 ? -7.926 -10.503 4.276 1.00 89.44 329 THR A CA 1
ATOM 2403 C C . THR A 1 329 ? -7.973 -12.018 4.128 1.00 89.44 329 THR A C 1
ATOM 2405 O O . THR A 1 329 ? -7.253 -12.552 3.291 1.00 89.44 329 THR A O 1
ATOM 2408 N N . ALA A 1 330 ? -8.805 -12.717 4.908 1.00 87.62 330 ALA A N 1
ATOM 2409 C CA . ALA A 1 330 ? -8.940 -14.172 4.804 1.00 87.62 330 ALA A CA 1
ATOM 2410 C C . ALA A 1 330 ? -9.611 -14.631 3.496 1.00 87.62 330 ALA A C 1
ATOM 2412 O O . ALA A 1 330 ? -9.368 -15.751 3.056 1.00 87.62 330 ALA A O 1
ATOM 2413 N N . ASN A 1 331 ? -10.428 -13.774 2.876 1.00 91.56 331 ASN A N 1
ATOM 2414 C CA . ASN A 1 331 ? -11.142 -14.088 1.636 1.00 91.56 331 ASN A CA 1
ATOM 2415 C C . ASN A 1 331 ? -10.388 -13.643 0.377 1.00 91.56 331 ASN A C 1
ATOM 2417 O O . ASN A 1 331 ? -10.782 -14.021 -0.728 1.00 91.56 331 ASN A O 1
ATOM 2421 N N . LEU A 1 332 ? -9.303 -12.874 0.534 1.00 89.50 332 LEU A N 1
ATOM 2422 C CA . LEU A 1 332 ? -8.470 -12.474 -0.591 1.00 89.50 332 LEU A CA 1
ATOM 2423 C C . LEU A 1 332 ? -7.864 -13.713 -1.274 1.00 89.50 332 LEU A C 1
ATOM 2425 O O . LEU A 1 332 ? -7.484 -14.675 -0.591 1.00 89.50 332 LEU A O 1
ATOM 2429 N N . PRO A 1 333 ? -7.699 -13.683 -2.610 1.00 88.44 333 PRO A N 1
ATOM 2430 C CA . PRO A 1 333 ? -7.021 -14.754 -3.324 1.00 88.44 333 PRO A CA 1
ATOM 2431 C C . PRO A 1 333 ? -5.639 -15.037 -2.736 1.00 88.44 333 PRO A C 1
ATOM 2433 O O . PRO A 1 333 ? -4.953 -14.128 -2.258 1.00 88.44 333 PRO A O 1
ATOM 2436 N N . ALA A 1 334 ? -5.212 -16.298 -2.806 1.00 86.94 334 ALA A N 1
ATOM 2437 C CA . ALA A 1 334 ? -3.851 -16.664 -2.446 1.00 86.94 334 ALA A CA 1
ATOM 2438 C C . ALA A 1 334 ? -2.854 -15.861 -3.296 1.00 86.94 334 ALA A C 1
ATOM 2440 O O . ALA A 1 334 ? -2.956 -15.824 -4.522 1.00 86.94 334 ALA A O 1
ATOM 2441 N N . VAL A 1 335 ? -1.879 -15.234 -2.642 1.00 88.94 335 VAL A N 1
ATOM 2442 C CA . VAL A 1 335 ? -0.766 -14.584 -3.338 1.00 88.94 335 VAL A CA 1
ATOM 2443 C C . VAL A 1 335 ? 0.258 -15.632 -3.768 1.00 88.94 335 VAL A C 1
ATOM 2445 O O . VAL A 1 335 ? 0.553 -16.569 -3.021 1.00 88.94 335 VAL A O 1
ATOM 2448 N N . SER A 1 336 ? 0.812 -15.471 -4.971 1.00 91.50 336 SER A N 1
ATOM 2449 C CA . SER A 1 336 ? 1.845 -16.370 -5.501 1.00 91.50 336 SER A CA 1
ATOM 2450 C C . SER A 1 336 ? 3.168 -16.228 -4.744 1.00 91.50 336 SER A C 1
ATOM 2452 O O . SER A 1 336 ? 3.863 -17.217 -4.524 1.00 91.50 336 SER A O 1
ATOM 2454 N N . ILE A 1 337 ? 3.488 -15.014 -4.284 1.00 91.44 337 ILE A N 1
ATOM 2455 C CA . ILE A 1 337 ? 4.689 -14.708 -3.503 1.00 91.44 337 ILE A CA 1
ATOM 2456 C C . ILE A 1 337 ? 4.286 -14.373 -2.069 1.00 91.44 337 ILE A C 1
ATOM 2458 O O . ILE A 1 337 ? 3.824 -13.276 -1.764 1.00 91.44 337 ILE A O 1
ATOM 2462 N N . LYS A 1 338 ? 4.494 -15.333 -1.163 1.00 88.88 338 LYS A N 1
ATOM 2463 C CA . LYS A 1 338 ? 4.209 -15.175 0.276 1.00 88.88 338 LYS A CA 1
ATOM 2464 C C . LYS A 1 338 ? 5.338 -14.479 1.037 1.00 88.88 338 LYS A C 1
ATOM 2466 O O . LYS A 1 338 ? 5.102 -13.898 2.091 1.00 88.88 338 LYS A O 1
ATOM 2471 N N . LYS A 1 339 ? 6.563 -14.559 0.511 1.00 87.69 339 LYS A N 1
ATOM 2472 C CA . LYS A 1 339 ? 7.774 -13.978 1.097 1.00 87.69 339 LYS A CA 1
ATOM 2473 C C . LYS A 1 339 ? 8.493 -13.127 0.040 1.00 87.69 339 LYS A C 1
ATOM 2475 O O . LYS A 1 339 ? 9.412 -13.611 -0.616 1.00 87.69 339 LYS A O 1
ATOM 2480 N N . PRO A 1 340 ? 8.095 -11.852 -0.131 1.00 93.38 340 PRO A N 1
ATOM 2481 C CA . PRO A 1 340 ? 8.705 -10.944 -1.107 1.00 93.38 340 PRO A CA 1
ATOM 2482 C C . PRO A 1 340 ? 10.236 -10.860 -1.033 1.00 93.38 340 PRO A C 1
ATOM 2484 O O . PRO A 1 340 ? 10.891 -10.703 -2.063 1.00 93.38 340 PRO A O 1
ATOM 2487 N N . SER A 1 341 ? 10.808 -11.042 0.167 1.00 94.19 341 SER A N 1
ATOM 2488 C CA . SER A 1 341 ? 12.257 -11.034 0.403 1.00 94.19 341 SER A CA 1
ATOM 2489 C C . SER A 1 341 ? 13.043 -12.125 -0.340 1.00 94.19 341 SER A C 1
ATOM 2491 O O . SER A 1 341 ? 14.261 -12.033 -0.397 1.00 94.19 341 SER A O 1
ATOM 2493 N N . ASP A 1 342 ? 12.392 -13.160 -0.879 1.00 95.06 342 ASP A N 1
ATOM 2494 C CA . ASP A 1 342 ? 13.063 -14.195 -1.689 1.00 95.06 342 ASP A CA 1
ATOM 2495 C C . ASP A 1 342 ? 13.288 -13.748 -3.149 1.00 95.06 342 ASP A C 1
ATOM 2497 O O . ASP A 1 342 ? 14.055 -14.370 -3.887 1.00 95.06 342 ASP A O 1
ATOM 2501 N N . HIS A 1 343 ? 12.645 -12.651 -3.562 1.00 97.62 343 HIS A N 1
ATOM 2502 C CA . HIS A 1 343 ? 12.685 -12.148 -4.937 1.00 97.62 343 HIS A CA 1
ATOM 2503 C C . HIS A 1 343 ? 13.202 -10.715 -5.061 1.00 97.62 343 HIS A C 1
ATOM 2505 O O . HIS A 1 343 ? 13.752 -10.342 -6.091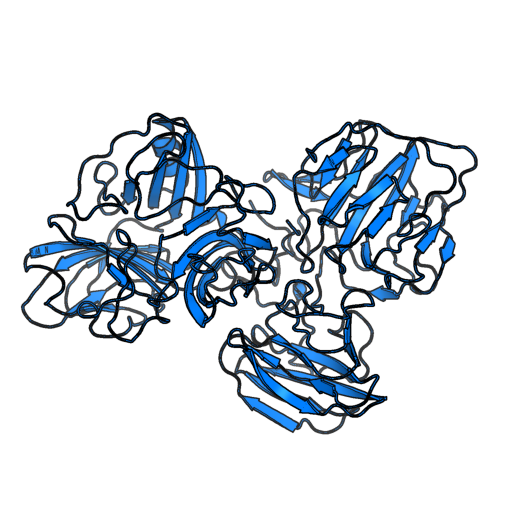 1.00 97.62 343 HIS A O 1
ATOM 2511 N N . PHE A 1 344 ? 13.014 -9.895 -4.034 1.00 98.25 344 PHE A N 1
ATOM 2512 C CA . PHE A 1 344 ? 13.591 -8.560 -3.940 1.00 98.25 344 PHE A CA 1
ATOM 2513 C C . PHE A 1 344 ? 14.028 -8.343 -2.495 1.00 98.25 344 PHE A C 1
ATOM 2515 O O . PHE A 1 344 ? 13.282 -8.726 -1.592 1.00 98.25 344 PHE A O 1
ATOM 2522 N N . ASN A 1 345 ? 15.178 -7.725 -2.229 1.00 97.06 345 ASN A N 1
ATOM 2523 C CA . ASN A 1 345 ? 15.583 -7.333 -0.876 1.00 97.06 345 ASN A CA 1
ATOM 2524 C C . ASN A 1 345 ? 16.405 -6.037 -0.862 1.00 97.06 345 ASN A C 1
ATOM 2526 O O . ASN A 1 345 ? 16.898 -5.595 -1.896 1.00 97.06 345 ASN A O 1
ATOM 2530 N N . VAL A 1 346 ? 16.482 -5.404 0.310 1.00 96.56 346 VAL A N 1
ATOM 2531 C CA . VAL A 1 346 ? 17.244 -4.172 0.534 1.00 96.56 346 VAL A CA 1
ATOM 2532 C C . VAL A 1 346 ? 18.312 -4.441 1.579 1.00 96.56 346 VAL A C 1
ATOM 2534 O O . VAL A 1 346 ? 18.041 -5.083 2.594 1.00 96.56 346 VAL A O 1
ATOM 2537 N N . VAL A 1 347 ? 19.520 -3.952 1.322 1.00 96.19 347 VAL A N 1
ATOM 2538 C CA . VAL A 1 347 ? 20.663 -4.083 2.225 1.00 96.19 347 VAL A CA 1
ATOM 2539 C C . VAL A 1 347 ? 21.209 -2.704 2.549 1.00 96.19 347 VAL A C 1
ATOM 2541 O O . VAL A 1 347 ? 21.333 -1.858 1.664 1.00 96.19 347 VAL A O 1
ATOM 2544 N N . LEU A 1 348 ? 21.555 -2.496 3.818 1.00 95.44 348 LEU A N 1
ATOM 2545 C CA . LEU A 1 348 ? 22.301 -1.333 4.283 1.00 95.44 348 LEU A CA 1
ATOM 2546 C C . LEU A 1 348 ? 23.679 -1.793 4.740 1.00 95.44 348 LEU A C 1
ATOM 2548 O O . LEU A 1 348 ? 23.791 -2.735 5.524 1.00 95.44 348 LEU A O 1
ATOM 2552 N N . ALA A 1 349 ? 24.723 -1.129 4.261 1.00 94.69 349 ALA A N 1
ATOM 2553 C CA . ALA A 1 349 ? 26.095 -1.423 4.653 1.00 94.69 349 ALA A CA 1
ATOM 2554 C C . ALA A 1 349 ? 26.986 -0.191 4.472 1.00 94.69 349 ALA A C 1
ATOM 2556 O O . ALA A 1 349 ? 26.608 0.777 3.810 1.00 94.69 349 ALA A O 1
ATOM 2557 N N . ALA A 1 350 ? 28.181 -0.219 5.057 1.00 88.88 350 ALA A N 1
ATOM 2558 C CA . ALA A 1 350 ? 29.137 0.876 4.955 1.00 88.88 350 ALA A CA 1
ATOM 2559 C C . ALA A 1 350 ? 30.140 0.651 3.815 1.00 88.88 350 ALA A C 1
ATOM 2561 O O . ALA A 1 350 ? 30.771 -0.406 3.719 1.00 88.88 350 ALA A O 1
ATOM 2562 N N . GLY A 1 351 ? 30.317 1.678 2.987 1.00 83.56 351 GLY A N 1
ATOM 2563 C CA . GLY A 1 351 ? 31.339 1.778 1.954 1.00 83.56 351 GLY A CA 1
ATOM 2564 C C . GLY A 1 351 ? 31.432 0.537 1.068 1.00 83.56 351 GLY A C 1
ATOM 2565 O O . GLY A 1 351 ? 30.428 0.028 0.573 1.00 83.56 351 GLY A O 1
ATOM 2566 N N . ALA A 1 352 ? 32.646 0.005 0.924 1.00 86.38 352 ALA A N 1
ATOM 2567 C CA . ALA A 1 352 ? 32.947 -1.131 0.054 1.00 86.38 352 ALA A CA 1
ATOM 2568 C C . ALA A 1 352 ? 32.180 -2.428 0.383 1.00 86.38 352 ALA A C 1
ATOM 2570 O O . ALA A 1 352 ? 31.997 -3.259 -0.506 1.00 86.38 352 ALA A O 1
ATOM 2571 N N . SER A 1 353 ? 31.700 -2.602 1.621 1.00 93.12 353 SER A N 1
ATOM 2572 C CA . SER A 1 353 ? 30.984 -3.819 2.041 1.00 93.12 353 SER A CA 1
ATOM 2573 C C . SER A 1 353 ? 29.574 -3.948 1.454 1.00 93.12 353 SER A C 1
ATOM 2575 O O . SER A 1 353 ? 28.974 -5.023 1.529 1.00 93.12 353 SER A O 1
ATOM 2577 N N . ILE A 1 354 ? 29.036 -2.885 0.842 1.00 95.81 354 ILE A N 1
ATOM 2578 C CA . ILE A 1 354 ? 27.684 -2.911 0.273 1.00 95.81 354 ILE A CA 1
ATOM 2579 C C . ILE A 1 354 ? 27.537 -3.911 -0.866 1.00 95.81 354 ILE A C 1
ATOM 2581 O O . ILE A 1 354 ? 26.515 -4.592 -0.937 1.00 95.81 354 ILE A O 1
ATOM 2585 N N . LYS A 1 355 ? 28.562 -4.051 -1.710 1.00 94.69 355 LYS A N 1
ATOM 2586 C CA . LYS A 1 355 ? 28.516 -4.964 -2.851 1.00 94.69 355 LYS A CA 1
ATOM 2587 C C . LYS A 1 355 ? 28.467 -6.415 -2.390 1.00 94.69 355 LYS A C 1
ATOM 2589 O O . LYS A 1 355 ? 27.517 -7.117 -2.697 1.00 94.69 355 LYS A O 1
ATOM 2594 N N . SER A 1 356 ? 29.413 -6.841 -1.554 1.00 94.94 356 SER A N 1
ATOM 2595 C CA . SER A 1 356 ? 29.423 -8.218 -1.044 1.00 94.94 356 SER A CA 1
ATOM 2596 C C . SER A 1 356 ? 28.156 -8.566 -0.257 1.00 94.94 356 SER A C 1
ATOM 2598 O O . SER A 1 356 ? 27.665 -9.686 -0.355 1.00 94.94 356 SER A O 1
ATOM 2600 N N . SER A 1 357 ? 27.597 -7.611 0.492 1.00 95.88 357 SER A N 1
ATOM 2601 C CA . SER A 1 357 ? 26.348 -7.823 1.237 1.00 95.88 357 SER A CA 1
ATOM 2602 C C . SER A 1 357 ? 25.123 -7.941 0.319 1.00 95.88 357 SER A C 1
ATOM 2604 O O . SER A 1 357 ? 24.195 -8.685 0.629 1.00 95.88 357 SER A O 1
ATOM 2606 N N . SER A 1 358 ? 25.122 -7.227 -0.809 1.00 95.62 358 SER A N 1
ATOM 2607 C CA . SER A 1 358 ? 24.061 -7.273 -1.821 1.00 95.62 358 SER A CA 1
ATOM 2608 C C . SER A 1 358 ? 24.125 -8.566 -2.642 1.00 95.62 358 SER A C 1
ATOM 2610 O O . SER A 1 358 ? 23.122 -9.271 -2.760 1.00 95.62 358 SER A O 1
ATOM 2612 N N . GLU A 1 359 ? 25.316 -8.951 -3.107 1.00 95.12 359 GLU A N 1
ATOM 2613 C CA . GLU A 1 359 ? 25.554 -10.185 -3.871 1.00 95.12 359 GLU A CA 1
ATOM 2614 C C . GLU A 1 359 ? 25.332 -11.461 -3.040 1.00 95.12 359 GLU A C 1
ATOM 2616 O O . GLU A 1 359 ? 25.039 -12.520 -3.589 1.00 95.12 359 GLU A O 1
ATOM 2621 N N . ALA A 1 360 ? 25.414 -11.375 -1.708 1.00 95.94 360 ALA A N 1
ATOM 2622 C CA . ALA A 1 360 ? 25.108 -12.493 -0.816 1.00 95.94 360 ALA A CA 1
ATOM 2623 C C . ALA A 1 360 ? 23.610 -12.852 -0.764 1.00 95.94 360 ALA A C 1
ATOM 2625 O O . ALA A 1 360 ? 23.260 -13.920 -0.259 1.00 95.94 360 ALA A O 1
ATOM 2626 N N . LEU A 1 361 ? 22.716 -11.985 -1.256 1.00 96.06 361 LEU A N 1
ATOM 2627 C CA . LEU A 1 361 ? 21.274 -12.234 -1.211 1.00 96.06 361 LEU A CA 1
ATOM 2628 C C . LEU A 1 361 ? 20.824 -13.298 -2.211 1.00 96.06 361 LEU A C 1
ATOM 2630 O O . LEU A 1 361 ? 19.998 -14.143 -1.863 1.00 96.06 361 LEU A O 1
ATOM 2634 N N . TYR A 1 362 ? 21.335 -13.248 -3.444 1.00 97.06 362 TYR A N 1
ATOM 2635 C CA . TYR A 1 362 ? 20.887 -14.102 -4.543 1.00 97.06 362 TYR A CA 1
ATOM 2636 C C . TYR A 1 362 ? 22.049 -14.492 -5.452 1.00 97.06 362 TYR A C 1
ATOM 2638 O O . TYR A 1 362 ? 22.924 -13.686 -5.737 1.00 97.06 362 TYR A O 1
ATOM 2646 N N . THR A 1 363 ? 22.009 -15.711 -5.991 1.00 95.94 363 THR A N 1
ATOM 2647 C CA . THR A 1 363 ? 23.002 -16.190 -6.966 1.00 95.94 363 THR A CA 1
ATOM 2648 C C . THR A 1 363 ? 22.924 -15.447 -8.301 1.00 95.94 363 THR A C 1
ATOM 2650 O O . THR A 1 363 ? 23.952 -15.140 -8.896 1.00 95.94 363 THR A O 1
ATOM 2653 N N . TYR A 1 364 ? 21.706 -15.160 -8.770 1.00 97.00 364 TYR A N 1
ATOM 2654 C CA . TYR A 1 364 ? 21.444 -14.393 -9.986 1.00 97.00 364 TYR A CA 1
ATOM 2655 C C . TYR A 1 364 ? 20.689 -13.131 -9.612 1.00 97.00 364 TYR A C 1
ATOM 2657 O O . TYR A 1 364 ? 19.638 -13.204 -8.973 1.00 97.00 364 TYR A O 1
ATOM 2665 N N . PHE A 1 365 ? 21.211 -11.975 -9.997 1.00 97.19 365 PHE A N 1
ATOM 2666 C CA . PHE A 1 365 ? 20.675 -10.705 -9.534 1.00 97.19 365 PHE A CA 1
ATOM 2667 C C . PHE A 1 365 ? 20.801 -9.583 -10.556 1.00 97.19 365 PHE A C 1
ATOM 2669 O O . PHE A 1 365 ? 21.599 -9.639 -11.496 1.00 97.19 365 PHE A O 1
ATOM 2676 N N . PHE A 1 366 ? 19.996 -8.559 -10.297 1.00 98.12 366 PHE A N 1
ATOM 2677 C CA . PHE A 1 366 ? 20.250 -7.165 -10.618 1.00 98.12 366 PHE A CA 1
ATOM 2678 C C . PHE A 1 366 ? 20.332 -6.405 -9.291 1.00 98.12 366 PHE A C 1
ATOM 2680 O O . PHE A 1 366 ? 19.416 -6.502 -8.474 1.00 98.12 366 PHE A O 1
ATOM 2687 N N . GLU A 1 367 ? 21.410 -5.664 -9.069 1.00 97.69 367 GLU A N 1
ATOM 2688 C CA . GLU A 1 367 ? 21.590 -4.807 -7.902 1.00 97.69 367 GLU A CA 1
ATOM 2689 C C . GLU A 1 367 ? 21.762 -3.346 -8.317 1.00 97.69 367 GLU A C 1
ATOM 2691 O O . GLU A 1 367 ? 22.403 -3.016 -9.318 1.00 97.69 367 GLU A O 1
ATOM 2696 N N . TRP A 1 368 ? 21.183 -2.463 -7.513 1.00 98.06 368 TRP A N 1
ATOM 2697 C CA . TRP A 1 368 ? 21.284 -1.023 -7.658 1.00 98.06 368 TRP A CA 1
ATOM 2698 C C . TRP A 1 368 ? 21.810 -0.432 -6.353 1.00 98.06 368 TRP A C 1
ATOM 2700 O O . TRP A 1 368 ? 21.097 -0.366 -5.351 1.00 98.06 368 TRP A O 1
ATOM 2710 N N . ILE A 1 369 ? 23.072 -0.005 -6.380 1.00 97.31 369 ILE A N 1
ATOM 2711 C CA . ILE A 1 369 ? 23.801 0.524 -5.226 1.00 97.31 369 ILE A CA 1
ATOM 2712 C C . ILE A 1 369 ? 23.852 2.053 -5.273 1.00 97.31 369 ILE A C 1
ATOM 2714 O O . ILE A 1 369 ? 24.069 2.648 -6.334 1.00 97.31 369 ILE A O 1
ATOM 2718 N N . LYS A 1 370 ? 23.699 2.689 -4.107 1.00 95.62 370 LYS A N 1
ATOM 2719 C CA . LYS A 1 370 ? 23.888 4.132 -3.922 1.00 95.62 370 LYS A CA 1
ATOM 2720 C C . LYS A 1 370 ? 24.564 4.449 -2.589 1.00 95.62 370 LYS A C 1
ATOM 2722 O O . LYS A 1 370 ? 24.100 4.005 -1.539 1.00 95.62 370 LYS A O 1
ATOM 2727 N N . ASP A 1 371 ? 25.611 5.277 -2.631 1.00 94.94 371 ASP A N 1
ATOM 2728 C CA . ASP A 1 371 ? 26.135 5.962 -1.441 1.00 94.94 371 ASP A CA 1
ATOM 2729 C C . ASP A 1 371 ? 25.108 6.998 -0.961 1.00 94.94 371 ASP A C 1
ATOM 2731 O O . ASP A 1 371 ? 24.672 7.862 -1.732 1.00 94.94 371 ASP A O 1
ATOM 2735 N N . ARG A 1 372 ? 24.710 6.910 0.306 1.00 92.00 372 ARG A N 1
ATOM 2736 C CA . ARG A 1 372 ? 23.768 7.845 0.938 1.00 92.00 372 ARG A CA 1
ATOM 2737 C C . ARG A 1 372 ? 24.473 8.941 1.734 1.00 92.00 372 ARG A C 1
ATOM 2739 O O . ARG A 1 372 ? 23.834 9.936 2.038 1.00 92.00 372 ARG A O 1
ATOM 2746 N N . ALA A 1 373 ? 25.757 8.806 2.052 1.00 92.31 373 ALA A N 1
ATOM 2747 C CA . ALA A 1 373 ? 26.498 9.811 2.813 1.00 92.31 373 ALA A CA 1
ATOM 2748 C C . ALA A 1 373 ? 27.251 10.809 1.917 1.00 92.31 373 ALA A C 1
ATOM 2750 O O . ALA A 1 373 ? 27.438 11.957 2.310 1.00 92.31 373 ALA A O 1
ATOM 2751 N N . ASN A 1 374 ? 27.658 10.398 0.713 1.00 92.31 374 ASN A N 1
ATOM 2752 C CA . ASN A 1 374 ? 28.486 11.206 -0.184 1.00 92.31 374 ASN A CA 1
ATOM 2753 C C . ASN A 1 374 ? 27.868 11.370 -1.577 1.00 92.31 374 ASN A C 1
ATOM 2755 O O . ASN A 1 374 ? 27.045 10.566 -2.022 1.00 92.31 374 ASN A O 1
ATOM 2759 N N . SER A 1 375 ? 28.301 12.414 -2.296 1.00 93.00 375 SER A N 1
ATOM 2760 C CA . SER A 1 375 ? 27.985 12.538 -3.721 1.00 93.00 375 SER A CA 1
ATOM 2761 C C . SER A 1 375 ? 28.688 11.419 -4.488 1.00 93.00 375 SER A C 1
ATOM 2763 O O . SER A 1 375 ? 29.915 11.375 -4.556 1.00 93.00 375 SER A O 1
ATOM 2765 N N . ASN A 1 376 ? 27.908 10.505 -5.049 1.00 93.94 376 ASN A N 1
ATOM 2766 C CA . ASN A 1 376 ? 28.385 9.335 -5.772 1.00 93.94 376 ASN A CA 1
ATOM 2767 C C . ASN A 1 376 ? 27.317 8.887 -6.766 1.00 93.94 376 ASN A C 1
ATOM 2769 O O . ASN A 1 376 ? 26.118 8.964 -6.476 1.00 93.94 376 ASN A O 1
ATOM 2773 N N . ASN A 1 377 ? 27.763 8.420 -7.928 1.00 95.38 377 ASN A N 1
ATOM 2774 C CA . ASN A 1 377 ? 26.868 7.902 -8.949 1.00 95.38 377 ASN A CA 1
ATOM 2775 C C . ASN A 1 377 ? 26.218 6.606 -8.471 1.00 95.38 377 ASN A C 1
ATOM 2777 O O . ASN A 1 377 ? 26.834 5.794 -7.788 1.00 95.38 377 ASN A O 1
ATOM 2781 N N . HIS A 1 378 ? 24.975 6.398 -8.877 1.00 96.69 378 HIS A N 1
ATOM 2782 C CA . HIS A 1 378 ? 24.329 5.106 -8.706 1.00 96.69 378 HIS A CA 1
ATOM 2783 C C . HIS A 1 378 ? 25.065 4.043 -9.525 1.00 96.69 378 HIS A C 1
ATOM 2785 O O . HIS A 1 378 ? 25.533 4.341 -10.621 1.00 96.6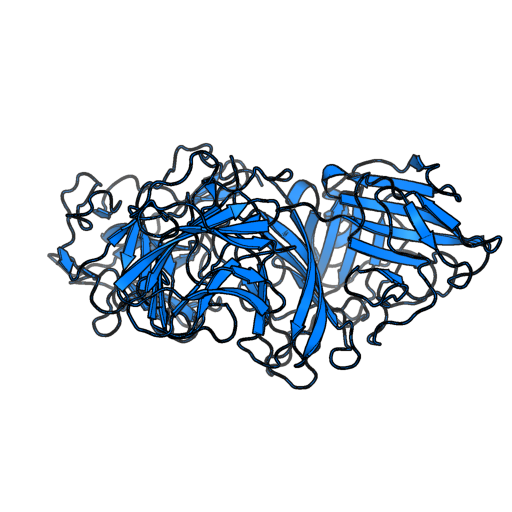9 378 HIS A O 1
ATOM 2791 N N . GLN A 1 379 ? 25.139 2.808 -9.035 1.00 97.00 379 GLN A N 1
ATOM 2792 C CA . GLN A 1 379 ? 25.822 1.714 -9.731 1.00 97.00 379 GLN A CA 1
ATOM 2793 C C . GLN A 1 379 ? 24.890 0.523 -9.911 1.00 97.00 379 GLN A C 1
ATOM 2795 O O . GLN A 1 379 ? 24.390 -0.029 -8.935 1.00 97.00 379 GLN A O 1
ATOM 2800 N N . LEU A 1 380 ? 24.635 0.181 -11.175 1.00 98.06 380 LEU A N 1
ATOM 2801 C CA . LEU A 1 380 ? 23.704 -0.856 -11.604 1.00 98.06 380 LEU A CA 1
ATOM 2802 C C . LEU A 1 380 ? 24.487 -2.035 -12.186 1.00 98.06 380 LEU A C 1
ATOM 2804 O O . LEU A 1 380 ? 25.078 -1.920 -13.269 1.00 98.06 380 LEU A O 1
ATOM 2808 N N . ILE A 1 381 ? 24.460 -3.154 -11.469 1.00 97.44 381 ILE A N 1
ATOM 2809 C CA . ILE A 1 381 ? 25.187 -4.390 -11.779 1.00 97.44 381 ILE A CA 1
ATOM 2810 C C . ILE A 1 381 ? 24.173 -5.510 -11.962 1.00 97.44 381 ILE A C 1
ATOM 2812 O O . ILE A 1 381 ? 23.175 -5.581 -11.250 1.00 97.44 381 ILE A O 1
ATOM 2816 N N . ASP A 1 382 ? 24.428 -6.408 -12.904 1.00 96.81 382 ASP A N 1
ATOM 2817 C CA . ASP A 1 382 ? 23.652 -7.633 -13.032 1.00 96.81 382 ASP A CA 1
ATOM 2818 C C . ASP A 1 382 ? 24.520 -8.805 -13.471 1.00 96.81 382 ASP A C 1
ATOM 2820 O O . ASP A 1 382 ? 25.603 -8.666 -14.039 1.00 96.81 382 ASP A O 1
ATOM 2824 N N . THR A 1 383 ? 23.998 -9.994 -13.215 1.00 92.06 383 THR A N 1
ATOM 2825 C CA . THR A 1 383 ? 24.707 -11.244 -13.495 1.00 92.06 383 THR A CA 1
ATOM 2826 C C . THR A 1 383 ? 24.843 -11.584 -14.979 1.00 92.06 383 THR A C 1
ATOM 2828 O O . THR A 1 383 ? 25.699 -12.397 -15.316 1.00 92.06 383 THR A O 1
ATOM 2831 N N . VAL A 1 384 ? 24.075 -10.957 -15.881 1.00 95.38 384 VAL A N 1
ATOM 2832 C CA . VAL A 1 384 ? 24.193 -11.189 -17.334 1.00 95.38 384 VAL A CA 1
ATOM 2833 C C . VAL A 1 384 ? 25.431 -10.486 -17.890 1.00 95.38 384 VAL A C 1
ATOM 2835 O O . VAL A 1 384 ? 26.114 -11.030 -18.757 1.00 95.38 384 VAL A O 1
ATOM 2838 N N . ARG A 1 385 ? 25.734 -9.286 -17.383 1.00 94.62 385 ARG A N 1
ATOM 2839 C CA . ARG A 1 385 ? 26.896 -8.476 -17.791 1.00 94.62 385 ARG A CA 1
ATOM 2840 C C . ARG A 1 385 ? 28.141 -8.734 -16.934 1.00 94.62 385 ARG A C 1
ATOM 2842 O O . ARG A 1 385 ? 29.241 -8.356 -17.331 1.00 94.62 385 ARG A O 1
ATOM 2849 N N . GLY A 1 386 ? 27.979 -9.428 -15.808 1.00 90.12 386 GLY A N 1
ATOM 2850 C CA . GLY A 1 386 ? 29.051 -9.801 -14.886 1.00 90.12 386 GLY A CA 1
ATOM 2851 C C . GLY A 1 386 ? 29.254 -8.791 -13.752 1.00 90.12 386 GLY A C 1
ATOM 2852 O O . GLY A 1 386 ? 28.705 -7.696 -13.752 1.00 90.12 386 GLY A O 1
ATOM 2853 N N . ALA A 1 387 ? 30.075 -9.162 -12.766 1.00 82.12 387 ALA A N 1
ATOM 2854 C CA . ALA A 1 387 ? 30.146 -8.477 -11.468 1.00 82.12 387 ALA A CA 1
ATOM 2855 C C . ALA A 1 387 ? 31.002 -7.189 -11.426 1.00 82.12 387 ALA A C 1
ATOM 2857 O O . ALA A 1 387 ? 31.072 -6.537 -10.383 1.00 82.12 387 ALA A O 1
ATOM 2858 N N . SER A 1 388 ? 31.696 -6.832 -12.513 1.00 85.56 388 SER A N 1
ATOM 2859 C CA . SER A 1 388 ? 32.586 -5.652 -12.567 1.00 85.56 388 SER A CA 1
ATOM 2860 C C . SER A 1 388 ? 32.069 -4.532 -13.467 1.00 85.56 388 SER A C 1
ATOM 2862 O O . SER A 1 388 ? 32.479 -3.382 -13.301 1.00 85.56 388 SER A O 1
ATOM 2864 N N . ALA A 1 389 ? 31.187 -4.864 -14.409 1.00 93.19 389 ALA A N 1
ATOM 2865 C CA . ALA A 1 389 ? 30.603 -3.931 -15.356 1.00 93.19 389 ALA A CA 1
ATOM 2866 C C . ALA A 1 389 ? 29.433 -3.182 -14.710 1.00 93.19 389 ALA A C 1
ATOM 2868 O O . ALA A 1 389 ? 28.506 -3.800 -14.185 1.00 93.19 389 ALA A O 1
ATOM 2869 N N . VAL A 1 390 ? 29.453 -1.850 -14.762 1.00 96.38 390 VAL A N 1
ATOM 2870 C CA . VAL A 1 390 ? 28.411 -1.012 -14.159 1.00 96.38 390 VAL A CA 1
ATOM 2871 C C . VAL A 1 390 ? 27.860 -0.009 -15.146 1.00 96.38 390 VAL A C 1
ATOM 2873 O O . VAL A 1 390 ? 28.579 0.580 -15.952 1.00 96.38 390 VAL A O 1
ATOM 2876 N N . LEU A 1 391 ? 26.561 0.232 -15.030 1.00 97.81 391 LEU A N 1
ATOM 2877 C CA . LEU A 1 391 ? 25.924 1.406 -15.605 1.00 97.81 391 LEU A CA 1
ATOM 2878 C C . LEU A 1 391 ? 25.502 2.346 -14.478 1.00 97.81 391 LEU A C 1
ATOM 2880 O O . LEU A 1 391 ? 25.247 1.909 -13.357 1.00 97.81 391 LEU A O 1
ATOM 2884 N N . GLN A 1 392 ? 25.427 3.639 -14.777 1.00 98.00 392 GLN A N 1
ATOM 2885 C CA . GLN A 1 392 ? 25.087 4.662 -13.792 1.00 98.00 392 GLN A CA 1
ATOM 2886 C C . GLN A 1 392 ? 23.750 5.304 -14.157 1.00 98.00 392 GLN A C 1
ATOM 2888 O O . GLN A 1 392 ? 23.630 5.898 -15.231 1.00 98.00 392 GLN A O 1
ATOM 2893 N N . SER A 1 393 ? 22.735 5.177 -13.291 1.00 97.69 393 SER A N 1
ATOM 2894 C CA . SER A 1 393 ? 21.362 5.640 -13.584 1.00 97.69 393 SER A CA 1
ATOM 2895 C C . SER A 1 393 ? 21.253 7.151 -13.767 1.00 97.69 393 SER A C 1
ATOM 2897 O O . SER A 1 393 ? 20.295 7.621 -14.365 1.00 97.69 393 SER A O 1
ATOM 2899 N N . ASN A 1 394 ? 22.247 7.901 -13.295 1.00 96.69 394 ASN A N 1
ATOM 2900 C CA . ASN A 1 394 ? 22.350 9.350 -13.402 1.00 96.69 394 ASN A CA 1
ATOM 2901 C C . ASN A 1 394 ? 23.287 9.820 -14.536 1.00 96.69 394 ASN A C 1
ATOM 2903 O O . ASN A 1 394 ? 23.741 10.961 -14.528 1.00 96.69 394 ASN A O 1
ATOM 2907 N N . SER A 1 395 ? 23.610 8.949 -15.498 1.00 96.88 395 SER A N 1
ATOM 2908 C CA . SER A 1 395 ? 24.549 9.237 -16.589 1.00 96.88 395 SER A CA 1
ATOM 2909 C C . SER A 1 395 ? 24.041 8.741 -17.944 1.00 96.88 395 SER A C 1
ATOM 2911 O O . SER A 1 395 ? 23.359 7.719 -18.039 1.00 96.88 395 SER A O 1
ATOM 2913 N N . THR A 1 396 ? 24.415 9.448 -19.013 1.00 96.88 396 THR A N 1
ATOM 2914 C CA . THR A 1 396 ? 24.272 8.978 -20.402 1.00 96.88 396 THR A CA 1
ATOM 2915 C C . THR A 1 396 ? 25.441 8.104 -20.846 1.00 96.88 396 THR A C 1
ATOM 2917 O O . THR A 1 396 ? 25.329 7.432 -21.870 1.00 96.88 396 THR A O 1
ATOM 2920 N N . GLY A 1 397 ? 26.548 8.101 -20.099 1.00 96.75 397 GLY A N 1
ATOM 2921 C CA . GLY A 1 397 ? 27.777 7.394 -20.447 1.00 96.75 397 GLY A CA 1
ATOM 2922 C C . GLY A 1 397 ? 27.575 5.896 -20.677 1.00 96.75 397 GLY A C 1
ATOM 2923 O O . GLY A 1 397 ? 26.599 5.297 -20.213 1.00 96.75 397 GLY A O 1
ATOM 2924 N N . ALA A 1 398 ? 28.506 5.310 -21.423 1.00 96.12 398 ALA A N 1
ATOM 2925 C CA . ALA A 1 398 ? 28.594 3.871 -21.627 1.00 96.12 398 ALA A CA 1
ATOM 2926 C C . ALA A 1 398 ? 28.928 3.131 -20.312 1.00 96.12 398 ALA A C 1
ATOM 2928 O O . ALA A 1 398 ? 29.167 3.741 -19.267 1.00 96.12 398 ALA A O 1
ATOM 2929 N N . GLU A 1 399 ? 28.927 1.803 -20.380 1.00 96.12 399 GLU A N 1
ATOM 2930 C CA . GLU A 1 399 ? 29.342 0.901 -19.309 1.00 96.12 399 GLU A CA 1
ATOM 2931 C C . GLU A 1 399 ? 30.759 1.241 -18.829 1.00 96.12 399 GLU A C 1
ATOM 2933 O O . GLU A 1 399 ? 31.655 1.553 -19.615 1.00 96.12 399 GLU A O 1
ATOM 2938 N N . THR A 1 400 ? 30.949 1.216 -17.514 1.00 95.88 400 THR A N 1
ATOM 2939 C CA . THR A 1 400 ? 32.225 1.501 -16.854 1.00 95.88 400 THR A CA 1
ATOM 2940 C C . THR A 1 400 ? 32.517 0.431 -15.803 1.00 95.88 400 THR A C 1
ATOM 2942 O O . THR A 1 400 ? 31.809 -0.571 -15.708 1.00 95.88 400 THR A O 1
ATOM 2945 N N . THR A 1 401 ? 33.581 0.608 -15.026 1.00 94.44 401 THR A N 1
ATOM 2946 C CA . THR A 1 401 ? 33.968 -0.320 -13.957 1.00 94.44 401 THR A CA 1
ATOM 2947 C C . THR A 1 401 ? 33.392 0.116 -12.614 1.00 94.44 401 THR A C 1
ATOM 2949 O O . THR A 1 401 ? 33.311 1.311 -12.323 1.00 94.44 401 THR A O 1
ATOM 2952 N N . TYR A 1 402 ? 33.012 -0.859 -11.788 1.00 94.25 402 TYR A N 1
ATOM 2953 C CA . TYR A 1 402 ? 32.550 -0.623 -10.422 1.00 94.25 402 TYR A CA 1
ATOM 2954 C C . TYR A 1 402 ? 33.566 0.184 -9.603 1.00 94.25 402 TYR A C 1
ATOM 2956 O O . TYR A 1 402 ? 34.759 -0.119 -9.578 1.00 94.25 402 TYR A O 1
ATOM 2964 N N . SER A 1 403 ? 33.069 1.185 -8.885 1.00 92.31 403 SER A N 1
ATOM 2965 C CA . SER A 1 403 ? 33.823 2.018 -7.956 1.00 92.31 403 SER A CA 1
ATOM 2966 C C . SER A 1 403 ? 33.165 1.944 -6.584 1.00 92.31 403 SER A C 1
ATOM 2968 O O . SER A 1 403 ? 32.039 2.392 -6.406 1.00 92.31 403 SER A O 1
ATOM 2970 N N . ALA A 1 404 ? 33.841 1.353 -5.602 1.00 92.00 404 ALA A N 1
ATOM 2971 C CA . ALA A 1 404 ? 33.260 1.167 -4.277 1.00 92.00 404 ALA A CA 1
ATOM 2972 C C . ALA A 1 404 ? 32.836 2.507 -3.632 1.00 92.00 404 ALA A C 1
ATOM 2974 O O . ALA A 1 404 ? 33.651 3.434 -3.587 1.00 92.00 404 ALA A O 1
ATOM 2975 N N . PRO A 1 405 ? 31.607 2.611 -3.089 1.00 93.50 405 PRO A N 1
ATOM 2976 C CA . PRO A 1 405 ? 31.218 3.731 -2.238 1.00 93.50 405 PRO A CA 1
ATOM 2977 C C . PRO A 1 405 ? 32.145 3.877 -1.030 1.00 93.50 405 PRO A C 1
ATOM 2979 O O . PRO A 1 405 ? 32.691 2.888 -0.532 1.00 93.50 405 PRO A O 1
ATOM 2982 N N . SER A 1 406 ? 32.291 5.099 -0.520 1.00 92.56 406 SER A N 1
ATOM 2983 C CA . SER A 1 406 ? 33.101 5.377 0.674 1.00 92.56 406 SER A CA 1
ATOM 2984 C C . SER A 1 406 ? 32.258 5.536 1.940 1.00 92.56 406 SER A C 1
ATOM 2986 O O . SER A 1 406 ? 32.771 5.337 3.039 1.00 92.56 406 SER A O 1
ATOM 2988 N N . GLY A 1 407 ? 30.972 5.871 1.808 1.00 92.88 407 GLY A N 1
ATOM 2989 C CA . GLY A 1 407 ? 30.065 6.129 2.921 1.00 92.88 407 GLY A CA 1
ATOM 2990 C C . GLY A 1 407 ? 29.016 5.046 3.148 1.00 92.88 407 GLY A C 1
ATOM 2991 O O . GLY A 1 407 ? 28.962 4.027 2.454 1.00 92.88 407 GLY A O 1
ATOM 2992 N N . SER A 1 408 ? 28.146 5.271 4.136 1.00 93.62 408 SER A N 1
ATOM 2993 C CA . SER A 1 408 ? 26.935 4.462 4.315 1.00 93.62 408 SER A CA 1
ATOM 2994 C C . SER A 1 408 ? 26.191 4.361 2.988 1.00 93.62 408 SER A C 1
ATOM 2996 O O . SER A 1 408 ? 26.057 5.355 2.280 1.00 93.62 408 SER A O 1
ATOM 2998 N N . SER A 1 409 ? 25.733 3.168 2.638 1.00 95.62 409 SER A N 1
ATOM 2999 C CA . SER A 1 409 ? 25.191 2.854 1.319 1.00 95.62 409 SER A CA 1
ATOM 3000 C C . SER A 1 409 ? 23.952 1.972 1.427 1.00 95.62 409 SER A C 1
ATOM 3002 O O . SER A 1 409 ? 23.735 1.295 2.435 1.00 95.62 409 SER A O 1
ATOM 3004 N N . VAL A 1 410 ? 23.152 1.985 0.367 1.00 96.81 410 VAL A N 1
ATOM 3005 C CA . VAL A 1 410 ? 21.998 1.105 0.174 1.00 96.81 410 VAL A CA 1
ATOM 3006 C C . VAL A 1 410 ? 22.169 0.302 -1.110 1.00 96.81 410 VAL A C 1
ATOM 3008 O O . VAL A 1 410 ? 22.694 0.819 -2.097 1.00 96.81 410 VAL A O 1
ATOM 3011 N N . GLY A 1 411 ? 21.734 -0.954 -1.079 1.00 97.50 411 GLY A N 1
ATOM 3012 C CA . GLY A 1 411 ? 21.635 -1.841 -2.232 1.00 97.50 411 GLY A CA 1
ATOM 3013 C C . GLY A 1 411 ? 20.207 -2.353 -2.365 1.00 97.50 411 GLY A C 1
ATOM 3014 O O . GLY A 1 411 ? 19.686 -2.982 -1.443 1.00 97.50 411 GLY A O 1
ATOM 3015 N N . TRP A 1 412 ? 19.568 -2.077 -3.500 1.00 98.31 412 TRP A N 1
ATOM 3016 C CA . TRP A 1 412 ? 18.278 -2.659 -3.871 1.00 98.31 412 TRP A CA 1
ATOM 3017 C C . TRP A 1 412 ? 18.530 -3.809 -4.842 1.00 98.31 412 TRP A C 1
ATOM 3019 O O . TRP A 1 412 ? 19.096 -3.588 -5.911 1.00 98.31 412 TRP A O 1
ATOM 3029 N N . VAL A 1 413 ? 18.151 -5.030 -4.467 1.00 98.56 413 VAL A N 1
ATOM 3030 C CA . VAL A 1 413 ? 18.563 -6.242 -5.188 1.00 98.56 413 VAL A CA 1
ATOM 3031 C C . VAL A 1 413 ? 17.344 -7.045 -5.613 1.00 98.56 413 VAL A C 1
ATOM 3033 O O . VAL A 1 413 ? 16.548 -7.459 -4.771 1.00 98.56 413 VAL A O 1
ATOM 3036 N N . TRP A 1 414 ? 17.210 -7.293 -6.913 1.00 98.69 414 TRP A N 1
ATOM 3037 C CA . TRP A 1 414 ? 16.195 -8.160 -7.507 1.00 98.69 414 TRP A CA 1
ATOM 3038 C C . TRP A 1 414 ? 16.816 -9.497 -7.904 1.00 98.69 414 TRP A C 1
ATOM 3040 O O . TRP A 1 414 ? 17.854 -9.539 -8.559 1.00 98.69 414 TRP A O 1
ATOM 3050 N N . ASN A 1 415 ? 16.154 -10.592 -7.542 1.00 98.25 415 ASN A N 1
ATOM 3051 C CA . ASN A 1 415 ? 16.542 -11.947 -7.906 1.00 98.25 415 ASN A CA 1
ATOM 3052 C C . ASN A 1 415 ? 16.194 -12.209 -9.377 1.00 98.25 415 ASN A C 1
ATOM 3054 O O . ASN A 1 415 ? 15.015 -12.322 -9.725 1.00 98.25 415 ASN A O 1
ATOM 3058 N N . ALA A 1 416 ? 17.212 -12.353 -10.222 1.00 96.88 416 ALA A N 1
ATOM 3059 C CA . ALA A 1 416 ? 17.066 -12.600 -11.655 1.00 96.88 416 ALA A CA 1
ATOM 3060 C C . ALA A 1 416 ? 16.763 -14.076 -11.992 1.00 96.88 416 ALA A C 1
ATOM 3062 O O . ALA A 1 416 ? 16.513 -14.412 -13.143 1.00 96.88 416 ALA A O 1
ATOM 3063 N N . GLY A 1 417 ? 16.700 -14.957 -10.989 1.00 96.12 417 GLY A N 1
ATOM 3064 C CA . GLY A 1 417 ? 16.133 -16.304 -11.085 1.00 96.12 417 GLY A CA 1
ATOM 3065 C C . GLY A 1 417 ? 17.084 -17.359 -11.644 1.00 96.12 417 GLY A C 1
ATOM 3066 O O . GLY A 1 417 ? 17.264 -18.400 -11.017 1.00 96.12 417 GLY A O 1
ATOM 3067 N N . SER A 1 418 ? 17.713 -17.100 -12.790 1.00 95.44 418 SER A N 1
ATOM 3068 C CA . SER A 1 418 ? 18.536 -18.088 -13.500 1.00 95.44 418 SER A CA 1
ATOM 3069 C C . SER A 1 418 ? 19.801 -17.491 -14.109 1.00 95.44 418 SER A C 1
ATOM 3071 O O . SER A 1 418 ? 19.908 -16.281 -14.299 1.00 95.44 418 SER A O 1
ATOM 3073 N N . ALA A 1 419 ? 20.736 -18.350 -14.517 1.00 96.31 419 ALA A N 1
ATOM 3074 C CA . ALA A 1 419 ? 21.819 -17.941 -15.406 1.00 96.31 419 ALA A CA 1
ATOM 3075 C C . ALA A 1 419 ? 21.266 -17.376 -16.727 1.00 96.31 419 ALA A C 1
ATOM 3077 O O . ALA A 1 419 ? 20.138 -17.687 -17.130 1.00 96.31 419 ALA A O 1
ATOM 3078 N N . ALA A 1 420 ? 22.079 -16.561 -17.403 1.00 96.25 420 ALA A N 1
ATOM 3079 C CA . ALA A 1 420 ? 21.745 -16.030 -18.717 1.00 96.25 420 ALA A CA 1
ATOM 3080 C C . ALA A 1 420 ? 21.608 -17.163 -19.749 1.00 96.25 420 ALA A C 1
ATOM 3082 O O . ALA A 1 420 ? 22.465 -18.042 -19.839 1.00 96.25 420 ALA A O 1
ATOM 3083 N N . SER A 1 421 ? 20.551 -17.114 -20.554 1.00 96.94 421 SER A N 1
ATOM 3084 C CA . SER A 1 421 ? 20.269 -18.078 -21.621 1.00 96.94 421 SER A CA 1
ATOM 3085 C C . SER A 1 421 ? 19.791 -17.366 -22.884 1.00 96.94 421 SER A C 1
ATOM 3087 O O . SER A 1 421 ? 19.320 -16.230 -22.816 1.00 96.94 421 SER A O 1
ATOM 3089 N N . SER A 1 422 ? 19.936 -18.014 -24.041 1.00 97.62 422 SER A N 1
ATOM 3090 C CA . SER A 1 422 ? 19.497 -17.440 -25.315 1.00 97.62 422 SER A CA 1
ATOM 3091 C C . SER A 1 422 ? 17.978 -17.472 -25.452 1.00 97.62 422 SER A C 1
ATOM 3093 O O . SER A 1 422 ? 17.328 -18.445 -25.072 1.00 97.62 422 SER A O 1
ATOM 3095 N N . ASN A 1 423 ? 17.423 -16.409 -26.023 1.00 97.56 423 ASN A N 1
ATOM 3096 C CA . ASN A 1 423 ? 16.012 -16.253 -26.320 1.00 97.56 423 ASN A CA 1
ATOM 3097 C C . ASN A 1 423 ? 15.839 -15.826 -27.782 1.00 97.56 423 ASN A C 1
ATOM 3099 O O . ASN A 1 423 ? 16.419 -14.841 -28.239 1.00 97.56 423 ASN A O 1
ATOM 3103 N N . THR A 1 424 ? 15.028 -16.588 -28.511 1.00 97.56 424 THR A N 1
ATOM 3104 C CA . THR A 1 424 ? 14.752 -16.398 -29.941 1.00 97.56 424 THR A CA 1
ATOM 3105 C C . THR A 1 424 ? 13.354 -15.842 -30.214 1.00 97.56 424 THR A C 1
ATOM 3107 O O . THR A 1 424 ? 12.929 -15.788 -31.365 1.00 97.56 424 THR A O 1
ATOM 3110 N N . ALA A 1 425 ? 12.618 -15.424 -29.180 1.00 97.19 425 ALA A N 1
ATOM 3111 C CA . ALA A 1 425 ? 11.358 -14.718 -29.361 1.00 97.19 425 ALA A CA 1
ATOM 3112 C C . ALA A 1 425 ? 11.607 -13.312 -29.927 1.00 97.19 425 ALA A C 1
ATOM 3114 O O . ALA A 1 425 ? 12.464 -12.573 -29.444 1.00 97.19 425 ALA A O 1
ATOM 3115 N N . GLY A 1 426 ? 10.799 -12.920 -30.911 1.00 96.56 426 GLY A N 1
ATOM 3116 C CA . GLY A 1 426 ? 10.975 -11.666 -31.639 1.00 96.56 426 GLY A CA 1
ATOM 3117 C C . GLY A 1 426 ? 11.871 -11.817 -32.867 1.00 96.56 426 GLY A C 1
ATOM 3118 O O . GLY A 1 426 ? 12.189 -12.923 -33.293 1.00 96.56 426 GLY A O 1
ATOM 3119 N N . SER A 1 427 ? 12.231 -10.692 -33.478 1.00 97.00 427 SER A N 1
ATOM 3120 C CA . SER A 1 427 ? 13.017 -10.658 -34.718 1.00 97.00 427 SER A CA 1
ATOM 3121 C C . SER A 1 427 ? 14.519 -10.463 -34.488 1.00 97.00 427 SER A C 1
ATOM 3123 O O . SER A 1 427 ? 15.300 -10.626 -35.421 1.00 97.00 427 SER A O 1
ATOM 3125 N N . VAL A 1 428 ? 14.929 -10.121 -33.262 1.00 97.06 428 VAL A N 1
ATOM 3126 C CA . VAL A 1 428 ? 16.329 -10.037 -32.829 1.00 97.06 428 VAL A CA 1
ATOM 3127 C C . VAL A 1 428 ? 16.504 -10.908 -31.591 1.00 97.06 428 VAL A C 1
ATOM 3129 O O . VAL A 1 428 ? 15.780 -10.747 -30.608 1.00 97.06 428 VAL A O 1
ATOM 31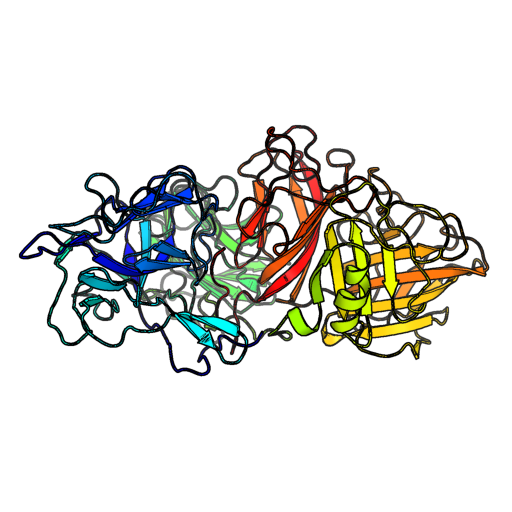32 N N . ALA A 1 429 ? 17.468 -11.830 -31.644 1.00 97.44 429 ALA A N 1
ATOM 3133 C CA . ALA A 1 429 ? 17.784 -12.703 -30.520 1.00 97.44 429 ALA A CA 1
ATOM 3134 C C . ALA A 1 429 ? 18.343 -11.906 -29.331 1.00 97.44 429 ALA A C 1
ATOM 3136 O O . ALA A 1 429 ? 19.069 -10.923 -29.506 1.00 97.44 429 ALA A O 1
ATOM 3137 N N . SER A 1 430 ? 18.038 -12.362 -28.121 1.00 98.19 430 SER A N 1
ATOM 3138 C CA . SER A 1 430 ? 18.517 -11.772 -26.871 1.00 98.19 430 SER A CA 1
ATOM 3139 C C . SER A 1 430 ? 19.109 -12.823 -25.940 1.00 98.19 430 SER A C 1
ATOM 3141 O O . SER A 1 430 ? 18.895 -14.024 -26.098 1.00 98.19 430 SER A O 1
ATOM 3143 N N . GLN A 1 431 ? 19.856 -12.358 -24.942 1.00 98.25 431 GLN A N 1
ATOM 3144 C CA . GLN A 1 431 ? 20.209 -13.142 -23.761 1.00 98.25 431 GLN A CA 1
ATOM 3145 C C . GLN A 1 431 ? 19.341 -12.684 -22.593 1.00 98.25 431 GLN A C 1
ATOM 3147 O O . GLN A 1 431 ? 19.235 -11.479 -22.350 1.00 98.25 431 GLN A O 1
ATOM 3152 N N . VAL A 1 432 ? 18.758 -13.631 -21.859 1.00 98.06 432 VAL A N 1
ATOM 3153 C CA . VAL A 1 432 ? 17.856 -13.353 -20.737 1.00 98.06 432 VAL A CA 1
ATOM 3154 C C . VAL A 1 432 ? 18.245 -14.112 -19.472 1.00 98.06 432 VAL A C 1
ATOM 3156 O O . VAL A 1 432 ? 18.576 -15.297 -19.518 1.00 98.06 432 VAL A O 1
ATOM 3159 N N . SER A 1 433 ? 18.158 -13.430 -18.334 1.00 98.25 433 SER A N 1
ATOM 3160 C CA . SER A 1 433 ? 18.082 -14.023 -16.994 1.00 98.25 433 SER A CA 1
ATOM 3161 C C . SER A 1 433 ? 16.698 -13.682 -16.441 1.00 98.25 433 SER A C 1
ATOM 3163 O O . SER A 1 433 ? 16.295 -12.514 -16.484 1.00 98.25 433 SER A O 1
ATOM 3165 N N . VAL A 1 434 ? 15.913 -14.697 -16.068 1.00 98.19 434 VAL A N 1
ATOM 3166 C CA . VAL A 1 434 ? 14.462 -14.550 -15.872 1.00 98.19 434 VAL A CA 1
ATOM 3167 C C . VAL A 1 434 ? 13.998 -15.158 -14.552 1.00 98.19 434 VAL A C 1
ATOM 3169 O O . VAL A 1 434 ? 14.157 -16.349 -14.294 1.00 98.19 434 VAL A O 1
ATOM 3172 N N . ASN A 1 435 ? 13.288 -14.349 -13.768 1.00 98.25 435 ASN A N 1
ATOM 3173 C CA . ASN A 1 435 ? 12.471 -14.772 -12.641 1.00 98.25 435 ASN A CA 1
ATOM 3174 C C . ASN A 1 435 ? 10.996 -14.505 -12.955 1.00 98.25 435 ASN A C 1
ATOM 3176 O O . ASN A 1 435 ? 10.397 -13.543 -12.468 1.00 98.25 435 ASN A O 1
ATOM 3180 N N . ALA A 1 436 ? 10.406 -15.352 -13.803 1.00 97.25 436 ALA A N 1
ATOM 3181 C CA . ALA A 1 436 ? 9.035 -15.169 -14.283 1.00 97.25 436 ALA A CA 1
ATOM 3182 C C . ALA A 1 436 ? 8.011 -15.186 -13.134 1.00 97.25 436 ALA A C 1
ATOM 3184 O O . ALA A 1 436 ? 7.041 -14.434 -13.168 1.00 97.25 436 ALA A O 1
ATOM 3185 N N . ALA A 1 437 ? 8.268 -15.964 -12.075 1.00 97.12 437 ALA A N 1
ATOM 3186 C CA . ALA A 1 437 ? 7.424 -16.007 -10.879 1.00 97.12 437 ALA A CA 1
ATOM 3187 C C . ALA A 1 437 ? 7.327 -14.646 -10.162 1.00 97.12 437 ALA A C 1
ATOM 3189 O O . ALA A 1 437 ? 6.269 -14.305 -9.638 1.00 97.12 437 ALA A O 1
ATOM 3190 N N . ALA A 1 438 ? 8.411 -13.862 -10.178 1.00 97.94 438 ALA A N 1
ATOM 3191 C CA . ALA A 1 438 ? 8.464 -12.493 -9.658 1.00 97.94 438 ALA A CA 1
ATOM 3192 C C . ALA A 1 438 ? 8.254 -11.415 -10.727 1.00 97.94 438 ALA A C 1
ATOM 3194 O O . ALA A 1 438 ? 8.335 -10.225 -10.424 1.00 97.94 438 ALA A O 1
ATOM 3195 N N . GLY A 1 439 ? 7.992 -11.816 -11.971 1.00 98.31 439 GLY A N 1
ATOM 3196 C CA . GLY A 1 439 ? 7.820 -10.893 -13.079 1.00 98.31 439 GLY A CA 1
ATOM 3197 C C . GLY A 1 439 ? 9.080 -10.091 -13.410 1.00 98.31 439 GLY A C 1
ATOM 3198 O O . GLY A 1 439 ? 8.937 -8.988 -13.914 1.00 98.31 439 GLY A O 1
ATOM 3199 N N . PHE A 1 440 ? 10.291 -10.588 -13.139 1.00 98.75 440 PHE A N 1
ATOM 3200 C CA . PHE A 1 440 ? 11.533 -9.843 -13.384 1.00 98.75 440 PHE A CA 1
ATOM 3201 C C . PHE A 1 440 ? 12.423 -10.504 -14.442 1.00 98.75 440 PHE A C 1
ATOM 3203 O O . PHE A 1 440 ? 12.589 -11.723 -14.446 1.00 98.75 440 PHE A O 1
ATOM 3210 N N . SER A 1 441 ? 13.002 -9.707 -15.344 1.00 98.69 441 SER A N 1
ATOM 3211 C CA . SER A 1 441 ? 14.009 -10.178 -16.297 1.00 98.69 441 SER A CA 1
ATOM 3212 C C . SER A 1 441 ? 15.076 -9.127 -16.595 1.00 98.69 441 SER A C 1
ATOM 3214 O O . SER A 1 441 ? 14.769 -7.944 -16.753 1.00 98.69 441 SER A O 1
ATOM 3216 N N . VAL A 1 442 ? 16.318 -9.594 -16.730 1.00 98.69 442 VAL A N 1
ATOM 3217 C CA . VAL A 1 442 ? 17.430 -8.866 -17.349 1.00 98.69 442 VAL A CA 1
ATOM 3218 C C . VAL A 1 442 ? 17.581 -9.358 -18.786 1.00 98.69 442 VAL A C 1
ATOM 3220 O O . VAL A 1 442 ? 17.731 -10.560 -19.004 1.00 98.69 442 VAL A O 1
ATOM 3223 N N . VAL A 1 443 ? 17.564 -8.442 -19.755 1.00 98.62 443 VAL A N 1
ATOM 3224 C CA . VAL A 1 443 ? 17.616 -8.735 -21.197 1.00 98.62 443 VAL A CA 1
ATOM 3225 C C . VAL A 1 443 ? 18.787 -7.990 -21.828 1.00 98.62 443 VAL A C 1
ATOM 3227 O O . VAL A 1 443 ? 18.918 -6.792 -21.604 1.00 98.62 443 VAL A O 1
ATOM 3230 N N . THR A 1 444 ? 19.610 -8.647 -22.647 1.00 98.31 444 THR A N 1
ATOM 3231 C CA . THR A 1 444 ? 20.653 -7.983 -23.457 1.00 98.31 444 THR A CA 1
ATOM 3232 C C . THR A 1 444 ? 20.574 -8.396 -24.924 1.00 98.31 444 THR A C 1
ATOM 3234 O O . THR A 1 444 ? 20.212 -9.530 -25.232 1.00 98.31 444 THR A O 1
ATOM 3237 N N . TRP A 1 445 ? 20.880 -7.470 -25.835 1.00 97.94 445 TRP A N 1
ATOM 3238 C CA . TRP A 1 445 ? 20.878 -7.690 -27.287 1.00 97.94 445 TRP A CA 1
ATOM 3239 C C . TRP A 1 445 ? 21.774 -6.663 -27.993 1.00 97.94 445 TRP A C 1
ATOM 3241 O O . TRP A 1 445 ? 22.330 -5.762 -27.356 1.00 97.94 445 TRP A O 1
ATOM 3251 N N . THR A 1 446 ? 21.892 -6.788 -29.315 1.00 97.25 446 THR A N 1
ATOM 3252 C CA . THR A 1 446 ? 22.549 -5.805 -30.184 1.00 97.25 446 THR A CA 1
ATOM 3253 C C . THR A 1 446 ? 21.503 -5.088 -31.035 1.00 97.25 446 THR A C 1
ATOM 3255 O O . THR A 1 446 ? 20.714 -5.731 -31.727 1.00 97.25 446 THR A O 1
ATOM 3258 N N . HIS A 1 447 ? 21.487 -3.758 -30.979 1.00 96.19 447 HIS A N 1
ATOM 3259 C CA . HIS A 1 447 ? 20.574 -2.904 -31.729 1.00 96.19 447 HIS A CA 1
ATOM 3260 C C . HIS A 1 447 ? 20.806 -3.031 -33.244 1.00 96.19 447 HIS A C 1
ATOM 3262 O O . HIS A 1 447 ? 21.949 -3.077 -33.708 1.00 96.19 447 HIS A O 1
ATOM 3268 N N . THR A 1 448 ? 19.718 -3.031 -34.022 1.00 94.56 448 THR A N 1
ATOM 3269 C CA . THR A 1 448 ? 19.748 -3.040 -35.492 1.00 94.56 448 THR A CA 1
ATOM 3270 C C . THR A 1 448 ? 18.905 -1.917 -36.084 1.00 94.56 448 THR A C 1
ATOM 3272 O O . THR A 1 448 ? 17.849 -1.576 -35.556 1.00 94.56 448 THR A O 1
ATOM 3275 N N . THR A 1 449 ? 19.347 -1.380 -37.223 1.00 93.81 449 THR A N 1
ATOM 3276 C CA . THR A 1 449 ? 18.625 -0.347 -37.984 1.00 93.81 449 THR A CA 1
ATOM 3277 C C . THR A 1 449 ? 18.010 -0.863 -39.290 1.00 93.81 449 THR A C 1
ATOM 3279 O O . THR A 1 449 ? 17.504 -0.075 -40.085 1.00 93.81 449 THR A O 1
ATOM 3282 N N . SER A 1 450 ? 18.009 -2.184 -39.510 1.00 88.81 450 SER A N 1
ATOM 3283 C CA . SER A 1 450 ? 17.471 -2.835 -40.723 1.00 88.81 450 SER A CA 1
ATOM 3284 C C . SER A 1 450 ? 15.936 -2.799 -40.846 1.00 88.81 450 SER A C 1
ATOM 3286 O O . SER A 1 450 ? 15.388 -3.162 -41.884 1.00 88.81 450 SER A O 1
ATOM 3288 N N . GLY A 1 451 ? 15.243 -2.338 -39.804 1.00 92.44 451 GLY A N 1
ATOM 3289 C CA . GLY A 1 451 ? 13.793 -2.183 -39.723 1.00 92.44 451 GLY A CA 1
ATOM 3290 C C . GLY A 1 451 ? 13.343 -2.169 -38.264 1.00 92.44 451 GLY A C 1
ATOM 3291 O O . GLY A 1 451 ? 14.105 -2.561 -37.378 1.00 92.44 451 GLY A O 1
ATOM 3292 N N . ASN A 1 452 ? 12.118 -1.708 -37.992 1.00 94.00 452 ASN A N 1
ATOM 3293 C CA . ASN A 1 452 ? 11.545 -1.838 -36.649 1.00 94.00 452 ASN A CA 1
ATOM 3294 C C . ASN A 1 452 ? 11.528 -3.319 -36.257 1.00 94.00 452 ASN A C 1
ATOM 3296 O O . ASN A 1 452 ? 11.198 -4.178 -37.075 1.00 94.00 452 ASN A O 1
ATOM 3300 N N . TYR A 1 453 ? 11.887 -3.617 -35.015 1.00 96.12 453 TYR A N 1
ATOM 3301 C CA . TYR A 1 453 ? 12.159 -4.984 -34.586 1.00 96.12 453 TYR A CA 1
ATOM 3302 C C . TYR A 1 453 ? 11.570 -5.268 -33.207 1.00 96.12 453 TYR A C 1
ATOM 3304 O O . TYR A 1 453 ? 11.050 -4.383 -32.525 1.00 96.12 453 TYR A O 1
ATOM 3312 N N . THR A 1 454 ? 11.628 -6.534 -32.807 1.00 97.50 454 THR A N 1
ATOM 3313 C CA . THR A 1 454 ? 11.180 -6.991 -31.492 1.00 97.50 454 THR A CA 1
ATOM 3314 C C . THR A 1 454 ? 12.259 -7.810 -30.801 1.00 97.50 454 THR A C 1
ATOM 3316 O O . THR A 1 454 ? 12.969 -8.570 -31.459 1.00 97.50 454 THR A O 1
ATOM 3319 N N . VAL A 1 455 ? 12.358 -7.666 -29.478 1.00 98.38 455 VAL A N 1
ATOM 3320 C CA . VAL A 1 455 ? 13.313 -8.400 -28.632 1.00 98.38 455 VAL A CA 1
ATOM 3321 C C . VAL A 1 455 ? 12.558 -9.219 -27.596 1.00 98.38 455 VAL A C 1
ATOM 3323 O O . VAL A 1 455 ? 11.656 -8.701 -26.932 1.00 98.38 455 VAL A O 1
ATOM 3326 N N . GLY A 1 456 ? 12.919 -10.491 -27.451 1.00 98.50 456 GLY A N 1
ATOM 3327 C CA . GLY A 1 456 ? 12.344 -11.393 -26.458 1.00 98.50 456 GLY A CA 1
ATOM 3328 C C . GLY A 1 456 ? 12.790 -11.062 -25.033 1.00 98.50 456 GLY A C 1
ATOM 3329 O O . GLY A 1 456 ? 13.983 -10.891 -24.784 1.00 98.50 456 GLY A O 1
ATOM 3330 N N . HIS A 1 457 ? 11.845 -11.015 -24.087 1.00 97.94 457 HIS A N 1
ATOM 3331 C CA . HIS A 1 457 ? 12.127 -10.736 -22.664 1.00 97.94 457 HIS A CA 1
ATOM 3332 C C . HIS A 1 457 ? 11.838 -11.917 -21.718 1.00 97.94 457 HIS A C 1
ATOM 3334 O O . HIS A 1 457 ? 12.106 -11.842 -20.527 1.00 97.94 457 HIS A O 1
ATOM 3340 N N . GLY A 1 458 ? 11.250 -13.011 -22.214 1.00 97.38 458 GLY A N 1
ATOM 3341 C CA . GLY A 1 458 ? 11.158 -14.289 -21.488 1.00 97.38 458 GLY A CA 1
ATOM 3342 C C . GLY A 1 458 ? 10.165 -14.377 -20.317 1.00 97.38 458 GLY A C 1
ATOM 3343 O O . GLY A 1 458 ? 10.066 -15.435 -19.709 1.00 97.38 458 GLY A O 1
ATOM 3344 N N . LEU A 1 459 ? 9.406 -13.322 -19.998 1.00 97.75 459 LEU A N 1
ATOM 3345 C CA . LEU A 1 459 ? 8.554 -13.299 -18.793 1.00 97.75 459 LEU A CA 1
ATOM 3346 C C . LEU A 1 459 ? 7.266 -14.126 -18.904 1.00 97.75 459 LEU A C 1
ATOM 3348 O O . LEU A 1 459 ? 6.713 -14.510 -17.879 1.00 97.75 459 LEU A O 1
ATOM 3352 N N . GLY A 1 460 ? 6.733 -14.328 -20.113 1.00 96.69 460 GLY A N 1
ATOM 3353 C CA . GLY A 1 460 ? 5.405 -14.932 -20.303 1.00 96.69 460 GLY A CA 1
ATOM 3354 C C . GLY A 1 460 ? 4.239 -14.051 -19.822 1.00 96.69 460 GLY A C 1
ATOM 3355 O O . GLY A 1 460 ? 3.085 -14.464 -19.891 1.00 96.69 460 GLY A O 1
ATOM 3356 N N . ALA A 1 461 ? 4.522 -12.828 -19.374 1.00 97.88 461 ALA A N 1
ATOM 3357 C CA . ALA A 1 461 ? 3.567 -11.816 -18.941 1.00 97.88 461 ALA A CA 1
ATOM 3358 C C . ALA A 1 461 ? 4.027 -10.440 -19.430 1.00 97.88 461 ALA A C 1
ATOM 3360 O O . ALA A 1 461 ? 5.227 -10.193 -19.558 1.00 97.88 461 ALA A O 1
ATOM 3361 N N . THR A 1 462 ? 3.080 -9.543 -19.710 1.00 98.31 462 THR A N 1
ATOM 3362 C CA . THR A 1 462 ? 3.388 -8.213 -20.247 1.00 98.31 462 THR A CA 1
ATOM 3363 C C . THR A 1 462 ? 4.076 -7.327 -19.201 1.00 98.31 462 THR A C 1
ATOM 3365 O O . THR A 1 462 ? 3.459 -7.043 -18.167 1.00 98.31 462 THR A O 1
ATOM 3368 N N . PRO A 1 463 ? 5.302 -6.828 -19.460 1.00 98.44 463 PRO A N 1
ATOM 3369 C CA . PRO A 1 463 ? 5.953 -5.844 -18.604 1.00 98.44 463 PRO A CA 1
ATOM 3370 C C . PRO A 1 463 ? 5.116 -4.567 -18.457 1.00 98.44 463 PRO A C 1
ATOM 3372 O O . PRO A 1 463 ? 4.539 -4.062 -19.421 1.00 98.44 463 PRO A O 1
ATOM 3375 N N . LYS A 1 464 ? 5.083 -4.014 -17.247 1.00 98.25 464 LYS A N 1
ATOM 3376 C CA . LYS A 1 464 ? 4.462 -2.722 -16.920 1.00 98.25 464 LYS A CA 1
ATOM 3377 C C . LYS A 1 464 ? 5.494 -1.636 -16.606 1.00 98.25 464 LYS A C 1
ATOM 3379 O O . LYS A 1 464 ? 5.147 -0.461 -16.582 1.00 98.25 464 LYS A O 1
ATOM 3384 N N . LEU A 1 465 ? 6.758 -2.017 -16.444 1.00 98.69 465 LEU A N 1
ATOM 3385 C CA . LEU A 1 465 ? 7.903 -1.117 -16.388 1.00 98.69 465 LEU A CA 1
ATOM 3386 C C . LEU A 1 465 ? 9.066 -1.756 -17.154 1.00 98.69 465 LEU A C 1
ATOM 3388 O O . LEU A 1 465 ? 9.368 -2.932 -16.950 1.00 98.69 465 LEU A O 1
ATOM 3392 N N . ILE A 1 466 ? 9.711 -0.982 -18.026 1.00 98.75 466 ILE A N 1
ATOM 3393 C CA . ILE A 1 466 ? 10.976 -1.365 -18.665 1.00 98.75 466 ILE A CA 1
ATOM 3394 C C . ILE A 1 466 ? 11.944 -0.208 -18.463 1.00 98.75 466 ILE A C 1
ATOM 3396 O O . ILE A 1 466 ? 11.595 0.930 -18.774 1.00 98.75 466 ILE A O 1
ATOM 3400 N N . ILE A 1 467 ? 13.131 -0.497 -17.933 1.00 98.50 467 ILE A N 1
ATOM 3401 C CA . ILE A 1 467 ? 14.234 0.458 -17.792 1.00 98.50 467 ILE A CA 1
ATOM 3402 C C . ILE A 1 467 ? 15.371 -0.022 -18.688 1.00 98.50 467 ILE A C 1
ATOM 3404 O O . ILE A 1 467 ? 15.880 -1.122 -18.491 1.00 98.50 467 ILE A O 1
ATOM 3408 N N . GLU A 1 468 ? 15.769 0.792 -19.658 1.00 97.06 468 GLU A N 1
ATOM 3409 C CA . GLU A 1 468 ? 16.690 0.394 -20.719 1.00 97.06 468 GLU A CA 1
ATOM 3410 C C . GLU A 1 468 ? 17.874 1.341 -20.875 1.00 97.06 468 GLU A C 1
ATOM 3412 O O . GLU A 1 468 ? 17.743 2.554 -20.706 1.00 97.06 468 GLU A O 1
ATOM 3417 N N . LYS A 1 469 ? 19.029 0.786 -21.260 1.00 96.75 469 LYS A N 1
ATOM 3418 C CA . LYS A 1 469 ? 20.250 1.546 -21.508 1.00 96.75 469 LYS A CA 1
ATOM 3419 C C . LYS A 1 469 ? 21.139 0.935 -22.588 1.00 96.75 469 LYS A C 1
ATOM 3421 O O . LYS A 1 469 ? 21.297 -0.281 -22.671 1.00 96.75 469 LYS A O 1
ATOM 3426 N N . GLY A 1 470 ? 21.793 1.809 -23.357 1.00 96.25 470 GLY A N 1
ATOM 3427 C CA . GLY A 1 470 ? 22.926 1.451 -24.214 1.00 96.25 470 GLY A CA 1
ATOM 3428 C C . GLY A 1 470 ? 24.215 1.273 -23.406 1.00 96.25 470 GLY A C 1
ATOM 3429 O O . GLY A 1 470 ? 24.526 2.093 -22.535 1.00 96.25 470 GLY A O 1
ATOM 3430 N N . ARG A 1 471 ? 24.957 0.204 -23.694 1.00 96.56 471 ARG A N 1
ATOM 3431 C CA . ARG A 1 471 ? 26.126 -0.265 -22.932 1.00 96.56 471 ARG A CA 1
ATOM 3432 C C . ARG A 1 471 ? 27.457 0.200 -23.512 1.00 96.56 471 ARG A C 1
ATOM 3434 O O . ARG A 1 471 ? 28.385 0.433 -22.755 1.00 96.56 471 ARG A O 1
ATOM 3441 N N . ASN A 1 472 ? 27.557 0.379 -24.824 1.00 96.44 472 ASN A N 1
ATOM 3442 C CA . ASN A 1 472 ? 28.773 0.839 -25.513 1.00 96.44 472 ASN A CA 1
ATOM 3443 C C . ASN A 1 472 ? 28.602 2.217 -26.178 1.00 96.44 472 ASN A C 1
ATOM 3445 O O . ASN A 1 472 ? 29.462 2.629 -26.950 1.00 96.44 472 ASN A O 1
ATOM 3449 N N . ALA A 1 473 ? 27.514 2.928 -25.870 1.00 92.94 473 ALA A N 1
ATOM 3450 C CA . ALA A 1 473 ? 27.170 4.207 -26.481 1.00 92.94 473 ALA A CA 1
ATOM 3451 C C . ALA A 1 473 ? 26.714 5.244 -25.443 1.00 92.94 473 ALA A C 1
ATOM 3453 O O . ALA A 1 473 ? 26.205 4.904 -24.368 1.00 92.94 473 ALA A O 1
ATOM 3454 N N . VAL A 1 474 ? 26.871 6.525 -25.792 1.00 94.81 474 VAL A N 1
ATOM 3455 C CA . VAL A 1 474 ? 26.313 7.642 -25.021 1.00 94.81 474 VAL A CA 1
ATOM 3456 C C . VAL A 1 474 ? 24.824 7.750 -25.338 1.00 94.81 474 VAL A C 1
ATOM 3458 O O . VAL A 1 474 ? 24.431 8.273 -26.376 1.00 94.81 474 VAL A O 1
ATOM 3461 N N . LEU A 1 475 ? 23.991 7.240 -24.438 1.00 93.38 475 LEU A N 1
ATOM 3462 C CA . LEU A 1 475 ? 22.546 7.141 -24.626 1.00 93.38 475 LEU A CA 1
ATOM 3463 C C . LEU A 1 475 ? 21.833 7.306 -23.285 1.00 93.38 475 LEU A C 1
ATOM 3465 O O . LEU A 1 475 ? 22.259 6.729 -22.286 1.00 93.38 475 LEU A O 1
ATOM 3469 N N . GLY A 1 476 ? 20.752 8.087 -23.256 1.00 94.44 476 GLY A N 1
ATOM 3470 C CA . GLY A 1 476 ? 19.912 8.226 -22.064 1.00 94.44 476 GLY A CA 1
ATOM 3471 C C . GLY A 1 476 ? 19.143 6.944 -21.732 1.00 94.44 476 GLY A C 1
ATOM 3472 O O . GLY A 1 476 ? 18.868 6.126 -22.606 1.00 94.44 476 GLY A O 1
ATOM 3473 N N . TRP A 1 477 ? 18.771 6.790 -20.465 1.00 97.31 477 TRP A N 1
ATOM 3474 C CA . TRP A 1 477 ? 18.037 5.630 -19.964 1.00 97.31 477 TRP A CA 1
ATOM 3475 C C . TRP A 1 477 ? 16.559 5.682 -20.350 1.00 97.31 477 TRP A C 1
ATOM 3477 O O . TRP A 1 477 ? 15.805 6.445 -19.749 1.00 97.31 477 TRP A O 1
ATOM 3487 N N . GLY A 1 478 ? 16.124 4.895 -21.330 1.00 97.00 478 GLY A N 1
ATOM 3488 C CA . GLY A 1 478 ? 14.720 4.859 -21.734 1.00 97.00 478 GLY A CA 1
ATOM 3489 C C . GLY A 1 478 ? 13.847 4.151 -20.701 1.00 97.00 478 GLY A C 1
ATOM 3490 O O . GLY A 1 478 ? 14.176 3.054 -20.263 1.00 97.00 478 GLY A O 1
ATOM 3491 N N . VAL A 1 479 ? 12.721 4.760 -20.318 1.00 98.31 479 VAL A N 1
ATOM 3492 C CA . VAL A 1 479 ? 11.753 4.154 -19.393 1.00 98.31 479 VAL A CA 1
ATOM 3493 C C . VAL A 1 479 ? 10.381 4.045 -20.050 1.00 98.31 479 VAL A C 1
ATOM 3495 O O . VAL A 1 479 ? 9.777 5.057 -20.418 1.00 98.31 479 VAL A O 1
ATOM 3498 N N . TYR A 1 480 ? 9.884 2.817 -20.178 1.00 98.25 480 TYR A N 1
ATOM 3499 C CA . TYR A 1 480 ? 8.515 2.517 -20.595 1.00 98.25 480 TYR A CA 1
ATOM 3500 C C . TYR A 1 480 ? 7.589 2.409 -19.381 1.00 98.25 480 TYR A C 1
ATOM 3502 O O . TYR A 1 480 ? 7.942 1.774 -18.387 1.00 98.25 480 TYR A O 1
ATOM 3510 N N . HIS A 1 481 ? 6.376 2.951 -19.502 1.00 97.75 481 HIS A N 1
ATOM 3511 C CA . HIS A 1 481 ? 5.282 2.710 -18.565 1.00 97.75 481 HIS A CA 1
ATOM 3512 C C . HIS A 1 481 ? 3.928 2.868 -19.291 1.00 97.75 481 HIS A C 1
ATOM 3514 O O . HIS A 1 481 ? 3.779 3.806 -20.077 1.00 97.75 481 HIS A O 1
ATOM 3520 N N . PRO A 1 482 ? 2.915 2.013 -19.042 1.00 95.69 482 PRO A N 1
ATOM 3521 C CA . PRO A 1 482 ? 1.651 2.019 -19.792 1.00 95.69 482 PRO A CA 1
ATOM 3522 C C . PRO A 1 482 ? 0.786 3.267 -19.566 1.00 95.69 482 PRO A C 1
ATOM 3524 O O . PRO A 1 482 ? -0.104 3.535 -20.361 1.00 95.69 482 PRO A O 1
ATOM 3527 N N . ALA A 1 483 ? 1.031 4.025 -18.493 1.00 94.62 483 ALA A N 1
ATOM 3528 C CA . ALA A 1 483 ? 0.340 5.293 -18.234 1.00 94.62 483 ALA A CA 1
ATOM 3529 C C . ALA A 1 483 ? 0.944 6.495 -18.992 1.00 94.62 483 ALA A C 1
ATOM 3531 O O . ALA A 1 483 ? 0.474 7.619 -18.829 1.00 94.62 483 ALA A O 1
ATOM 3532 N N . LEU A 1 484 ? 2.007 6.290 -19.779 1.00 96.06 484 LEU A N 1
ATOM 3533 C CA . LEU A 1 484 ? 2.526 7.317 -20.684 1.00 96.06 484 LEU A CA 1
ATOM 3534 C C . LEU A 1 484 ? 1.698 7.367 -21.970 1.00 96.06 484 LEU A C 1
ATOM 3536 O O . LEU A 1 484 ? 0.988 6.423 -22.315 1.00 96.06 484 LEU A O 1
ATOM 3540 N N . THR A 1 485 ? 1.838 8.461 -22.717 1.00 95.38 485 THR A N 1
ATOM 3541 C CA . THR A 1 485 ? 1.307 8.532 -24.084 1.00 95.38 485 THR A CA 1
ATOM 3542 C C . THR A 1 485 ? 1.927 7.406 -24.913 1.00 95.38 485 THR A C 1
ATOM 3544 O O . THR A 1 485 ? 3.126 7.144 -24.800 1.00 95.38 485 THR A O 1
ATOM 3547 N N . ALA A 1 486 ? 1.131 6.732 -25.745 1.00 93.62 486 ALA A N 1
ATOM 3548 C CA . ALA A 1 486 ? 1.610 5.614 -26.555 1.00 93.62 486 ALA A CA 1
ATOM 3549 C C . ALA A 1 486 ? 2.852 6.004 -27.383 1.00 93.62 486 ALA A C 1
ATOM 3551 O O . ALA A 1 486 ? 2.867 7.041 -28.042 1.00 93.62 486 ALA A O 1
ATOM 3552 N N . GLY A 1 487 ? 3.903 5.180 -27.324 1.00 91.31 487 GLY A N 1
ATOM 3553 C CA . GLY A 1 487 ? 5.188 5.428 -27.996 1.00 91.31 487 GLY A CA 1
ATOM 3554 C C . GLY A 1 487 ? 6.159 6.343 -27.235 1.00 91.31 487 GLY A C 1
ATOM 3555 O O . GLY A 1 487 ? 7.349 6.374 -27.564 1.00 91.31 487 GLY A O 1
ATOM 3556 N N . ASN A 1 488 ? 5.699 7.042 -26.191 1.00 94.88 488 ASN A N 1
ATOM 3557 C CA . ASN A 1 488 ? 6.555 7.901 -25.380 1.00 94.88 488 ASN A CA 1
ATOM 3558 C C . ASN A 1 488 ? 7.322 7.122 -24.311 1.00 94.88 488 ASN A C 1
ATOM 3560 O O . ASN A 1 488 ? 6.914 6.060 -23.838 1.00 94.88 488 ASN A O 1
ATOM 3564 N N . ARG A 1 489 ? 8.440 7.711 -23.896 1.00 95.50 489 ARG A N 1
ATOM 3565 C CA . ARG A 1 489 ? 9.273 7.271 -22.783 1.00 95.50 489 ARG A CA 1
ATOM 3566 C C . ARG A 1 489 ? 9.503 8.407 -21.805 1.00 95.50 489 ARG A C 1
ATOM 3568 O O . ARG A 1 489 ? 9.485 9.576 -22.187 1.00 95.50 489 ARG A O 1
ATOM 3575 N N . LEU A 1 490 ? 9.817 8.057 -20.570 1.00 97.50 490 LEU A N 1
ATOM 3576 C CA . LEU A 1 490 ? 10.583 8.934 -19.692 1.00 97.50 490 LEU A CA 1
ATOM 3577 C C . LEU A 1 490 ? 12.078 8.605 -19.819 1.00 97.50 490 LEU A C 1
ATOM 3579 O O . LEU A 1 490 ? 12.444 7.591 -20.416 1.00 97.50 490 LEU A O 1
ATOM 3583 N N . ILE A 1 491 ? 12.938 9.475 -19.285 1.00 97.31 491 ILE A N 1
ATOM 3584 C CA . ILE A 1 491 ? 14.391 9.269 -19.282 1.00 97.31 491 ILE A CA 1
ATOM 3585 C C . ILE A 1 491 ? 14.883 9.220 -17.830 1.00 97.31 491 ILE A C 1
ATOM 3587 O O . ILE A 1 491 ? 14.738 10.216 -17.122 1.00 97.31 491 ILE A O 1
ATOM 3591 N N . LEU A 1 492 ? 15.436 8.083 -17.379 1.00 97.62 492 LEU A N 1
ATOM 3592 C CA . LEU A 1 492 ? 15.784 7.861 -15.959 1.00 97.62 492 LEU A CA 1
ATOM 3593 C C . LEU A 1 492 ? 16.819 8.865 -15.449 1.00 97.62 492 LEU A C 1
ATOM 3595 O O . LEU A 1 492 ? 16.730 9.305 -14.317 1.00 97.62 492 LEU A O 1
ATOM 3599 N N . ASN A 1 493 ? 17.766 9.269 -16.296 1.00 97.06 493 ASN A N 1
ATOM 3600 C CA . ASN A 1 493 ? 18.802 10.248 -15.966 1.00 97.06 493 ASN A CA 1
ATOM 3601 C C . ASN A 1 493 ? 18.387 11.702 -16.284 1.00 97.06 493 ASN A C 1
ATOM 3603 O O . ASN A 1 493 ? 19.239 12.528 -16.613 1.00 97.06 493 ASN A O 1
ATOM 3607 N N . SER A 1 494 ? 17.086 12.010 -16.276 1.00 95.88 494 SER A N 1
ATOM 3608 C CA . SER A 1 494 ? 16.550 13.342 -16.580 1.00 95.88 494 SER A CA 1
ATOM 3609 C C . SER A 1 494 ? 15.295 13.664 -15.768 1.00 95.88 494 SER A C 1
ATOM 3611 O O . SER A 1 494 ? 14.478 12.793 -15.463 1.00 95.88 494 SER A O 1
ATOM 3613 N N . THR A 1 495 ? 15.101 14.953 -15.497 1.00 94.56 495 THR A N 1
ATOM 3614 C CA . THR A 1 495 ? 13.899 15.513 -14.864 1.00 94.56 495 THR A CA 1
ATOM 3615 C C . THR A 1 495 ? 12.839 15.969 -15.873 1.00 94.56 495 THR A C 1
ATOM 3617 O O . THR A 1 495 ? 11.729 16.341 -15.495 1.00 94.56 495 THR A O 1
ATOM 3620 N N . SER A 1 496 ? 13.131 15.901 -17.176 1.00 93.56 496 SER A N 1
ATOM 3621 C CA . SER A 1 496 ? 12.217 16.337 -18.244 1.00 93.56 496 SER A CA 1
ATOM 3622 C C . SER A 1 496 ? 10.998 15.425 -18.388 1.00 93.56 496 SER A C 1
ATOM 3624 O O . SER A 1 496 ? 11.086 14.223 -18.145 1.00 93.56 496 SER A O 1
ATOM 3626 N N . ALA A 1 497 ? 9.864 15.988 -18.814 1.00 92.50 497 ALA A N 1
ATOM 3627 C CA . ALA A 1 497 ? 8.652 15.225 -19.113 1.00 92.50 497 ALA A CA 1
ATOM 3628 C C . ALA A 1 497 ? 8.865 14.185 -20.234 1.00 92.50 497 ALA A C 1
ATOM 3630 O O . ALA A 1 497 ? 9.907 14.140 -20.889 1.00 92.50 497 ALA A O 1
ATOM 3631 N N . GLN A 1 498 ? 7.860 13.334 -20.442 1.00 95.50 498 GLN A N 1
ATOM 3632 C CA . GLN A 1 498 ? 7.909 12.260 -21.435 1.00 95.50 498 GLN A CA 1
ATOM 3633 C C . GLN A 1 498 ? 8.182 12.761 -22.870 1.00 95.50 498 GLN A C 1
ATOM 3635 O O . GLN A 1 498 ? 7.745 13.847 -23.251 1.00 95.50 498 GLN A O 1
ATOM 3640 N N . VAL A 1 499 ? 8.853 11.937 -23.679 1.00 94.12 499 VAL A N 1
ATOM 3641 C CA . VAL A 1 499 ? 9.247 12.234 -25.069 1.00 94.12 499 VAL A CA 1
ATOM 3642 C C . VAL A 1 499 ? 9.025 11.027 -25.987 1.00 94.12 499 VAL A C 1
ATOM 3644 O O . VAL A 1 499 ? 9.136 9.884 -25.545 1.00 94.12 499 VAL A O 1
ATOM 3647 N N . ALA A 1 500 ? 8.721 11.270 -27.263 1.00 92.00 500 ALA A N 1
ATOM 3648 C CA . ALA A 1 500 ? 8.474 10.241 -28.279 1.00 92.00 500 ALA A CA 1
ATOM 3649 C C . ALA A 1 500 ? 9.763 9.601 -28.850 1.00 92.00 500 ALA A C 1
ATOM 3651 O O . ALA A 1 500 ? 10.885 9.932 -28.453 1.00 92.00 500 ALA A O 1
ATOM 3652 N N . GLY A 1 501 ? 9.597 8.689 -29.817 1.00 84.81 501 GLY A N 1
ATOM 3653 C CA . GLY A 1 501 ? 10.674 8.230 -30.709 1.00 84.81 501 GLY A CA 1
ATOM 3654 C C . GLY A 1 501 ? 11.536 7.081 -30.181 1.00 84.81 501 GLY A C 1
ATOM 3655 O O . GLY A 1 501 ? 12.724 7.033 -30.490 1.00 84.81 501 GLY A O 1
ATOM 3656 N N . TYR A 1 502 ? 10.969 6.181 -29.367 1.00 88.56 502 TYR A N 1
ATOM 3657 C CA . TYR A 1 502 ? 11.689 5.008 -28.841 1.00 88.56 502 TYR A CA 1
ATOM 3658 C C . TYR A 1 502 ? 10.944 3.692 -29.071 1.00 88.56 502 TYR A C 1
ATOM 3660 O O . TYR A 1 502 ? 11.452 2.786 -29.728 1.00 88.56 502 TYR A O 1
ATOM 3668 N N . TRP A 1 503 ? 9.720 3.597 -28.550 1.00 93.00 503 TRP A N 1
ATOM 3669 C CA . TRP A 1 503 ? 8.927 2.372 -28.566 1.00 93.00 503 TRP A CA 1
ATOM 3670 C C . TRP A 1 503 ? 8.049 2.326 -29.813 1.00 93.00 503 TRP A C 1
ATOM 3672 O O . TRP A 1 503 ? 7.404 3.319 -30.148 1.00 93.00 503 TRP A O 1
ATOM 3682 N N . ASN A 1 504 ? 7.963 1.163 -30.461 1.00 93.88 504 ASN A N 1
ATOM 3683 C CA . ASN A 1 504 ? 7.076 0.949 -31.614 1.00 93.88 504 ASN A CA 1
ATOM 3684 C C . ASN A 1 504 ? 5.711 0.350 -31.201 1.00 93.88 504 ASN A C 1
ATOM 3686 O O . ASN A 1 504 ? 5.023 -0.283 -31.997 1.00 93.88 504 ASN A O 1
ATOM 3690 N N . GLY A 1 505 ? 5.335 0.495 -29.928 1.00 93.44 505 GLY A N 1
ATOM 3691 C CA . GLY A 1 505 ? 4.098 -0.040 -29.358 1.00 93.44 505 GLY A CA 1
ATOM 3692 C C . GLY A 1 505 ? 4.254 -0.442 -27.893 1.00 93.44 505 GLY A C 1
ATOM 3693 O O . GLY A 1 505 ? 5.310 -0.256 -27.291 1.00 93.44 505 GLY A O 1
ATOM 3694 N N . ALA A 1 506 ? 3.188 -0.996 -27.314 1.00 95.62 506 ALA A N 1
ATOM 3695 C CA . ALA A 1 506 ? 3.260 -1.636 -26.004 1.00 95.62 506 ALA A CA 1
ATOM 3696 C C . ALA A 1 506 ? 3.970 -3.002 -26.112 1.00 95.62 506 ALA A C 1
ATOM 3698 O O . ALA A 1 506 ? 3.803 -3.687 -27.125 1.00 95.62 506 ALA A O 1
ATOM 3699 N N . PRO A 1 507 ? 4.733 -3.428 -25.090 1.00 97.69 507 PRO A N 1
ATOM 3700 C CA . PRO A 1 507 ? 5.278 -4.775 -25.049 1.00 97.69 507 PRO A CA 1
ATOM 3701 C C . PRO A 1 507 ? 4.149 -5.813 -24.976 1.00 97.69 507 PRO A C 1
ATOM 3703 O O . PRO A 1 507 ? 3.059 -5.550 -24.464 1.00 97.69 507 PRO A O 1
ATOM 3706 N N . THR A 1 508 ? 4.417 -7.008 -25.490 1.00 98.19 508 THR A N 1
ATOM 3707 C CA . THR A 1 508 ? 3.527 -8.171 -25.381 1.00 98.19 508 THR A CA 1
ATOM 3708 C C . THR A 1 508 ? 3.927 -9.023 -24.175 1.00 98.19 508 THR A C 1
ATOM 3710 O O . THR A 1 508 ? 4.738 -8.604 -23.356 1.00 98.19 508 THR A O 1
ATOM 3713 N N . SER A 1 509 ? 3.348 -10.215 -24.020 1.00 98.06 509 SER A N 1
ATOM 3714 C CA . SER A 1 509 ? 3.797 -11.178 -23.006 1.00 98.06 509 SER A CA 1
ATOM 3715 C C . SER A 1 509 ? 5.156 -11.816 -23.323 1.00 98.06 509 SER A C 1
ATOM 3717 O O . SER A 1 509 ? 5.735 -12.472 -22.453 1.00 98.06 509 SER A O 1
ATOM 3719 N N . THR A 1 510 ? 5.661 -11.653 -24.550 1.00 98.12 510 THR A N 1
ATOM 3720 C CA . THR A 1 510 ? 6.885 -12.313 -25.023 1.00 98.12 510 THR A CA 1
ATOM 3721 C C . THR A 1 510 ? 7.945 -11.359 -25.562 1.00 98.12 510 THR A C 1
ATOM 3723 O O . THR A 1 510 ? 9.129 -11.694 -25.500 1.00 98.12 510 THR A O 1
ATOM 3726 N N . THR A 1 511 ? 7.557 -10.201 -26.106 1.00 98.50 511 THR A N 1
ATOM 3727 C CA . THR A 1 511 ? 8.457 -9.309 -26.851 1.00 98.50 511 THR A CA 1
ATOM 3728 C C . THR A 1 511 ? 8.245 -7.823 -26.566 1.00 98.50 511 THR A C 1
ATOM 3730 O O . THR A 1 511 ? 7.135 -7.379 -26.271 1.00 98.50 511 THR A O 1
ATOM 3733 N N . ILE A 1 512 ? 9.315 -7.040 -26.720 1.00 98.06 512 ILE A N 1
ATOM 3734 C CA . ILE A 1 512 ? 9.311 -5.572 -26.663 1.00 98.06 512 ILE A CA 1
ATOM 3735 C C . ILE A 1 512 ? 9.505 -5.019 -28.085 1.00 98.06 512 ILE A C 1
ATOM 3737 O O . ILE A 1 512 ? 10.476 -5.416 -28.735 1.00 98.06 512 ILE A O 1
ATOM 3741 N N . PRO A 1 513 ? 8.610 -4.148 -28.595 1.00 96.81 513 PRO A N 1
ATOM 3742 C CA . PRO A 1 513 ? 8.734 -3.555 -29.926 1.00 96.81 513 PRO A CA 1
ATOM 3743 C C . PRO A 1 513 ? 9.522 -2.234 -29.923 1.00 96.81 513 PRO A C 1
ATOM 3745 O O . PRO A 1 513 ? 9.198 -1.295 -29.191 1.00 96.81 513 PRO A O 1
ATOM 3748 N N . TYR A 1 514 ? 10.497 -2.126 -30.824 1.00 95.12 514 TYR A N 1
ATOM 3749 C CA . TYR A 1 514 ? 11.428 -1.000 -30.917 1.00 95.12 514 TYR A CA 1
ATOM 3750 C C . TYR A 1 514 ? 11.370 -0.270 -32.256 1.00 95.12 514 TYR A C 1
ATOM 3752 O O . TYR A 1 514 ? 11.162 -0.881 -33.309 1.00 95.12 514 TYR A O 1
ATOM 3760 N N . LEU A 1 515 ? 11.595 1.046 -32.204 1.00 92.12 515 LEU A N 1
ATOM 3761 C CA . LEU A 1 515 ? 11.936 1.857 -33.372 1.00 92.12 515 LEU A CA 1
ATOM 3762 C C . LEU A 1 515 ? 13.443 1.775 -33.645 1.00 92.12 515 LEU A C 1
ATOM 3764 O O . LEU A 1 515 ? 14.245 1.668 -32.721 1.00 92.12 515 LEU A O 1
ATOM 3768 N N . THR A 1 516 ? 13.851 1.905 -34.904 1.00 91.06 516 THR A N 1
ATOM 3769 C CA . THR A 1 516 ? 15.281 1.943 -35.278 1.00 91.06 516 THR A CA 1
ATOM 3770 C C . THR A 1 516 ? 15.984 3.244 -34.889 1.00 91.06 516 THR A C 1
ATOM 3772 O O . THR A 1 516 ? 17.204 3.300 -34.854 1.00 91.06 516 THR A O 1
ATOM 3775 N N . THR A 1 517 ? 15.238 4.309 -34.590 1.00 88.31 517 THR A N 1
ATOM 3776 C CA . THR A 1 517 ? 15.784 5.656 -34.342 1.00 88.31 517 THR A CA 1
ATOM 3777 C C . THR A 1 517 ? 16.342 5.859 -32.933 1.00 88.31 517 THR A C 1
ATOM 3779 O O . THR A 1 517 ? 16.821 6.942 -32.607 1.00 88.31 517 THR A O 1
ATOM 3782 N N . MET A 1 518 ? 16.220 4.861 -32.061 1.00 87.12 518 MET A N 1
ATOM 3783 C CA . MET A 1 518 ? 16.546 4.975 -30.636 1.00 87.12 518 MET A CA 1
ATOM 3784 C C . MET A 1 518 ? 18.045 4.871 -30.313 1.00 87.12 518 MET A C 1
ATOM 3786 O O . MET A 1 518 ? 18.460 5.348 -29.258 1.00 87.12 518 MET A O 1
ATOM 3790 N N . ALA A 1 519 ? 18.825 4.211 -31.171 1.00 92.38 519 ALA A N 1
ATOM 3791 C CA . ALA A 1 519 ? 20.243 3.905 -30.987 1.00 92.38 519 ALA A CA 1
ATOM 3792 C C . ALA A 1 519 ? 20.902 3.641 -32.355 1.00 92.38 519 ALA A C 1
ATOM 3794 O O . ALA A 1 519 ? 20.231 3.664 -33.387 1.00 92.38 519 ALA A O 1
ATOM 3795 N N . SER A 1 520 ? 22.216 3.416 -32.378 1.00 94.81 520 SER A N 1
ATOM 3796 C CA . SER A 1 520 ? 22.963 3.116 -33.603 1.00 94.81 520 SER A CA 1
ATOM 3797 C C . SER A 1 520 ? 23.055 1.610 -33.848 1.00 94.81 520 SER A C 1
ATOM 3799 O O . SER A 1 520 ? 23.016 0.797 -32.924 1.00 94.81 520 SER A O 1
ATOM 3801 N N . ASN A 1 521 ? 23.197 1.208 -35.114 1.00 95.75 521 ASN A N 1
ATOM 3802 C CA . ASN A 1 521 ? 23.399 -0.199 -35.461 1.00 95.75 521 ASN A CA 1
ATOM 3803 C C . ASN A 1 521 ? 24.685 -0.737 -34.818 1.00 95.75 521 ASN A C 1
ATOM 3805 O O . ASN A 1 521 ? 25.752 -0.158 -35.009 1.00 95.75 521 ASN A O 1
ATOM 3809 N N . GLY A 1 522 ? 24.590 -1.862 -34.111 1.00 96.00 522 GLY A N 1
ATOM 3810 C CA . GLY A 1 522 ? 25.717 -2.441 -33.378 1.00 96.00 522 GLY A CA 1
ATOM 3811 C C . GLY A 1 522 ? 25.837 -1.977 -31.922 1.00 96.00 522 GLY A C 1
ATOM 3812 O O . GLY A 1 522 ? 26.663 -2.529 -31.191 1.00 96.00 522 GLY A O 1
ATOM 3813 N N . ASP A 1 523 ? 25.007 -1.031 -31.463 1.00 97.06 523 ASP A N 1
ATOM 3814 C CA . ASP A 1 523 ? 24.962 -0.677 -30.044 1.00 97.06 523 ASP A CA 1
ATOM 3815 C C . ASP A 1 523 ? 24.503 -1.887 -29.220 1.00 97.06 523 ASP A C 1
ATOM 3817 O O . ASP A 1 523 ? 23.521 -2.559 -29.533 1.00 97.06 523 ASP A O 1
ATOM 3821 N N . THR A 1 524 ? 25.232 -2.193 -28.154 1.00 97.50 524 THR A N 1
ATOM 3822 C CA . THR A 1 524 ? 24.867 -3.248 -27.205 1.00 97.50 524 THR A CA 1
ATOM 3823 C C . THR A 1 524 ? 23.934 -2.667 -26.156 1.00 97.50 524 THR A C 1
ATOM 3825 O O . THR A 1 524 ? 24.171 -1.578 -25.639 1.00 97.50 524 THR A O 1
ATOM 3828 N N . MET A 1 525 ? 22.871 -3.392 -25.829 1.00 97.56 525 MET A N 1
ATOM 3829 C CA . MET A 1 525 ? 21.763 -2.881 -25.026 1.00 97.56 525 MET A CA 1
ATOM 3830 C C . MET A 1 525 ? 21.514 -3.759 -23.799 1.00 97.56 525 MET A C 1
ATOM 3832 O O . MET A 1 525 ? 21.876 -4.941 -23.782 1.00 97.56 525 MET A O 1
ATOM 3836 N N . VAL A 1 526 ? 20.889 -3.179 -22.775 1.00 98.25 526 VAL A N 1
ATOM 3837 C CA . VAL A 1 526 ? 20.322 -3.900 -21.631 1.00 98.25 526 VAL A CA 1
ATOM 3838 C C . VAL A 1 526 ? 18.961 -3.325 -21.255 1.00 98.25 526 VAL A C 1
ATOM 3840 O O . VAL A 1 526 ? 18.798 -2.107 -21.228 1.00 98.25 526 VAL A O 1
ATOM 3843 N N . ALA A 1 527 ? 18.009 -4.193 -20.922 1.00 98.44 527 ALA A N 1
ATOM 3844 C CA . ALA A 1 527 ? 16.711 -3.821 -20.376 1.00 98.44 527 ALA A CA 1
ATOM 3845 C C . ALA A 1 527 ? 16.389 -4.619 -19.105 1.00 98.44 527 ALA A C 1
ATOM 3847 O O . ALA A 1 527 ? 16.561 -5.838 -19.055 1.00 98.44 527 ALA A O 1
ATOM 3848 N N . TYR A 1 528 ? 15.866 -3.920 -18.101 1.00 98.75 528 TYR A N 1
ATOM 3849 C CA . TYR A 1 528 ? 15.283 -4.487 -16.889 1.00 98.75 528 TYR A CA 1
ATOM 3850 C C . TYR A 1 528 ? 13.764 -4.439 -17.012 1.00 98.75 528 TYR A C 1
ATOM 3852 O O . TYR A 1 528 ? 13.168 -3.358 -17.035 1.00 98.75 528 TYR A O 1
ATOM 3860 N N . CYS A 1 529 ? 13.147 -5.608 -17.133 1.00 98.81 529 CYS A N 1
ATOM 3861 C CA . CYS A 1 529 ? 11.724 -5.752 -17.411 1.00 98.81 529 CYS A CA 1
ATOM 3862 C C . CYS A 1 529 ? 10.985 -6.207 -16.159 1.00 98.81 529 CYS A C 1
ATOM 3864 O O . CYS A 1 529 ? 11.376 -7.200 -15.543 1.00 98.81 529 CYS A O 1
ATOM 3866 N N . PHE A 1 530 ? 9.891 -5.523 -15.829 1.00 98.81 530 PHE A N 1
ATOM 3867 C CA . PHE A 1 530 ? 9.069 -5.839 -14.668 1.00 98.81 530 PHE A CA 1
ATOM 3868 C C . PHE A 1 530 ? 7.597 -6.005 -15.054 1.00 98.81 530 PHE A C 1
ATOM 3870 O O . PHE A 1 530 ? 6.955 -5.058 -15.512 1.00 98.81 530 PHE A O 1
ATOM 3877 N N . ALA A 1 531 ? 7.054 -7.203 -14.857 1.00 98.50 531 ALA A N 1
ATOM 3878 C CA . ALA A 1 531 ? 5.629 -7.502 -14.908 1.00 98.50 531 ALA A CA 1
ATOM 3879 C C . ALA A 1 531 ? 5.006 -7.386 -13.507 1.00 98.50 531 ALA A C 1
ATOM 3881 O O . ALA A 1 531 ? 5.645 -7.658 -12.488 1.00 98.50 531 ALA A O 1
ATOM 3882 N N . GLU A 1 532 ? 3.746 -6.956 -13.461 1.00 97.44 532 GLU A N 1
ATOM 3883 C CA . GLU A 1 532 ? 2.992 -6.844 -12.212 1.00 97.44 532 GLU A CA 1
ATOM 3884 C C . GLU A 1 532 ? 2.627 -8.232 -11.668 1.00 97.44 532 GLU A C 1
ATOM 3886 O O . GLU A 1 532 ? 2.054 -9.046 -12.390 1.00 97.44 532 GLU A O 1
ATOM 3891 N N . ILE A 1 533 ? 2.916 -8.479 -10.388 1.00 97.06 533 ILE A N 1
ATOM 3892 C CA . ILE A 1 533 ? 2.532 -9.700 -9.673 1.00 97.06 533 ILE A CA 1
ATOM 3893 C C . ILE A 1 533 ? 1.661 -9.316 -8.467 1.00 97.06 533 ILE A C 1
ATOM 3895 O O . ILE A 1 533 ? 2.154 -8.657 -7.542 1.00 97.06 533 ILE A O 1
ATOM 3899 N N . PRO A 1 534 ? 0.381 -9.739 -8.418 1.00 93.00 534 PRO A N 1
ATOM 3900 C CA . PRO A 1 534 ? -0.531 -9.382 -7.336 1.00 93.00 534 PRO A CA 1
ATOM 3901 C C . PRO A 1 534 ? 0.023 -9.717 -5.945 1.00 93.00 534 PRO A C 1
ATOM 3903 O O . PRO A 1 534 ? 0.346 -10.864 -5.648 1.00 93.00 534 PRO A O 1
ATOM 3906 N N . GLY A 1 535 ? 0.078 -8.712 -5.065 1.00 92.00 535 GLY A N 1
ATOM 3907 C CA . GLY A 1 535 ? 0.594 -8.866 -3.697 1.00 92.00 535 GLY A CA 1
ATOM 3908 C C . GLY A 1 535 ? 2.121 -8.769 -3.568 1.00 92.00 535 GLY A C 1
ATOM 3909 O O . GLY A 1 535 ? 2.619 -8.840 -2.447 1.00 92.00 535 GLY A O 1
ATOM 3910 N N . TYR A 1 536 ? 2.852 -8.582 -4.675 1.00 96.38 536 TYR A N 1
ATOM 3911 C CA . TYR A 1 536 ? 4.314 -8.470 -4.691 1.00 96.38 536 TYR A CA 1
ATOM 3912 C C . TYR A 1 536 ? 4.830 -7.204 -5.381 1.00 96.38 536 TYR A C 1
ATOM 3914 O O . TYR A 1 536 ? 5.637 -6.489 -4.796 1.00 96.38 536 TYR A O 1
ATOM 3922 N N . SER A 1 537 ? 4.391 -6.917 -6.603 1.00 98.50 537 SER A N 1
ATOM 3923 C CA . SER A 1 537 ? 4.807 -5.728 -7.353 1.00 98.50 537 SER A CA 1
ATOM 3924 C C . SER A 1 537 ? 3.582 -4.998 -7.889 1.00 98.50 537 SER A C 1
ATOM 3926 O O . SER A 1 537 ? 2.547 -5.619 -8.126 1.00 98.50 537 SER A O 1
ATOM 3928 N N . LYS A 1 538 ? 3.670 -3.673 -8.032 1.00 97.88 538 LYS A N 1
ATOM 3929 C CA . LYS A 1 538 ? 2.624 -2.858 -8.663 1.00 97.88 538 LYS A CA 1
ATOM 3930 C C . LYS A 1 538 ? 3.235 -1.723 -9.469 1.00 97.88 538 LYS A C 1
ATOM 3932 O O . LYS A 1 538 ? 4.154 -1.055 -8.992 1.00 97.88 538 LYS A O 1
ATOM 3937 N N . PHE A 1 539 ? 2.678 -1.495 -10.654 1.00 98.06 539 PHE A N 1
ATOM 3938 C CA . PHE A 1 539 ? 3.077 -0.421 -11.560 1.00 98.06 539 PHE A CA 1
ATOM 3939 C C . PHE A 1 539 ? 1.825 0.306 -12.029 1.00 98.06 539 PHE A C 1
ATOM 3941 O O . PHE A 1 539 ? 0.917 -0.296 -12.603 1.00 98.06 539 PHE A O 1
ATOM 3948 N N . GLY A 1 540 ? 1.738 1.599 -11.755 1.00 95.94 540 GLY A N 1
ATOM 3949 C CA . GLY A 1 540 ? 0.517 2.342 -12.021 1.00 95.94 540 GLY A CA 1
ATOM 3950 C C . GLY A 1 540 ? 0.737 3.838 -12.044 1.00 95.94 540 GLY A C 1
ATOM 3951 O O . GLY A 1 540 ? 1.865 4.325 -12.113 1.00 95.94 540 GLY A O 1
ATOM 3952 N N . SER A 1 541 ? -0.365 4.574 -11.998 1.00 95.44 541 SER A N 1
ATOM 3953 C CA . SER A 1 541 ? -0.340 6.028 -11.960 1.00 95.44 541 SER A CA 1
ATOM 3954 C C . SER A 1 541 ? -1.368 6.595 -11.000 1.00 95.44 541 SER A C 1
ATOM 3956 O O . SER A 1 541 ? -2.359 5.942 -10.680 1.00 95.44 541 SER A O 1
ATOM 3958 N N . TYR A 1 542 ? -1.147 7.835 -10.588 1.00 94.75 542 TYR A N 1
ATOM 3959 C CA . TYR A 1 542 ? -2.110 8.637 -9.845 1.00 94.75 542 TYR A CA 1
ATOM 3960 C C . TYR A 1 542 ? -2.048 10.095 -10.312 1.00 94.75 542 TYR A C 1
ATOM 3962 O O . TYR A 1 542 ? -1.078 10.516 -10.948 1.00 94.75 542 TYR A O 1
ATOM 3970 N N . VAL A 1 543 ? -3.090 10.864 -9.997 1.00 93.56 543 VAL A N 1
ATOM 3971 C CA . VAL A 1 543 ? -3.162 12.297 -10.304 1.00 93.56 543 VAL A CA 1
ATOM 3972 C C . VAL A 1 543 ? -2.925 13.089 -9.027 1.00 93.56 543 VAL A C 1
ATOM 3974 O O . VAL A 1 543 ? -3.594 12.853 -8.022 1.00 93.56 543 VAL A O 1
ATOM 3977 N N . GLY A 1 544 ? -1.959 14.004 -9.056 1.00 92.44 544 GLY A N 1
ATOM 3978 C CA . GLY A 1 544 ? -1.659 14.870 -7.923 1.00 92.44 544 GLY A CA 1
ATOM 3979 C C . GLY A 1 544 ? -2.785 15.866 -7.641 1.00 92.44 544 GLY A C 1
ATOM 3980 O O . GLY A 1 544 ? -3.503 16.286 -8.549 1.00 92.44 544 GLY A O 1
ATOM 3981 N N . ASN A 1 545 ? -2.939 16.259 -6.377 1.00 91.38 545 ASN A N 1
ATOM 3982 C CA . ASN A 1 545 ? -3.990 17.184 -5.933 1.00 91.38 545 ASN A CA 1
ATOM 3983 C C . ASN A 1 545 ? -3.461 18.448 -5.229 1.00 91.38 545 ASN A C 1
ATOM 3985 O O . ASN A 1 545 ? -4.258 19.281 -4.809 1.00 91.38 545 ASN A O 1
ATOM 3989 N N . GLY A 1 546 ? -2.141 18.598 -5.079 1.00 90.38 546 GLY A N 1
ATOM 3990 C CA . GLY A 1 546 ? -1.526 19.755 -4.425 1.00 90.38 546 GLY A CA 1
ATOM 3991 C C . GLY A 1 546 ? -1.823 19.890 -2.926 1.00 90.38 546 GLY A C 1
ATOM 3992 O O . GLY A 1 546 ? -1.688 20.984 -2.393 1.00 90.38 546 GLY A O 1
ATOM 3993 N N . SER A 1 547 ? -2.237 18.821 -2.234 1.00 89.56 547 SER A N 1
ATOM 3994 C CA . SER A 1 547 ? -2.619 18.839 -0.810 1.00 89.56 547 SER A CA 1
ATOM 3995 C C . SER A 1 547 ? -1.822 17.834 0.030 1.00 89.56 547 SER A C 1
ATOM 3997 O O . SER A 1 547 ? -1.465 16.760 -0.445 1.00 89.56 547 SER A O 1
ATOM 3999 N N . THR A 1 548 ? -1.589 18.134 1.315 1.00 87.75 548 THR A N 1
ATOM 4000 C CA . THR A 1 548 ? -1.004 17.174 2.276 1.00 87.75 548 THR A CA 1
ATOM 4001 C C . THR A 1 548 ? -1.956 16.015 2.573 1.00 87.75 548 THR A C 1
ATOM 4003 O O . THR A 1 548 ? -1.521 14.925 2.958 1.00 87.75 548 THR A O 1
ATOM 4006 N N . ASP A 1 549 ? -3.253 16.209 2.334 1.00 90.19 549 ASP A N 1
ATOM 4007 C CA . ASP A 1 549 ? -4.219 15.129 2.164 1.00 90.19 549 ASP A CA 1
ATOM 4008 C C . ASP A 1 549 ? -4.159 14.595 0.720 1.00 90.19 549 ASP A C 1
ATOM 4010 O O . ASP A 1 549 ? -5.125 14.618 -0.046 1.00 90.19 549 ASP A O 1
ATOM 4014 N N . GLY A 1 550 ? -2.957 14.178 0.319 1.00 91.81 550 GLY A N 1
ATOM 4015 C CA . GLY A 1 550 ? -2.630 13.799 -1.049 1.00 91.81 550 GLY A CA 1
ATOM 4016 C C . GLY A 1 550 ? -3.176 12.429 -1.442 1.00 91.81 550 GLY A C 1
ATOM 4017 O O . GLY A 1 550 ? -3.698 11.704 -0.590 1.00 91.81 550 GLY A O 1
ATOM 4018 N N . PRO A 1 551 ? -3.059 12.038 -2.719 1.00 93.00 551 PRO A N 1
ATOM 4019 C CA . PRO A 1 551 ? -3.547 10.757 -3.217 1.00 93.00 551 PRO A CA 1
ATOM 4020 C C . PRO A 1 551 ? -3.091 9.573 -2.359 1.00 93.00 551 PRO A C 1
ATOM 4022 O O . PRO A 1 551 ? -1.934 9.491 -1.943 1.00 93.00 551 PRO A O 1
ATOM 4025 N N . PHE A 1 552 ? -4.012 8.643 -2.110 1.00 94.38 552 PHE A N 1
ATOM 4026 C CA . PHE A 1 552 ? -3.693 7.334 -1.552 1.00 94.38 552 PHE A CA 1
ATOM 4027 C C . PHE A 1 552 ? -3.697 6.294 -2.672 1.00 94.38 552 PHE A C 1
ATOM 4029 O O . PHE A 1 552 ? -4.693 6.145 -3.381 1.00 94.38 552 PHE A O 1
ATOM 4036 N N . VAL A 1 553 ? -2.594 5.563 -2.799 1.00 94.81 553 VAL A N 1
ATOM 4037 C CA . VAL A 1 553 ? -2.360 4.563 -3.839 1.00 94.81 553 VAL A CA 1
ATOM 4038 C C . VAL A 1 553 ? -2.386 3.177 -3.208 1.00 94.81 553 VAL A C 1
ATOM 4040 O O . VAL A 1 553 ? -1.502 2.818 -2.429 1.00 94.81 553 VAL A O 1
ATOM 4043 N N . TYR A 1 554 ? -3.388 2.373 -3.562 1.00 94.56 554 TYR A N 1
ATOM 4044 C CA . TYR A 1 554 ? -3.501 0.998 -3.081 1.00 94.56 554 TYR A CA 1
ATOM 4045 C C . TYR A 1 554 ? -2.601 0.062 -3.895 1.00 94.56 554 TYR A C 1
ATOM 4047 O O . TYR A 1 554 ? -2.756 -0.082 -5.108 1.00 94.56 554 TYR A O 1
ATOM 4055 N N . CYS A 1 555 ? -1.703 -0.634 -3.208 1.00 94.81 555 CYS A N 1
ATOM 4056 C CA . CYS A 1 555 ? -0.813 -1.645 -3.769 1.00 94.81 555 CYS A CA 1
ATOM 4057 C C . CYS A 1 555 ? -1.324 -3.083 -3.583 1.00 94.81 555 CYS A C 1
ATOM 4059 O O . CYS A 1 555 ? -1.012 -3.962 -4.384 1.00 94.81 555 CYS A O 1
ATOM 4061 N N . GLY A 1 556 ? -2.133 -3.336 -2.548 1.00 92.44 556 GLY A N 1
ATOM 4062 C CA . GLY A 1 556 ? -2.511 -4.697 -2.137 1.00 92.44 556 GLY A CA 1
ATOM 4063 C C . GLY A 1 556 ? -1.411 -5.428 -1.359 1.00 92.44 556 GLY A C 1
ATOM 4064 O O . GLY A 1 556 ? -1.474 -6.642 -1.169 1.00 92.44 556 GLY A O 1
ATOM 4065 N N . PHE A 1 557 ? -0.403 -4.682 -0.919 1.00 94.00 557 PHE A N 1
ATOM 4066 C CA . PHE A 1 557 ? 0.717 -5.105 -0.087 1.00 94.00 557 PHE A CA 1
ATOM 4067 C C . PHE A 1 557 ? 1.309 -3.873 0.600 1.00 94.00 557 PHE A C 1
ATOM 4069 O O . PHE A 1 557 ? 1.064 -2.756 0.139 1.00 94.00 557 PHE A O 1
ATOM 4076 N N . ARG A 1 558 ? 2.105 -4.072 1.653 1.00 94.44 558 ARG A N 1
ATOM 4077 C CA . ARG A 1 558 ? 2.943 -3.032 2.253 1.00 94.44 558 ARG A CA 1
ATOM 4078 C C . ARG A 1 558 ? 4.197 -2.867 1.402 1.00 94.44 558 ARG A C 1
ATOM 4080 O O . ARG A 1 558 ? 4.964 -3.828 1.322 1.00 94.44 558 ARG A O 1
ATOM 4087 N N . PRO A 1 559 ? 4.427 -1.727 0.735 1.00 96.69 559 PRO A N 1
ATOM 4088 C CA . PRO A 1 559 ? 5.656 -1.525 -0.024 1.00 96.69 559 PRO A CA 1
ATOM 4089 C C . PRO A 1 559 ? 6.889 -1.489 0.887 1.00 96.69 559 PRO A C 1
ATOM 4091 O O . PRO A 1 559 ? 6.856 -0.845 1.929 1.00 96.69 559 PRO A O 1
ATOM 4094 N N . ARG A 1 560 ? 7.984 -2.133 0.466 1.00 95.69 560 ARG A N 1
ATOM 4095 C CA . ARG A 1 560 ? 9.330 -1.878 1.006 1.00 95.69 560 ARG A CA 1
ATOM 4096 C C . ARG A 1 560 ? 10.076 -0.839 0.187 1.00 95.69 560 ARG A C 1
ATOM 4098 O O . ARG A 1 560 ? 10.952 -0.180 0.715 1.00 95.69 560 ARG A O 1
ATOM 4105 N N . TRP A 1 561 ? 9.774 -0.738 -1.103 1.00 97.88 561 TRP A N 1
ATOM 4106 C CA . TRP A 1 561 ? 10.440 0.165 -2.035 1.00 97.88 561 TRP A CA 1
ATOM 4107 C C . TRP A 1 561 ? 9.402 0.781 -2.957 1.00 97.88 561 TRP A C 1
ATOM 4109 O O . TRP A 1 561 ? 8.535 0.061 -3.462 1.00 97.88 561 TRP A O 1
ATOM 4119 N N . ILE A 1 562 ? 9.483 2.093 -3.158 1.00 98.31 562 ILE A N 1
ATOM 4120 C CA . ILE A 1 562 ? 8.584 2.863 -4.015 1.00 98.31 562 ILE A CA 1
ATOM 4121 C C . ILE A 1 562 ? 9.425 3.836 -4.832 1.00 98.31 562 ILE A C 1
ATOM 4123 O O . ILE A 1 562 ? 10.211 4.591 -4.266 1.00 98.31 562 ILE A O 1
ATOM 4127 N N . MET A 1 563 ? 9.203 3.883 -6.143 1.00 97.88 563 MET A N 1
ATOM 4128 C CA . MET A 1 563 ? 9.705 4.951 -7.000 1.00 97.88 563 MET A CA 1
ATOM 4129 C C . MET A 1 563 ? 8.552 5.728 -7.620 1.00 97.88 563 MET A C 1
ATOM 4131 O O . MET A 1 563 ? 7.621 5.118 -8.139 1.00 97.88 563 MET A O 1
ATOM 4135 N N . VAL A 1 564 ? 8.625 7.059 -7.587 1.00 96.44 564 VAL A N 1
ATOM 4136 C CA . VAL A 1 564 ? 7.617 7.980 -8.134 1.00 96.44 564 VAL A CA 1
ATOM 4137 C C . VAL A 1 564 ? 8.260 8.925 -9.140 1.00 96.44 564 VAL A C 1
ATOM 4139 O O . VAL A 1 564 ? 9.350 9.453 -8.904 1.00 96.44 564 VAL A O 1
ATOM 4142 N N . ARG A 1 565 ? 7.557 9.175 -10.251 1.00 94.88 565 ARG A N 1
ATOM 4143 C CA . ARG A 1 565 ? 7.986 10.133 -11.270 1.00 94.88 565 ARG A CA 1
ATOM 4144 C C . ARG A 1 565 ? 6.813 10.785 -11.998 1.00 94.88 565 ARG A C 1
ATOM 4146 O O . ARG A 1 565 ? 5.931 10.095 -12.501 1.00 94.88 565 ARG A O 1
ATOM 4153 N N . GLY A 1 566 ? 6.830 12.112 -12.127 1.00 94.38 566 GLY A N 1
ATOM 4154 C CA . GLY A 1 566 ? 5.837 12.838 -12.929 1.00 94.38 566 GLY A CA 1
ATOM 4155 C C . GLY A 1 566 ? 5.954 12.581 -14.435 1.00 94.38 566 GLY A C 1
ATOM 4156 O O . GLY A 1 566 ? 7.009 12.769 -15.037 1.00 94.38 566 GLY A O 1
ATOM 4157 N N . ALA A 1 567 ? 4.855 12.184 -15.065 1.00 93.44 567 ALA A N 1
ATOM 4158 C CA . ALA A 1 567 ? 4.769 11.923 -16.499 1.00 93.44 567 ALA A CA 1
ATOM 4159 C C . ALA A 1 567 ? 4.427 13.171 -17.332 1.00 93.44 567 ALA A C 1
ATOM 4161 O O . ALA A 1 567 ? 4.725 13.212 -18.529 1.00 93.44 567 ALA A O 1
ATOM 4162 N N . THR A 1 568 ? 3.788 14.177 -16.729 1.00 92.12 568 THR A N 1
ATOM 4163 C CA . THR A 1 568 ? 3.361 15.422 -17.390 1.00 92.12 568 THR A CA 1
ATOM 4164 C C . THR A 1 568 ? 4.295 16.583 -17.063 1.00 92.12 568 THR A C 1
ATOM 4166 O O . THR A 1 568 ? 4.962 16.578 -16.032 1.00 92.12 568 THR A O 1
ATOM 4169 N N . ALA A 1 569 ? 4.314 17.613 -17.916 1.00 89.62 569 ALA A N 1
ATOM 4170 C CA . ALA A 1 569 ? 5.149 18.802 -17.716 1.00 89.62 569 ALA A CA 1
ATOM 4171 C C . ALA A 1 569 ? 4.896 19.498 -16.365 1.00 89.62 569 ALA A C 1
ATOM 4173 O O . ALA A 1 569 ? 5.840 19.921 -15.710 1.00 89.62 569 ALA A O 1
ATOM 4174 N N . SER A 1 570 ? 3.640 19.543 -15.910 1.00 88.06 570 SER A N 1
ATOM 4175 C CA . SER A 1 570 ? 3.237 20.146 -14.630 1.00 88.06 570 SER A CA 1
ATOM 4176 C C . SER A 1 570 ? 3.750 19.421 -13.379 1.00 88.06 570 SER A C 1
ATOM 4178 O O . SER A 1 570 ? 3.743 20.013 -12.305 1.00 88.06 570 SER A O 1
ATOM 4180 N N . GLY A 1 571 ? 4.177 18.160 -13.502 1.00 85.25 571 GLY A N 1
ATOM 4181 C CA . GLY A 1 571 ? 4.774 17.373 -12.417 1.00 85.25 571 GLY A CA 1
ATOM 4182 C C . GLY A 1 571 ? 6.187 16.886 -12.738 1.00 85.25 571 GLY A C 1
ATOM 4183 O O . GLY A 1 571 ? 6.678 15.972 -12.076 1.00 85.25 571 GLY A O 1
ATOM 4184 N N . ALA A 1 572 ? 6.816 17.431 -13.787 1.00 87.19 572 ALA A N 1
ATOM 4185 C CA . ALA A 1 572 ? 8.173 17.076 -14.175 1.00 87.19 572 ALA A CA 1
ATOM 4186 C C . ALA A 1 572 ? 9.158 17.414 -13.043 1.00 87.19 572 ALA A C 1
ATOM 4188 O O . ALA A 1 572 ? 9.003 18.423 -12.361 1.00 87.19 572 ALA A O 1
ATOM 4189 N N . GLY A 1 573 ? 10.149 16.552 -12.833 1.00 89.50 573 GLY A N 1
ATOM 4190 C CA . GLY A 1 573 ? 11.051 16.628 -11.691 1.00 89.50 573 GLY A CA 1
ATOM 4191 C C . GLY A 1 573 ? 11.846 15.343 -11.503 1.00 89.50 573 GLY A C 1
ATOM 4192 O O . GLY A 1 573 ? 11.881 14.481 -12.379 1.00 89.50 573 GLY A O 1
ATOM 4193 N N . SER A 1 574 ? 12.489 15.216 -10.359 1.00 91.75 574 SER A N 1
ATOM 4194 C CA . SER A 1 574 ? 13.326 14.079 -9.974 1.00 91.75 574 SER A CA 1
ATOM 4195 C C . SER A 1 574 ? 12.587 12.734 -9.861 1.00 91.75 574 SER A C 1
ATOM 4197 O O . SER A 1 574 ? 11.395 12.669 -9.553 1.00 91.75 574 SER A O 1
ATOM 4199 N N . TRP A 1 575 ? 13.326 11.636 -10.038 1.00 94.75 575 TRP A N 1
ATOM 4200 C CA . TRP A 1 575 ? 12.884 10.255 -9.824 1.00 94.75 575 TRP A CA 1
ATOM 4201 C C . TRP A 1 575 ? 13.077 9.861 -8.367 1.00 94.75 575 TRP A C 1
ATOM 4203 O O . TRP A 1 575 ? 14.166 9.461 -7.960 1.00 94.75 575 TRP A O 1
ATOM 4213 N N . ARG A 1 576 ? 12.025 9.980 -7.561 1.00 93.50 576 ARG A N 1
ATOM 4214 C CA . ARG A 1 576 ? 12.130 9.768 -6.113 1.00 93.50 576 ARG A CA 1
ATOM 4215 C C . ARG A 1 576 ? 12.018 8.310 -5.750 1.00 93.50 576 ARG A C 1
ATOM 4217 O O . ARG A 1 576 ? 11.048 7.680 -6.149 1.00 93.50 576 ARG A O 1
ATOM 4224 N N . ILE A 1 577 ? 12.962 7.825 -4.951 1.00 95.62 577 ILE A N 1
ATOM 4225 C CA . ILE A 1 577 ? 13.018 6.463 -4.432 1.00 95.62 577 ILE A CA 1
ATOM 4226 C C . ILE A 1 577 ? 12.927 6.486 -2.904 1.00 95.62 577 ILE A C 1
ATOM 4228 O O . ILE A 1 577 ? 13.818 7.000 -2.223 1.00 95.62 577 ILE A O 1
ATOM 4232 N N . TYR A 1 578 ? 11.878 5.866 -2.378 1.00 94.31 578 TYR A N 1
ATOM 4233 C CA . TYR A 1 578 ? 11.638 5.642 -0.955 1.00 94.31 578 TYR A CA 1
ATOM 4234 C C . TYR A 1 578 ? 11.848 4.166 -0.637 1.00 94.31 578 TYR A C 1
ATOM 4236 O O . TYR A 1 578 ? 11.458 3.306 -1.433 1.00 94.31 578 TYR A O 1
ATOM 4244 N N . ASP A 1 579 ? 12.418 3.861 0.528 1.00 93.25 579 ASP A N 1
ATOM 4245 C CA . ASP A 1 579 ? 12.387 2.502 1.052 1.00 93.25 579 ASP A CA 1
ATOM 4246 C C . ASP A 1 579 ? 12.349 2.440 2.573 1.00 93.25 579 ASP A C 1
ATOM 4248 O O . ASP A 1 579 ? 12.974 3.228 3.281 1.00 93.25 579 ASP A O 1
ATOM 4252 N N . THR A 1 580 ? 11.648 1.415 3.048 1.00 92.00 580 THR A N 1
ATOM 4253 C CA . THR A 1 580 ? 11.275 1.258 4.453 1.00 92.00 580 THR A CA 1
ATOM 4254 C C . THR A 1 580 ? 12.385 0.666 5.321 1.00 92.00 580 THR A C 1
ATOM 4256 O O . THR A 1 580 ? 12.200 0.442 6.519 1.00 92.00 580 THR A O 1
ATOM 4259 N N . SER A 1 581 ? 13.541 0.367 4.715 1.00 91.69 581 SER A N 1
ATOM 4260 C CA . SER A 1 581 ? 14.740 -0.082 5.421 1.00 91.69 581 SER A CA 1
ATOM 4261 C C . SER A 1 581 ? 15.574 1.099 5.916 1.00 91.69 581 SER A C 1
ATOM 4263 O O . SER A 1 581 ? 16.209 0.975 6.961 1.00 91.69 581 SER A O 1
ATOM 4265 N N . ARG A 1 582 ? 15.564 2.231 5.195 1.00 89.88 582 ARG A N 1
ATOM 4266 C CA . ARG A 1 582 ? 16.258 3.471 5.582 1.00 89.88 582 ARG A CA 1
ATOM 4267 C C . ARG A 1 582 ? 15.416 4.337 6.513 1.00 89.88 582 ARG A C 1
ATOM 4269 O O . ARG A 1 582 ? 15.876 4.681 7.599 1.00 89.88 582 ARG A O 1
ATOM 4276 N N . ASP A 1 583 ? 14.189 4.634 6.110 1.00 86.75 583 ASP A N 1
ATOM 4277 C CA . ASP A 1 583 ? 13.193 5.277 6.961 1.00 86.75 583 ASP A CA 1
ATOM 4278 C C . ASP A 1 583 ? 12.341 4.153 7.525 1.00 86.75 583 ASP A C 1
ATOM 4280 O O . ASP A 1 583 ? 11.717 3.436 6.763 1.00 86.75 583 ASP A O 1
ATOM 4284 N N . THR A 1 584 ? 12.371 3.893 8.832 1.00 86.62 584 THR A N 1
ATOM 4285 C CA . THR A 1 584 ? 11.730 2.689 9.407 1.00 86.62 584 THR A CA 1
ATOM 4286 C C . THR A 1 584 ? 10.298 2.928 9.882 1.00 86.62 584 THR A C 1
ATOM 4288 O O . THR A 1 584 ? 9.570 1.973 10.157 1.00 86.62 584 THR A O 1
ATOM 4291 N N . TYR A 1 585 ? 9.854 4.181 9.888 1.00 87.25 585 TYR A N 1
ATOM 4292 C CA . TYR A 1 585 ? 8.533 4.610 10.328 1.00 87.25 585 TYR A CA 1
ATOM 4293 C C . TYR A 1 585 ? 8.012 5.752 9.455 1.00 87.25 585 TYR A C 1
ATOM 4295 O O . TYR A 1 585 ? 8.777 6.448 8.795 1.00 87.25 585 TYR A O 1
ATOM 4303 N N . ASN A 1 586 ? 6.699 5.979 9.495 1.00 91.19 586 ASN A N 1
ATOM 4304 C CA . ASN A 1 586 ? 6.113 7.157 8.866 1.00 91.19 586 ASN A CA 1
ATOM 4305 C C . ASN A 1 586 ? 6.419 8.419 9.693 1.00 91.19 586 ASN A C 1
ATOM 4307 O O . ASN A 1 586 ? 6.324 8.395 10.917 1.00 91.19 586 ASN A O 1
ATOM 4311 N N . VAL A 1 587 ? 6.689 9.568 9.081 1.00 89.62 587 VAL A N 1
ATOM 4312 C CA . VAL A 1 587 ? 6.664 9.824 7.632 1.00 89.62 587 VAL A CA 1
ATOM 4313 C C . VAL A 1 587 ? 7.984 9.454 6.949 1.00 89.62 587 VAL A C 1
ATOM 4315 O O . VAL A 1 587 ? 9.049 9.702 7.502 1.00 89.62 587 VAL A O 1
ATOM 4318 N N . GLU A 1 588 ? 7.908 8.915 5.734 1.00 86.88 588 GLU A N 1
ATOM 4319 C CA . GLU A 1 588 ? 9.080 8.729 4.873 1.00 86.88 588 GLU A CA 1
ATOM 4320 C C . GLU A 1 588 ? 9.505 10.089 4.313 1.00 86.88 588 GLU A C 1
ATOM 4322 O O . GLU A 1 588 ? 8.728 10.770 3.628 1.00 86.88 588 GLU A O 1
ATOM 4327 N N . ALA A 1 589 ? 10.734 10.491 4.622 1.00 85.12 589 ALA A N 1
ATOM 4328 C CA . ALA A 1 589 ? 11.227 11.845 4.396 1.00 85.12 589 ALA A CA 1
ATOM 4329 C C . ALA A 1 589 ? 12.602 11.894 3.722 1.00 85.12 589 ALA A C 1
ATOM 4331 O O . ALA A 1 589 ? 13.080 12.987 3.438 1.00 85.12 589 ALA A O 1
ATOM 4332 N N . ASN A 1 590 ? 13.232 10.752 3.440 1.00 85.62 590 ASN A N 1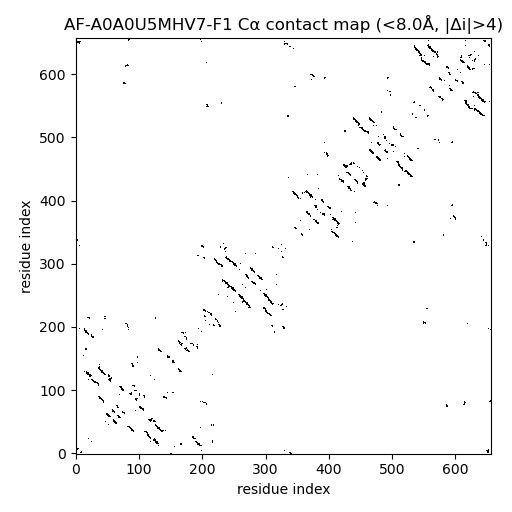
ATOM 4333 C CA . ASN A 1 590 ? 14.598 10.708 2.919 1.00 85.62 590 ASN A CA 1
ATOM 4334 C C . ASN A 1 590 ? 14.665 10.007 1.545 1.00 85.62 590 ASN A C 1
ATOM 4336 O O . ASN A 1 590 ? 15.278 8.938 1.410 1.00 85.62 590 ASN A O 1
ATOM 4340 N N . PRO A 1 591 ? 14.030 10.567 0.490 1.00 88.75 591 PRO A N 1
ATOM 4341 C CA . PRO A 1 591 ? 14.096 9.974 -0.837 1.00 88.75 591 PRO A CA 1
ATOM 4342 C C . PRO A 1 591 ? 15.508 10.077 -1.427 1.00 88.75 591 PRO A C 1
ATOM 4344 O O . PRO A 1 591 ? 16.209 11.074 -1.261 1.00 88.75 591 PRO A O 1
ATOM 4347 N N . LEU A 1 592 ? 15.892 9.059 -2.192 1.00 92.44 592 LEU A N 1
ATOM 4348 C CA . LEU A 1 592 ? 17.021 9.127 -3.123 1.00 92.44 592 LEU A CA 1
ATOM 4349 C C . LEU A 1 592 ? 16.518 9.459 -4.531 1.00 92.44 592 LEU A C 1
ATOM 4351 O O . LEU A 1 592 ? 15.329 9.318 -4.819 1.00 92.44 592 LEU A O 1
ATOM 4355 N N . TYR A 1 593 ? 17.422 9.895 -5.407 1.00 94.12 593 TYR A N 1
ATOM 4356 C CA . TYR A 1 593 ? 17.076 10.402 -6.736 1.00 94.12 593 TYR A CA 1
ATOM 4357 C C . TYR A 1 593 ? 17.793 9.610 -7.823 1.00 94.12 593 TYR A C 1
ATOM 4359 O O . TYR A 1 593 ? 19.012 9.707 -7.929 1.00 94.12 593 TYR A O 1
ATOM 4367 N N . ALA A 1 594 ? 17.063 8.845 -8.639 1.00 96.38 594 ALA A N 1
ATOM 4368 C CA . ALA A 1 594 ? 17.682 7.956 -9.630 1.00 96.38 594 ALA A CA 1
ATOM 4369 C C . ALA A 1 594 ? 18.570 8.699 -10.647 1.00 96.38 594 ALA A C 1
ATOM 4371 O O . ALA A 1 594 ? 19.538 8.129 -11.156 1.00 96.38 594 ALA A O 1
ATOM 4372 N N . GLU A 1 595 ? 18.247 9.959 -10.938 1.00 95.62 595 GLU A N 1
ATOM 4373 C CA . GLU A 1 595 ? 18.933 10.813 -11.906 1.00 95.62 595 GLU A CA 1
ATOM 4374 C C . GLU A 1 595 ? 20.082 11.644 -11.327 1.00 95.62 595 GLU A C 1
ATOM 4376 O O . GLU A 1 595 ? 20.697 12.408 -12.068 1.00 95.62 595 GLU A O 1
ATOM 4381 N N . SER A 1 596 ? 20.379 11.535 -10.029 1.00 94.94 596 SER A N 1
ATOM 4382 C CA . SER A 1 596 ? 21.328 12.423 -9.351 1.00 94.94 596 SER A CA 1
ATOM 4383 C C . SER A 1 596 ? 22.428 11.665 -8.617 1.00 94.94 596 SER A C 1
ATOM 4385 O O . SER A 1 596 ? 22.219 10.581 -8.085 1.00 94.94 596 SER A O 1
ATOM 4387 N N . SER A 1 597 ? 23.617 12.262 -8.534 1.00 94.69 597 SER A N 1
ATOM 4388 C CA . SER A 1 597 ? 24.702 11.743 -7.695 1.00 94.69 597 SER A CA 1
ATOM 4389 C C . SER A 1 597 ? 24.602 12.209 -6.242 1.00 94.69 597 SER A C 1
ATOM 4391 O O . SER A 1 597 ? 25.357 11.730 -5.399 1.00 94.69 597 SER A O 1
ATOM 4393 N N . VAL A 1 598 ? 23.714 13.162 -5.939 1.00 92.12 598 VAL A N 1
ATOM 4394 C CA . VAL A 1 598 ? 23.637 13.826 -4.630 1.00 92.12 598 VAL A CA 1
ATOM 4395 C C . VAL A 1 598 ? 23.469 12.795 -3.505 1.00 92.12 598 VAL A C 1
ATOM 4397 O O . VAL A 1 598 ? 22.827 11.756 -3.678 1.00 92.12 598 VAL A O 1
ATOM 4400 N N . ALA A 1 599 ? 24.120 13.049 -2.367 1.00 89.50 599 ALA A N 1
ATOM 4401 C CA . ALA A 1 599 ? 23.961 12.245 -1.156 1.00 89.50 599 ALA A CA 1
ATOM 4402 C C . ALA A 1 599 ? 22.500 12.259 -0.677 1.00 89.50 599 ALA A C 1
ATOM 4404 O O . ALA A 1 599 ? 21.726 13.140 -1.058 1.00 89.50 599 ALA A O 1
ATOM 4405 N N . GLU A 1 600 ? 22.126 11.323 0.193 1.00 85.44 600 GLU A N 1
ATOM 4406 C CA . GLU A 1 600 ? 20.844 11.425 0.884 1.00 85.44 600 GLU A CA 1
ATOM 4407 C C . GLU A 1 600 ? 20.840 12.733 1.672 1.00 85.44 600 GLU A C 1
ATOM 4409 O O . GLU A 1 600 ? 21.686 12.977 2.532 1.00 85.44 600 GLU A O 1
ATOM 4414 N N . LYS A 1 601 ? 19.903 13.609 1.335 1.00 66.75 601 LYS A N 1
ATOM 4415 C CA . LYS A 1 601 ? 19.605 14.761 2.167 1.00 66.75 601 LYS A CA 1
ATOM 4416 C C . LYS A 1 601 ? 18.410 14.367 3.010 1.00 66.75 601 LYS A C 1
ATOM 4418 O O . LYS A 1 601 ? 17.428 13.874 2.457 1.00 66.75 601 LYS A O 1
ATOM 4423 N N . ALA A 1 602 ? 18.478 14.636 4.314 1.00 59.31 602 ALA A N 1
ATOM 4424 C CA . ALA A 1 602 ? 17.244 14.831 5.053 1.00 59.31 602 ALA A CA 1
ATOM 4425 C C . ALA A 1 602 ? 16.446 15.873 4.274 1.00 59.31 602 ALA A C 1
ATOM 4427 O O . ALA A 1 602 ? 17.026 16.914 3.938 1.00 59.31 602 ALA A O 1
ATOM 4428 N N . ASN A 1 603 ? 15.202 15.574 3.883 1.00 57.06 603 ASN A N 1
ATOM 4429 C CA . ASN A 1 603 ? 14.394 16.587 3.218 1.00 57.06 603 ASN A CA 1
ATOM 4430 C C . ASN A 1 603 ? 14.498 17.883 4.036 1.00 57.06 603 ASN A C 1
ATOM 4432 O O . ASN A 1 603 ? 14.394 17.865 5.266 1.00 57.06 603 ASN A O 1
ATOM 4436 N N . ASP A 1 604 ? 14.780 18.981 3.331 1.00 46.19 604 ASP A N 1
ATOM 4437 C CA . ASP A 1 604 ? 14.680 20.341 3.850 1.00 46.19 604 ASP A CA 1
ATOM 4438 C C . ASP A 1 604 ? 13.387 20.437 4.679 1.00 46.19 604 ASP A C 1
ATOM 4440 O O . ASP A 1 604 ? 12.363 19.858 4.305 1.00 46.19 604 ASP A O 1
ATOM 4444 N N . ALA A 1 605 ? 13.459 21.115 5.825 1.00 43.59 605 ALA A N 1
ATOM 4445 C CA . ALA A 1 605 ? 12.439 21.276 6.863 1.00 43.59 605 ALA A CA 1
ATOM 4446 C C . ALA A 1 605 ? 11.080 21.844 6.380 1.00 43.59 605 ALA A C 1
ATOM 4448 O O . ALA A 1 605 ? 10.240 22.252 7.178 1.00 43.59 605 ALA A O 1
ATOM 4449 N N . SER A 1 606 ? 10.848 21.873 5.075 1.00 52.22 606 SER A N 1
ATOM 4450 C CA . SER A 1 606 ? 9.754 22.486 4.351 1.00 52.22 606 SER A CA 1
ATOM 4451 C C . SER A 1 606 ? 8.677 21.494 3.860 1.00 52.22 606 SER A C 1
ATOM 4453 O O . SER A 1 606 ? 7.712 21.904 3.219 1.00 52.22 606 SER A O 1
ATOM 4455 N N . GLY A 1 607 ? 8.768 20.198 4.205 1.00 59.25 607 GLY A N 1
ATOM 4456 C CA . GLY A 1 607 ? 7.657 19.234 4.056 1.00 59.25 607 GLY A CA 1
ATOM 4457 C C . GLY A 1 607 ? 7.367 18.769 2.619 1.00 59.25 607 GLY A C 1
ATOM 4458 O O . GLY A 1 607 ? 6.279 18.267 2.315 1.00 59.25 607 GLY A O 1
ATOM 4459 N N . PHE A 1 608 ? 8.328 18.930 1.710 1.00 67.38 608 PHE A N 1
ATOM 4460 C CA . PHE A 1 608 ? 8.180 18.511 0.318 1.00 67.38 608 PHE A CA 1
ATOM 4461 C C . PHE A 1 608 ? 8.322 16.994 0.155 1.00 67.38 608 PHE A C 1
ATOM 4463 O O . PHE A 1 608 ? 9.175 16.356 0.758 1.00 67.38 608 PHE A O 1
ATOM 4470 N N . ASN A 1 609 ? 7.499 16.423 -0.728 1.00 75.69 609 ASN A N 1
ATOM 4471 C CA . ASN A 1 609 ? 7.606 15.053 -1.234 1.00 75.69 609 ASN A CA 1
ATOM 4472 C C . ASN A 1 609 ? 7.637 13.964 -0.148 1.00 75.69 609 ASN A C 1
ATOM 4474 O O . ASN A 1 609 ? 8.327 12.958 -0.281 1.00 75.69 609 ASN A O 1
ATOM 4478 N N . LEU A 1 610 ? 6.880 14.166 0.924 1.00 87.50 610 LEU A N 1
ATOM 4479 C CA . LEU A 1 610 ? 6.687 13.190 1.988 1.00 87.50 610 LEU A CA 1
ATOM 4480 C C . LEU A 1 610 ? 5.685 12.108 1.572 1.00 87.50 610 LEU A C 1
ATOM 4482 O O . LEU A 1 610 ? 4.705 12.417 0.880 1.00 87.50 610 LEU A O 1
ATOM 4486 N N . ILE A 1 611 ? 5.882 10.871 2.035 1.00 91.88 611 ILE A N 1
ATOM 4487 C CA . ILE A 1 611 ? 4.880 9.804 1.905 1.00 91.88 611 ILE A CA 1
ATOM 4488 C C . ILE A 1 611 ? 4.658 9.071 3.230 1.00 91.88 611 ILE A C 1
ATOM 4490 O O . ILE A 1 611 ? 5.567 8.933 4.042 1.00 91.88 611 ILE A O 1
ATOM 4494 N N . ASP A 1 612 ? 3.447 8.559 3.421 1.00 94.25 612 ASP A N 1
ATOM 4495 C CA . ASP A 1 612 ? 3.200 7.487 4.383 1.00 94.25 612 ASP A CA 1
ATOM 4496 C C . ASP A 1 612 ? 3.148 6.161 3.645 1.00 94.25 612 ASP A C 1
ATOM 4498 O O . ASP A 1 612 ? 2.472 6.041 2.626 1.00 94.25 612 ASP A O 1
ATOM 4502 N N . VAL A 1 613 ? 3.780 5.142 4.200 1.00 94.75 613 VAL A N 1
ATOM 4503 C CA . VAL A 1 613 ? 3.606 3.753 3.792 1.00 94.75 613 VAL A CA 1
ATOM 4504 C C . VAL A 1 613 ? 2.620 3.082 4.741 1.00 94.75 613 VAL A C 1
ATOM 4506 O O . VAL A 1 613 ? 2.704 3.213 5.960 1.00 94.75 613 VAL A O 1
ATOM 4509 N N . THR A 1 614 ? 1.690 2.334 4.167 1.00 94.38 614 THR A N 1
ATOM 4510 C CA . THR A 1 614 ? 0.610 1.624 4.865 1.00 94.38 614 THR A CA 1
ATOM 4511 C C . THR A 1 614 ? 0.669 0.138 4.525 1.00 94.38 614 THR A C 1
ATOM 4513 O O . THR A 1 614 ? 1.334 -0.264 3.569 1.00 94.38 614 THR A O 1
ATOM 4516 N N . ALA A 1 615 ? -0.056 -0.695 5.263 1.00 92.56 615 ALA A N 1
ATOM 4517 C CA . ALA A 1 615 ? -0.108 -2.142 5.086 1.00 92.56 615 ALA A CA 1
ATOM 4518 C C . ALA A 1 615 ? -0.594 -2.593 3.696 1.00 92.56 615 ALA A C 1
ATOM 4520 O O . ALA A 1 615 ? -0.393 -3.746 3.314 1.00 92.56 615 ALA A O 1
ATOM 4521 N N . ASN A 1 616 ? -1.245 -1.708 2.939 1.00 93.25 616 ASN A N 1
ATOM 4522 C CA . ASN A 1 616 ? -1.823 -1.996 1.631 1.00 93.25 616 ASN A CA 1
ATOM 4523 C C . ASN A 1 616 ? -1.437 -0.987 0.541 1.00 93.25 616 ASN A C 1
ATOM 4525 O O . ASN A 1 616 ? -2.009 -1.065 -0.547 1.00 93.25 616 ASN A O 1
ATOM 4529 N N . GLY A 1 617 ? -0.509 -0.058 0.783 1.00 95.56 617 GLY A N 1
ATOM 4530 C CA . GLY A 1 617 ? -0.172 0.983 -0.185 1.00 95.56 617 GLY A CA 1
ATOM 4531 C C . GLY A 1 617 ? 0.634 2.139 0.392 1.00 95.56 617 GLY A C 1
ATOM 4532 O O . GLY A 1 617 ? 1.349 1.979 1.381 1.00 95.56 617 GLY A O 1
ATOM 4533 N N . PHE A 1 618 ? 0.497 3.319 -0.203 1.00 95.88 618 PHE A N 1
ATOM 4534 C CA . PHE A 1 618 ? 1.138 4.541 0.282 1.00 95.88 618 PHE A CA 1
ATOM 4535 C C . PHE A 1 618 ? 0.256 5.774 0.067 1.00 95.88 618 PHE A C 1
ATOM 4537 O O . PHE A 1 618 ? -0.589 5.803 -0.828 1.00 95.88 618 PHE A O 1
ATOM 4544 N N . LYS A 1 619 ? 0.450 6.805 0.890 1.00 94.50 619 LYS A N 1
ATOM 4545 C CA . LYS A 1 619 ? -0.211 8.106 0.774 1.00 94.50 619 LYS A CA 1
ATOM 4546 C C . LYS A 1 619 ? 0.800 9.204 0.533 1.00 94.50 619 LYS A C 1
ATOM 4548 O O . LYS A 1 619 ? 1.771 9.326 1.271 1.00 94.50 619 LYS A O 1
ATOM 4553 N N . ILE A 1 620 ? 0.516 10.054 -0.440 1.00 93.75 620 ILE A N 1
ATOM 4554 C CA . ILE A 1 620 ? 1.289 11.265 -0.673 1.00 93.75 620 ILE A CA 1
ATOM 4555 C C . ILE A 1 620 ? 0.929 12.320 0.381 1.00 93.75 620 ILE A C 1
ATOM 4557 O O . ILE A 1 620 ? -0.245 12.571 0.648 1.00 93.75 620 ILE A O 1
ATOM 4561 N N . ARG A 1 621 ? 1.945 12.936 0.992 1.00 90.31 621 ARG A N 1
ATOM 4562 C CA . ARG A 1 621 ? 1.820 13.922 2.081 1.00 90.31 621 ARG A CA 1
ATOM 4563 C C . ARG A 1 621 ? 2.420 15.287 1.736 1.00 90.31 621 ARG A C 1
ATOM 4565 O O . ARG A 1 621 ? 2.702 16.074 2.631 1.00 90.31 621 ARG A O 1
ATOM 4572 N N . SER A 1 622 ? 2.603 15.583 0.450 1.00 85.69 622 SER A N 1
ATOM 4573 C CA . SER A 1 622 ? 3.185 16.846 -0.021 1.00 85.69 622 SER A CA 1
ATOM 4574 C C . SER A 1 622 ? 2.130 17.808 -0.570 1.00 85.69 622 SER A C 1
ATOM 4576 O O . SER A 1 622 ? 1.286 17.388 -1.350 1.00 85.69 622 SER A O 1
ATOM 4578 N N . SER A 1 623 ? 2.193 19.094 -0.211 1.00 75.31 623 SER A N 1
ATOM 4579 C CA . SER A 1 623 ? 1.188 20.116 -0.569 1.00 75.31 623 SER A CA 1
ATOM 4580 C C . SER A 1 623 ? 1.686 21.266 -1.451 1.00 75.31 623 SER A C 1
ATOM 4582 O O . SER A 1 623 ? 0.992 22.268 -1.590 1.00 75.31 623 SER A O 1
ATOM 4584 N N . ALA A 1 624 ? 2.898 21.203 -1.999 1.00 64.00 624 ALA A N 1
ATOM 4585 C CA . ALA A 1 624 ? 3.481 22.376 -2.649 1.00 64.00 624 ALA A CA 1
ATOM 4586 C C . ALA A 1 624 ? 3.161 22.493 -4.148 1.00 64.00 624 ALA A C 1
ATOM 4588 O O . ALA A 1 624 ? 3.141 21.498 -4.881 1.00 64.00 624 ALA A O 1
ATOM 4589 N N . SER A 1 625 ? 3.006 23.733 -4.624 1.00 53.41 625 SER A N 1
ATOM 4590 C CA . SER A 1 625 ? 3.099 24.076 -6.045 1.00 53.41 625 SER A CA 1
ATOM 4591 C C . SER A 1 625 ? 4.497 23.706 -6.560 1.00 53.41 625 SER A C 1
ATOM 4593 O O . SER A 1 625 ? 5.505 24.102 -5.984 1.00 53.41 625 SER A O 1
ATOM 4595 N N . GLY A 1 626 ? 4.567 22.883 -7.610 1.00 60.00 626 GLY A N 1
ATOM 4596 C CA . GLY A 1 626 ? 5.834 22.315 -8.093 1.00 60.00 626 GLY A CA 1
ATOM 4597 C C . GLY A 1 626 ? 6.300 21.055 -7.354 1.00 60.00 626 GLY A C 1
ATOM 4598 O O . GLY A 1 626 ? 7.438 20.636 -7.540 1.00 60.00 626 GLY A O 1
ATOM 4599 N N . SER A 1 627 ? 5.448 20.429 -6.528 1.00 70.81 627 SER A N 1
ATOM 4600 C CA . SER A 1 627 ? 5.759 19.119 -5.948 1.00 70.81 627 SER A CA 1
ATOM 4601 C C . SER A 1 627 ? 6.057 18.093 -7.046 1.00 70.81 627 SER A C 1
ATOM 4603 O O . SER A 1 627 ? 5.275 17.889 -7.972 1.00 70.81 627 SER A O 1
ATOM 4605 N N . GLU A 1 628 ? 7.169 17.383 -6.895 1.00 85.88 628 GLU A N 1
ATOM 4606 C CA . GLU A 1 628 ? 7.621 16.338 -7.820 1.00 85.88 628 GLU A CA 1
ATOM 4607 C C . GLU A 1 628 ? 6.916 14.997 -7.559 1.00 85.88 628 GLU A C 1
ATOM 4609 O O . GLU A 1 628 ? 7.219 13.991 -8.201 1.00 85.88 628 GLU A O 1
ATOM 4614 N N . THR A 1 629 ? 5.952 14.985 -6.630 1.00 89.75 629 THR A N 1
ATOM 4615 C CA . THR A 1 629 ? 5.090 13.837 -6.326 1.00 89.75 629 THR A CA 1
ATOM 4616 C C . THR A 1 629 ? 3.606 14.180 -6.211 1.00 89.75 629 THR A C 1
ATOM 4618 O O . THR A 1 629 ? 2.805 13.250 -6.141 1.00 89.75 629 THR A O 1
ATOM 4621 N N . ASN A 1 630 ? 3.203 15.458 -6.174 1.00 92.06 630 ASN A N 1
ATOM 4622 C CA . ASN A 1 630 ? 1.803 15.833 -5.939 1.00 92.06 630 ASN A CA 1
ATOM 4623 C C . ASN A 1 630 ? 1.329 17.158 -6.561 1.00 92.06 630 ASN A C 1
ATOM 4625 O O . ASN A 1 630 ? 0.378 17.755 -6.058 1.00 92.06 630 ASN A O 1
ATOM 4629 N N . ALA A 1 631 ? 1.954 17.665 -7.620 1.00 91.31 631 ALA A N 1
ATOM 4630 C CA . ALA A 1 631 ? 1.441 18.852 -8.299 1.00 91.31 631 ALA A CA 1
ATOM 4631 C C . ALA A 1 631 ? -0.003 18.619 -8.787 1.00 91.31 631 ALA A C 1
ATOM 4633 O O . ALA A 1 631 ? -0.326 17.566 -9.342 1.00 91.31 631 ALA A O 1
ATOM 4634 N N . SER A 1 632 ? -0.877 19.603 -8.558 1.00 91.06 632 SER A N 1
ATOM 4635 C CA . SER A 1 632 ? -2.304 19.490 -8.880 1.00 91.06 632 SER A CA 1
ATOM 4636 C C . SER A 1 632 ? -2.524 19.217 -10.372 1.00 91.06 632 SER A C 1
ATOM 4638 O O . SER A 1 632 ? -1.977 19.914 -11.228 1.00 91.06 632 SER A O 1
ATOM 4640 N N . GLY A 1 633 ? -3.293 18.171 -10.683 1.00 90.19 633 GLY A N 1
ATOM 4641 C CA . GLY A 1 633 ? -3.600 17.740 -12.048 1.00 90.19 633 GLY A CA 1
ATOM 4642 C C . GLY A 1 633 ? -2.446 17.055 -12.791 1.00 90.19 633 GLY A C 1
ATOM 4643 O O . GLY A 1 633 ? -2.645 16.589 -13.912 1.00 90.19 633 GLY A O 1
ATOM 4644 N N . ALA A 1 634 ? -1.246 16.962 -12.208 1.00 91.94 634 ALA A N 1
ATOM 4645 C CA . ALA A 1 634 ? -0.140 16.239 -12.826 1.00 91.94 634 ALA A CA 1
ATOM 4646 C C . ALA A 1 634 ? -0.328 14.724 -12.685 1.00 91.94 634 ALA A C 1
ATOM 4648 O O . ALA A 1 634 ? -0.743 14.233 -11.636 1.00 91.94 634 ALA A O 1
ATOM 4649 N N . THR A 1 635 ? 0.001 13.973 -13.737 1.00 93.56 635 THR A N 1
ATOM 4650 C CA . THR A 1 635 ? 0.010 12.504 -13.679 1.00 93.56 635 THR A CA 1
ATOM 4651 C C . THR A 1 635 ? 1.383 12.026 -13.241 1.00 93.56 635 THR A C 1
ATOM 4653 O O . THR A 1 635 ? 2.388 12.405 -13.842 1.00 93.56 635 THR A O 1
ATOM 4656 N N . TYR A 1 636 ? 1.425 11.160 -12.238 1.00 95.25 636 TYR A N 1
ATOM 4657 C CA . TYR A 1 636 ? 2.633 10.498 -11.758 1.00 95.25 636 TYR A CA 1
ATOM 4658 C C . TYR A 1 636 ? 2.553 9.013 -12.066 1.00 95.25 636 TYR A C 1
ATOM 4660 O O . TYR A 1 636 ? 1.504 8.408 -11.861 1.00 95.25 636 TYR A O 1
ATOM 4668 N N . ILE A 1 637 ? 3.654 8.429 -12.531 1.00 97.31 637 ILE A N 1
ATOM 4669 C CA . ILE A 1 637 ? 3.837 6.979 -12.554 1.00 97.31 637 ILE A CA 1
ATOM 4670 C C . ILE A 1 637 ? 4.523 6.536 -11.268 1.00 97.31 637 ILE A C 1
ATOM 4672 O O . ILE A 1 637 ? 5.281 7.302 -10.662 1.00 97.31 637 ILE A O 1
ATOM 4676 N N . PHE A 1 638 ? 4.289 5.291 -10.875 1.00 98.00 638 PHE A N 1
ATOM 4677 C CA . PHE A 1 638 ? 5.011 4.684 -9.772 1.00 98.00 638 PHE A CA 1
ATOM 4678 C C . PHE A 1 638 ? 5.341 3.217 -10.032 1.00 98.00 638 PHE A C 1
ATOM 4680 O O . PHE A 1 638 ? 4.669 2.527 -10.799 1.00 98.00 638 PHE A O 1
ATOM 4687 N N . ALA A 1 639 ? 6.359 2.748 -9.322 1.00 98.62 639 ALA A N 1
ATOM 4688 C CA . ALA A 1 639 ? 6.699 1.344 -9.177 1.00 98.62 639 ALA A CA 1
ATOM 4689 C C . ALA A 1 639 ? 6.833 1.030 -7.687 1.00 98.62 639 ALA A C 1
ATOM 4691 O O . ALA A 1 639 ? 7.469 1.791 -6.963 1.00 98.62 639 ALA A O 1
ATOM 4692 N N . ALA A 1 640 ? 6.247 -0.072 -7.228 1.00 98.69 640 ALA A N 1
ATOM 4693 C CA . ALA A 1 640 ? 6.340 -0.503 -5.838 1.00 98.69 640 ALA A CA 1
ATOM 4694 C C . ALA A 1 640 ? 6.625 -2.004 -5.737 1.00 98.69 640 ALA A C 1
ATOM 4696 O O . ALA A 1 640 ? 6.054 -2.794 -6.491 1.00 98.69 640 ALA A O 1
ATOM 4697 N N . PHE A 1 641 ? 7.460 -2.390 -4.770 1.00 98.62 641 PHE A N 1
ATOM 4698 C CA . PHE A 1 641 ? 7.747 -3.788 -4.433 1.00 98.62 641 PHE A CA 1
ATOM 4699 C C . PHE A 1 641 ? 7.458 -4.056 -2.960 1.00 98.62 641 PHE A C 1
ATOM 4701 O O . PHE A 1 641 ? 7.765 -3.235 -2.093 1.00 98.62 641 PHE A O 1
ATOM 4708 N N . ALA A 1 642 ? 6.865 -5.210 -2.680 1.00 96.69 642 ALA A N 1
ATOM 4709 C CA . ALA A 1 642 ? 6.341 -5.565 -1.376 1.00 96.69 642 ALA A CA 1
ATOM 4710 C C . ALA A 1 642 ? 7.438 -5.851 -0.346 1.00 96.69 642 ALA A C 1
ATOM 4712 O O . ALA A 1 642 ? 8.441 -6.508 -0.621 1.00 96.69 642 ALA A O 1
ATOM 4713 N N . GLU A 1 643 ? 7.184 -5.404 0.876 1.00 92.81 643 GLU A N 1
ATOM 4714 C CA . GLU A 1 643 ? 7.744 -5.963 2.100 1.00 92.81 643 GLU A CA 1
ATOM 4715 C C . GLU A 1 643 ? 6.910 -7.174 2.536 1.00 92.81 643 GLU A C 1
ATOM 4717 O O . GLU A 1 643 ? 7.445 -8.259 2.763 1.00 92.81 643 GLU A O 1
ATOM 4722 N N . TYR A 1 644 ? 5.584 -6.986 2.574 1.00 88.12 644 TYR A N 1
ATOM 4723 C CA . TYR A 1 644 ? 4.601 -7.974 3.011 1.00 88.12 644 TYR A CA 1
ATOM 4724 C C . TYR A 1 644 ? 3.329 -7.889 2.163 1.00 88.12 644 TYR A C 1
ATOM 4726 O O . TYR A 1 644 ? 2.811 -6.786 1.969 1.00 88.12 644 TYR A O 1
ATOM 4734 N N . PRO A 1 645 ? 2.767 -9.019 1.699 1.00 89.88 645 PRO A N 1
ATOM 4735 C CA . PRO A 1 645 ? 1.424 -9.030 1.133 1.00 89.88 645 PRO A CA 1
ATOM 4736 C C . PRO A 1 645 ? 0.388 -8.567 2.168 1.00 89.88 645 PRO A C 1
ATOM 4738 O O . PRO A 1 645 ? 0.559 -8.781 3.366 1.00 89.88 645 PRO A O 1
ATOM 4741 N N . PHE A 1 646 ? -0.712 -7.958 1.721 1.00 87.81 646 PHE A N 1
ATOM 4742 C CA . PHE A 1 646 ? -1.736 -7.443 2.642 1.00 87.81 646 PHE A CA 1
ATOM 4743 C C . PHE A 1 646 ? -2.608 -8.546 3.276 1.00 87.81 646 PHE A C 1
ATOM 4745 O O . PHE A 1 646 ? -3.329 -8.300 4.240 1.00 87.81 646 PHE A O 1
ATOM 4752 N N . GLY A 1 647 ? -2.545 -9.764 2.742 1.00 83.50 647 GLY A N 1
ATOM 4753 C CA . GLY A 1 647 ? -3.290 -10.933 3.195 1.00 83.50 647 GLY A CA 1
ATOM 4754 C C . GLY A 1 647 ? -3.482 -11.930 2.054 1.00 83.50 647 GLY A C 1
ATOM 4755 O O . GLY A 1 647 ? -2.871 -11.798 0.991 1.00 83.50 647 GLY A O 1
ATOM 4756 N N . GLY A 1 648 ? -4.347 -12.913 2.273 1.00 80.00 648 GLY A N 1
ATOM 4757 C CA . GLY A 1 648 ? -4.682 -13.969 1.323 1.00 80.00 648 GLY A CA 1
ATOM 4758 C C . GLY A 1 648 ? -4.739 -15.328 2.007 1.00 80.00 648 GLY A C 1
ATOM 4759 O O . GLY A 1 648 ? -4.285 -15.493 3.140 1.00 80.00 648 GLY A O 1
ATOM 4760 N N . SER A 1 649 ? -5.278 -16.333 1.321 1.00 73.81 649 SER A N 1
ATOM 4761 C CA . SER A 1 649 ? -5.259 -17.701 1.850 1.00 73.81 649 SER A CA 1
ATOM 4762 C C . SER A 1 649 ? -3.832 -18.115 2.252 1.00 73.81 649 SER A C 1
ATOM 4764 O O . SER A 1 649 ? -2.902 -18.069 1.442 1.00 73.81 649 SER A O 1
ATOM 4766 N N . ASN A 1 650 ? -3.654 -18.522 3.512 1.00 69.44 650 ASN A N 1
ATOM 4767 C CA . ASN A 1 650 ? -2.373 -18.887 4.126 1.00 69.44 650 ASN A CA 1
ATOM 4768 C C . ASN A 1 650 ? -1.331 -17.755 4.197 1.00 69.44 650 ASN A C 1
ATOM 4770 O O . ASN A 1 650 ? -0.136 -18.037 4.283 1.00 69.44 650 ASN A O 1
ATOM 4774 N N . VAL A 1 651 ? -1.772 -16.496 4.180 1.00 72.56 651 VAL A N 1
ATOM 4775 C CA . VAL A 1 651 ? -0.946 -15.305 4.407 1.00 72.56 651 VAL A CA 1
ATOM 4776 C C . VAL A 1 651 ? -1.708 -14.371 5.332 1.00 72.56 651 VAL A C 1
ATOM 4778 O O . VAL A 1 651 ? -2.781 -13.877 4.992 1.00 72.56 651 VAL A O 1
ATOM 4781 N N . ALA A 1 652 ? -1.189 -14.143 6.527 1.00 69.25 652 ALA A N 1
ATOM 4782 C CA . ALA A 1 652 ? -1.871 -13.294 7.476 1.00 69.25 652 ALA A CA 1
ATOM 4783 C C . ALA A 1 652 ? -1.684 -11.818 7.129 1.00 69.25 652 ALA A C 1
ATOM 4785 O O . ALA A 1 652 ? -0.808 -11.462 6.332 1.00 69.25 652 ALA A O 1
ATOM 4786 N N . PRO A 1 653 ? -2.534 -10.966 7.714 1.00 76.94 653 PRO A N 1
ATOM 4787 C CA . PRO A 1 653 ? -2.520 -9.546 7.429 1.00 76.94 653 PRO A CA 1
ATOM 4788 C C . PRO A 1 653 ? -1.160 -8.925 7.731 1.00 76.94 653 PRO A C 1
ATOM 4790 O O . PRO A 1 653 ? -0.555 -9.206 8.767 1.00 76.94 653 PRO A O 1
ATOM 4793 N N . SER A 1 654 ? -0.707 -8.028 6.856 1.00 81.38 654 SER A N 1
ATOM 4794 C CA . SER A 1 654 ? 0.427 -7.166 7.189 1.00 81.38 654 SER A CA 1
ATOM 4795 C C . SER A 1 654 ? 0.056 -6.315 8.410 1.00 81.38 654 SER A C 1
ATOM 4797 O O . SER A 1 654 ? -0.996 -5.666 8.383 1.00 81.38 654 SER A O 1
ATOM 4799 N N . PRO A 1 655 ? 0.903 -6.252 9.455 1.00 81.88 655 PRO A N 1
ATOM 4800 C CA . PRO A 1 655 ? 0.689 -5.310 10.538 1.00 81.88 655 PRO A CA 1
ATOM 4801 C C . PRO A 1 655 ? 0.810 -3.880 10.011 1.00 81.88 655 PRO A C 1
ATOM 4803 O O . PRO A 1 655 ? 1.496 -3.615 9.008 1.00 81.88 655 PRO A O 1
ATOM 4806 N N . ALA A 1 656 ? 0.138 -2.972 10.711 1.00 85.75 656 ALA A N 1
ATOM 4807 C CA . ALA A 1 656 ? 0.221 -1.550 10.442 1.00 85.75 656 ALA A CA 1
ATOM 4808 C C . ALA A 1 656 ? 1.642 -1.036 10.689 1.00 85.75 656 ALA A C 1
ATOM 4810 O O . ALA A 1 656 ? 2.417 -1.655 11.423 1.00 85.75 656 ALA A O 1
ATOM 4811 N N . ARG A 1 657 ? 1.980 0.085 10.059 1.00 82.31 657 ARG A N 1
ATOM 4812 C CA . ARG A 1 657 ? 3.302 0.697 10.166 1.00 82.31 657 ARG A CA 1
ATOM 4813 C C . ARG A 1 657 ? 3.303 1.952 11.019 1.00 82.31 657 ARG A C 1
ATOM 4815 O O . ARG A 1 657 ? 2.312 2.724 10.944 1.00 82.31 657 ARG A O 1
#

Foldseek 3Di:
DFDPFLQGPPRDDQQKWWFWWWPKWKWKAADPDWAFKKKKKKWQAQDALDWWDFKAVAWTQHSQQFTHHQFFTAPFHFQFNQFIWIWIDFQAAIDILQHGGDGDTDRHGGIDGMMMGQYHPPIGTGAIMAWMKMARYGDPPDGQFDQDPVRRTDGDRDDDHTFTQSCPDQVQSQAGPRPPRRGIHIIDRIGMFRCDLFKHAKAWGPLAFPFDQQTRNRQKGFFKTWIPDQQLLFWAKKKKAFQDAPKWWWKADQARDDQTDGDGHGFMKMWTAYNQQFIWIDGQPDDIDTRDRDDDTITIMMGHGMMGMGLPRDDDRDDDPPRHDRGMQARGADFLPQALQLFKDKDKDFWQVQLVVQCVSEVWKWKWKAFQAFLAFIWIDGQQVHSFWTDGLQFLDAIDGDDIGHGIMMMIMGHLQDHWDWDDPKDFIWTWRHDLSQQKIKIKGFAALPFWIKYWGPNLAFFQWKWKHFHHDRAFIWIDHPPADFQWTDTSLDLAAIDHAFFPGGAGSTIGITHNRRDDGGTMMIMITGDDGQQFKDKDKHFFALALSTRWDFRQAFFQKKWKAWNDRQLRGFTWIFGCVVVVHPWGQFTDTSNGSGHTDRHDPQFAFTWHTWGGTIGTRHRDRNRNHHHGGIMMIMMTGHNGRCHHRTHGGDHTD

pLDDT: mean 91.1, std 11.25, range [29.14, 98.81]

Mean predicted aligned error: 6.05 Å

Solvent-accessible surface area (backbone atoms only — not comparable to full-atom values): 31873 Å² total; per-residue (Å²): 98,78,61,53,21,64,71,29,100,76,73,80,74,54,72,28,8,35,34,20,48,38,77,63,18,33,34,36,40,82,51,97,58,71,35,34,45,22,39,32,34,37,37,28,48,39,67,76,68,37,61,30,19,48,38,22,85,42,28,28,34,34,46,81,25,20,45,34,42,36,63,20,37,33,69,43,31,62,76,30,58,79,23,33,39,39,43,26,37,29,48,76,50,43,26,51,67,82,42,75,65,57,53,52,73,53,71,47,73,56,66,47,44,66,51,20,41,17,27,47,89,86,44,29,16,28,12,35,41,27,56,35,36,39,26,91,40,49,44,70,86,65,66,59,46,50,59,48,103,66,68,49,70,39,77,51,84,84,90,78,84,44,30,25,29,46,24,82,37,70,96,45,51,29,46,31,70,62,78,70,72,54,51,34,49,72,40,71,77,50,40,53,28,46,45,23,72,56,30,43,50,50,37,46,29,73,64,41,57,84,50,43,64,65,35,52,38,20,33,27,32,38,30,43,42,40,37,63,42,61,37,31,73,34,34,21,37,38,34,42,30,17,76,28,63,70,21,32,37,43,32,28,32,89,87,68,57,68,53,66,45,78,38,57,53,80,38,56,36,42,38,37,29,31,65,81,23,46,28,32,37,29,51,86,78,48,75,78,41,81,76,48,74,50,80,77,62,30,18,46,27,38,28,54,22,35,35,39,54,45,37,58,49,50,92,64,93,54,84,75,56,92,84,43,38,47,47,28,24,64,63,35,58,62,44,88,53,75,42,32,58,81,42,36,46,76,42,78,31,56,18,62,51,31,56,64,60,43,57,69,74,39,96,26,33,38,37,42,34,36,27,38,67,37,76,36,65,32,40,39,34,32,62,78,75,29,98,51,46,22,39,41,49,43,42,37,60,38,55,42,72,71,72,73,42,82,29,47,25,41,25,46,34,37,37,18,65,38,75,67,40,84,34,73,43,56,78,39,61,20,39,35,17,47,15,44,91,68,22,30,21,44,28,34,40,66,41,57,62,94,48,70,45,25,35,24,53,73,41,76,45,46,51,44,37,35,46,29,37,38,41,76,36,82,34,66,25,43,28,45,44,82,87,44,63,88,31,33,29,39,39,50,43,45,41,61,40,54,43,72,70,41,40,65,47,78,50,44,38,47,29,41,35,32,41,37,80,61,61,56,69,70,35,35,38,38,35,44,36,32,23,68,32,72,25,37,34,40,62,53,69,47,58,19,63,30,29,52,67,13,51,53,48,81,50,50,9,15,55,32,35,39,37,39,32,22,51,30,74,69,8,35,32,58,37,37,36,42,45,47,84,81,41,79,43,24,70,37,50,64,50,42,45,52,34,43,35,64,34,55,47,74,53,66,97,78,56,66,65,24,32,38,62,24,23,35,17,37,29,36,38,17,44,42,90,72,24,39,75,18,9,60,76,14,40,29,40,39,42,36,35,26,55,37,28,31,32,4,53,63,30,25,42,32,57,34,69

Radius of gyration: 25.94 Å; Cα contacts (8 Å, |Δi|>4): 2052; chains: 1; bounding box: 69×46×86 Å